Protein AF-0000000083412132 (afdb_homodimer)

Structure (mmCIF, N/CA/C/O backbone):
data_AF-0000000083412132-model_v1
#
loop_
_entity.id
_entity.type
_entity.pdbx_description
1 polymer 'UDP-2,3-diacylglucosamine diphosphatase'
#
loop_
_atom_site.group_PDB
_atom_site.id
_atom_site.type_symbol
_atom_site.label_atom_id
_atom_site.label_alt_id
_atom_site.label_comp_id
_atom_site.label_asym_id
_atom_site.label_entity_id
_atom_site.label_seq_id
_atom_site.pdbx_PDB_ins_code
_atom_site.Cartn_x
_atom_site.Cartn_y
_atom_site.Cartn_z
_atom_site.occupancy
_atom_site.B_iso_or_equiv
_atom_site.aut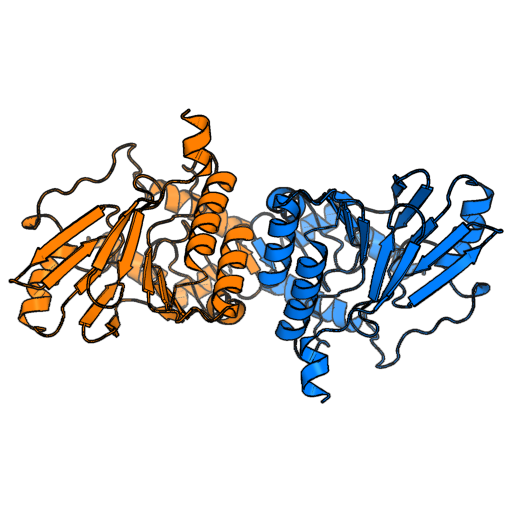h_seq_id
_atom_site.auth_comp_id
_atom_site.auth_asym_id
_atom_site.auth_atom_id
_atom_site.pdbx_PDB_model_num
ATOM 1 N N . MET A 1 1 ? -17.391 -18.109 12.289 1 54.84 1 MET A N 1
ATOM 2 C CA . MET A 1 1 ? -17.516 -19.234 11.367 1 54.84 1 MET A CA 1
ATOM 3 C C . MET A 1 1 ? -16.141 -19.844 11.062 1 54.84 1 MET A C 1
ATOM 5 O O . MET A 1 1 ? -15.133 -19.125 11.039 1 54.84 1 MET A O 1
ATOM 9 N N . GLU A 1 2 ? -15.938 -21.125 11.156 1 72.31 2 GLU A N 1
ATOM 10 C CA . GLU A 1 2 ? -14.664 -21.797 10.977 1 72.31 2 GLU A CA 1
ATOM 11 C C . GLU A 1 2 ? -14.117 -21.594 9.562 1 72.31 2 GLU A C 1
ATOM 13 O O . GLU A 1 2 ? -14.836 -21.766 8.578 1 72.31 2 GLU A O 1
ATOM 18 N N . ARG A 1 3 ? -13.047 -20.812 9.367 1 87.69 3 ARG A N 1
ATOM 19 C CA . ARG A 1 3 ? -12.359 -20.656 8.086 1 87.69 3 ARG A CA 1
ATOM 20 C C . ARG A 1 3 ? -11.906 -22 7.539 1 87.69 3 ARG A C 1
ATOM 22 O O . ARG A 1 3 ? -10.992 -22.625 8.094 1 87.69 3 ARG A O 1
ATOM 29 N N . LYS A 1 4 ? -12.625 -22.531 6.453 1 91.06 4 LYS A N 1
ATOM 30 C CA . LYS A 1 4 ? -12.297 -23.875 6 1 91.06 4 LYS A CA 1
ATOM 31 C C . LYS A 1 4 ? -11.945 -23.891 4.512 1 91.06 4 LYS A C 1
ATOM 33 O O . LYS A 1 4 ? -11.289 -24.812 4.031 1 91.06 4 LYS A O 1
ATOM 38 N N . ASN A 1 5 ? -12.32 -22.859 3.826 1 97.62 5 ASN A N 1
ATOM 39 C CA . ASN A 1 5 ? -12.156 -22.891 2.377 1 97.62 5 ASN A CA 1
ATOM 40 C C . ASN A 1 5 ? -10.75 -22.453 1.965 1 97.62 5 ASN A C 1
ATOM 42 O O . ASN A 1 5 ? -10.148 -21.609 2.619 1 97.62 5 ASN A O 1
ATOM 46 N N . ILE A 1 6 ? -10.305 -23.094 0.896 1 98.69 6 ILE A N 1
ATOM 47 C CA . ILE A 1 6 ? -9.047 -22.734 0.262 1 98.69 6 ILE A CA 1
ATOM 48 C C . ILE A 1 6 ? -9.312 -22.078 -1.093 1 98.69 6 ILE A C 1
ATOM 50 O O . ILE A 1 6 ? -10.062 -22.625 -1.912 1 98.69 6 ILE A O 1
ATOM 54 N N . TYR A 1 7 ? -8.719 -20.953 -1.267 1 98.88 7 TYR A N 1
ATOM 55 C CA . TYR A 1 7 ? -8.945 -20.219 -2.508 1 98.88 7 TYR A CA 1
ATOM 56 C C . TYR A 1 7 ? -7.668 -20.141 -3.334 1 98.88 7 TYR A C 1
ATOM 58 O O . TYR A 1 7 ? -6.566 -20.078 -2.779 1 98.88 7 TYR A O 1
ATOM 66 N N . PHE A 1 8 ? -7.848 -20.172 -4.684 1 98.88 8 PHE A N 1
ATOM 67 C CA . PHE A 1 8 ? -6.746 -20.109 -5.641 1 98.88 8 PHE A CA 1
ATOM 68 C C . PHE A 1 8 ? -7.016 -19.062 -6.711 1 98.88 8 PHE A C 1
ATOM 70 O O . PHE A 1 8 ? -8.117 -18.984 -7.254 1 98.88 8 PHE A O 1
ATOM 77 N N . ILE A 1 9 ? -6.02 -18.266 -6.996 1 98.75 9 ILE A N 1
ATOM 78 C CA . ILE A 1 9 ? -6.121 -17.281 -8.07 1 98.75 9 ILE A CA 1
ATOM 79 C C . ILE A 1 9 ? -4.766 -17.125 -8.758 1 98.75 9 ILE A C 1
ATOM 81 O O . ILE A 1 9 ? -3.736 -17.531 -8.211 1 98.75 9 ILE A O 1
ATOM 85 N N . SER A 1 10 ? -4.742 -16.641 -9.992 1 98.31 10 SER A N 1
ATOM 86 C CA . SER A 1 10 ? -3.49 -16.406 -10.703 1 98.31 10 SER A CA 1
ATOM 87 C C . SER A 1 10 ? -3.691 -15.414 -11.852 1 98.31 10 SER A C 1
ATOM 89 O O . SER A 1 10 ? -4.824 -15.086 -12.203 1 98.31 10 SER A O 1
ATOM 91 N N . ASP A 1 11 ? -2.623 -14.891 -12.297 1 97.25 11 ASP A N 1
ATOM 92 C CA . ASP A 1 11 ? -2.559 -14.148 -13.555 1 97.25 11 ASP A CA 1
ATOM 93 C C . ASP A 1 11 ? -3.506 -12.945 -13.531 1 97.25 11 ASP A C 1
ATOM 95 O O . ASP A 1 11 ? -4.32 -12.773 -14.445 1 97.25 11 ASP A O 1
ATOM 99 N N . LEU A 1 12 ? -3.363 -12.164 -12.492 1 97.44 12 LEU A N 1
ATOM 100 C CA . LEU A 1 12 ? -4.078 -10.898 -12.414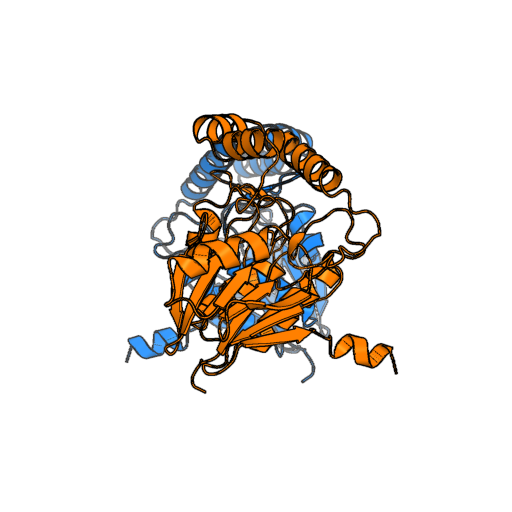 1 97.44 12 LEU A CA 1
ATOM 101 C C . LEU A 1 12 ? -3.428 -9.852 -13.312 1 97.44 12 LEU A C 1
ATOM 103 O O . LEU A 1 12 ? -4.121 -9.016 -13.898 1 97.44 12 LEU A O 1
ATOM 107 N N . HIS A 1 13 ? -2.123 -9.805 -13.281 1 96.06 13 HIS A N 1
ATOM 108 C CA . HIS A 1 13 ? -1.33 -8.875 -14.07 1 96.06 13 HIS A CA 1
ATOM 109 C C . HIS A 1 13 ? -1.698 -7.43 -13.75 1 96.06 13 HIS A C 1
ATOM 111 O O . HIS A 1 13 ? -1.885 -6.609 -14.648 1 96.06 13 HIS A O 1
ATOM 117 N N . LEU A 1 14 ? -1.863 -7.141 -12.539 1 96.19 14 LEU A N 1
ATOM 118 C CA . LEU A 1 14 ? -2.09 -5.762 -12.117 1 96.19 14 LEU A CA 1
ATOM 119 C C . LEU A 1 14 ? -0.99 -4.844 -12.633 1 96.19 14 LEU A C 1
ATOM 121 O O . LEU A 1 14 ? 0.195 -5.172 -12.539 1 96.19 14 LEU A O 1
ATOM 125 N N . GLY A 1 15 ? -1.396 -3.695 -13.242 1 91.69 15 GLY A N 1
ATOM 126 C CA . GLY A 1 15 ? -0.434 -2.725 -13.734 1 91.69 15 GLY A CA 1
ATOM 127 C C . GLY A 1 15 ? -0.142 -2.879 -15.219 1 91.69 15 GLY A C 1
ATOM 128 O O . GLY A 1 15 ? 0.619 -2.098 -15.789 1 91.69 15 GLY A O 1
ATOM 129 N N . ALA A 1 16 ? -0.731 -3.893 -15.797 1 91.19 16 ALA A N 1
ATOM 130 C CA . ALA A 1 16 ? -0.515 -4.086 -17.234 1 91.19 16 ALA A CA 1
ATOM 131 C C . ALA A 1 16 ? -0.98 -2.869 -18.031 1 91.19 16 ALA A C 1
ATOM 133 O O . ALA A 1 16 ? -2.037 -2.303 -17.75 1 91.19 16 ALA A O 1
ATOM 134 N N . THR A 1 17 ? -0.229 -2.525 -19.031 1 86.69 17 THR A N 1
ATOM 135 C CA . THR A 1 17 ? -0.487 -1.311 -19.797 1 86.69 17 THR A CA 1
ATOM 136 C C . THR A 1 17 ? -1.71 -1.484 -20.703 1 86.69 17 THR A C 1
ATOM 138 O O . THR A 1 17 ? -2.281 -0.501 -21.172 1 86.69 17 THR A O 1
ATOM 141 N N . TYR A 1 18 ? -2.098 -2.701 -20.922 1 83.94 18 TYR A N 1
ATOM 142 C CA . TYR A 1 18 ? -3.215 -2.955 -21.828 1 83.94 18 TYR A CA 1
ATOM 143 C C . TYR A 1 18 ? -4.539 -2.943 -21.078 1 83.94 18 TYR A C 1
ATOM 145 O O . TYR A 1 18 ? -5.605 -3.051 -21.688 1 83.94 18 TYR A O 1
ATOM 153 N N . LEU A 1 19 ? -4.5 -2.902 -19.766 1 87.94 19 LEU A N 1
ATOM 154 C CA . LEU A 1 19 ? -5.734 -2.752 -19 1 87.94 19 LEU A CA 1
ATOM 155 C C . LEU A 1 19 ? -6.312 -1.351 -19.172 1 87.94 19 LEU A C 1
ATOM 157 O O . LEU A 1 19 ? -5.652 -0.36 -18.844 1 87.94 19 LEU A O 1
ATOM 161 N N . LYS A 1 20 ? -7.48 -1.209 -19.609 1 87.25 20 LYS A N 1
ATOM 162 C CA . LYS A 1 20 ? -8.117 0.058 -19.953 1 87.25 20 LYS A CA 1
ATOM 163 C C . LYS A 1 20 ? -8.391 0.889 -18.703 1 87.25 20 LYS A C 1
ATOM 165 O O . LYS A 1 20 ? -8.188 2.105 -18.703 1 87.25 20 LYS A O 1
ATOM 170 N N . ASN A 1 21 ? -8.898 0.313 -17.688 1 92.62 21 ASN A N 1
ATOM 171 C CA . ASN A 1 21 ? -9.219 0.979 -16.438 1 92.62 21 ASN A CA 1
ATOM 172 C C . ASN A 1 21 ? -8.531 0.308 -15.25 1 92.62 21 ASN A C 1
ATOM 174 O O . ASN A 1 21 ? -9.172 -0.427 -14.492 1 92.62 21 ASN A O 1
ATOM 178 N N . PRO A 1 22 ? -7.277 0.611 -15.07 1 93.06 22 PRO A N 1
ATOM 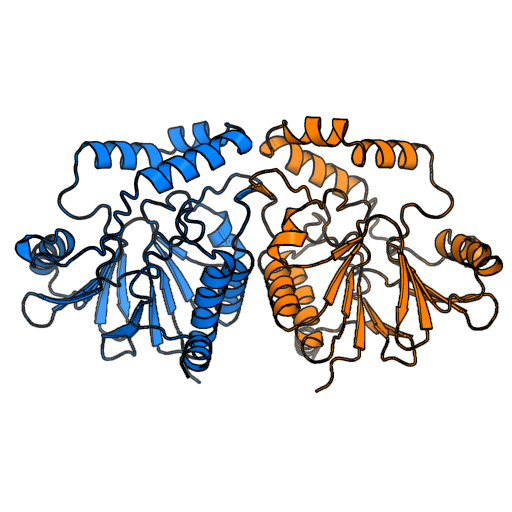179 C CA . PRO A 1 22 ? -6.48 -0.086 -14.062 1 93.06 22 PRO A CA 1
ATOM 180 C C . PRO A 1 22 ? -7.051 0.064 -12.656 1 93.06 22 PRO A C 1
ATOM 182 O O . PRO A 1 22 ? -6.996 -0.878 -11.859 1 93.06 22 PRO A O 1
ATOM 185 N N . ARG A 1 23 ? -7.594 1.229 -12.352 1 94.12 23 ARG A N 1
ATOM 186 C CA . ARG A 1 23 ? -8.156 1.457 -11.023 1 94.12 23 ARG A CA 1
ATOM 187 C C . ARG A 1 23 ? -9.383 0.58 -10.789 1 94.12 23 ARG A C 1
ATOM 189 O O . ARG A 1 23 ? -9.492 -0.074 -9.75 1 94.12 23 ARG A O 1
ATOM 196 N N . SER A 1 24 ? -10.266 0.605 -11.703 1 93.88 24 SER A N 1
ATOM 197 C CA . SER A 1 24 ? -11.461 -0.218 -11.594 1 93.88 24 SER A CA 1
ATOM 198 C C . SER A 1 24 ? -11.109 -1.701 -11.523 1 93.88 24 SER A C 1
ATOM 200 O O . SER A 1 24 ? -11.75 -2.467 -10.805 1 93.88 24 SER A O 1
ATOM 202 N N . TYR A 1 25 ? -10.141 -2.076 -12.336 1 95.69 25 TYR A N 1
ATOM 203 C CA . TYR A 1 25 ? -9.672 -3.455 -12.336 1 95.69 25 TYR A CA 1
ATOM 204 C C . TYR A 1 25 ? -9.148 -3.855 -10.961 1 95.69 25 TYR A C 1
ATOM 206 O O . TYR A 1 25 ? -9.562 -4.883 -10.414 1 95.69 25 TYR A O 1
ATOM 214 N N . GLU A 1 26 ? -8.289 -3.045 -10.383 1 97.31 26 GLU A N 1
ATOM 215 C CA . GLU A 1 26 ? -7.754 -3.295 -9.047 1 97.31 26 GLU A CA 1
ATOM 216 C C . GLU A 1 26 ? -8.867 -3.395 -8.016 1 97.31 26 GLU A C 1
ATOM 218 O O . GLU A 1 26 ? -8.852 -4.285 -7.16 1 97.31 26 GLU A O 1
ATOM 223 N N . GLN A 1 27 ? -9.828 -2.486 -8.109 1 95.69 27 GLN A N 1
ATOM 224 C CA . GLN A 1 27 ? -10.938 -2.469 -7.164 1 95.69 27 GLN A CA 1
ATOM 225 C C . GLN A 1 27 ? -11.766 -3.744 -7.266 1 95.69 27 GLN A C 1
ATOM 227 O O . GLN A 1 27 ? -12.297 -4.23 -6.266 1 95.69 27 GLN A O 1
ATOM 232 N N . ARG A 1 28 ? -11.898 -4.238 -8.461 1 95.81 28 ARG A N 1
ATOM 233 C CA . ARG A 1 28 ? -12.617 -5.492 -8.648 1 95.81 28 ARG A CA 1
ATOM 234 C C . ARG A 1 28 ? -11.914 -6.637 -7.922 1 95.81 28 ARG A C 1
ATOM 236 O O . ARG A 1 28 ? -12.562 -7.441 -7.25 1 95.81 28 ARG A O 1
ATOM 243 N N . VAL A 1 29 ? -10.633 -6.715 -8.078 1 97.69 29 VAL A N 1
ATOM 244 C CA . VAL A 1 29 ? -9.852 -7.742 -7.391 1 97.69 29 VAL A CA 1
ATOM 245 C C . VAL A 1 29 ? -10.008 -7.586 -5.879 1 97.69 29 VAL A C 1
ATOM 247 O O . VAL A 1 29 ? -10.18 -8.578 -5.16 1 97.69 29 VAL A O 1
ATOM 250 N N . VAL A 1 30 ? -9.961 -6.371 -5.434 1 97.81 30 VAL A N 1
ATOM 251 C CA . VAL A 1 30 ? -10.086 -6.078 -4.008 1 97.81 30 VAL A CA 1
ATOM 252 C C . VAL A 1 30 ? -11.445 -6.535 -3.498 1 97.81 30 VAL A C 1
ATOM 254 O O . VAL A 1 30 ? -11.555 -7.113 -2.414 1 97.81 30 VAL A O 1
ATOM 257 N N . ARG A 1 31 ? -12.469 -6.242 -4.25 1 96.94 31 ARG A N 1
ATOM 258 C CA . ARG A 1 31 ? -13.805 -6.684 -3.859 1 96.94 31 ARG A CA 1
ATOM 259 C C . ARG A 1 31 ? -13.875 -8.203 -3.746 1 96.94 31 ARG A C 1
ATOM 261 O O . ARG A 1 31 ? -14.508 -8.734 -2.838 1 96.94 31 ARG A O 1
ATOM 268 N N . TRP A 1 32 ? -13.273 -8.875 -4.625 1 97.88 32 TRP A N 1
ATOM 269 C CA . TRP A 1 32 ? -13.234 -10.328 -4.535 1 97.88 32 TRP A CA 1
ATOM 270 C C . TRP A 1 32 ? -12.508 -10.781 -3.277 1 97.88 32 TRP A C 1
ATOM 272 O O . TRP A 1 32 ? -12.977 -11.672 -2.564 1 97.88 32 TRP A O 1
ATOM 282 N N . LEU A 1 33 ? -11.352 -10.219 -3.008 1 98.31 33 LEU A N 1
ATOM 283 C CA . LEU A 1 33 ? -10.602 -10.547 -1.801 1 98.31 33 LEU A CA 1
ATOM 284 C C . LEU A 1 33 ? -11.469 -10.367 -0.558 1 98.31 33 LEU A C 1
ATOM 286 O O . LEU A 1 33 ? -11.438 -11.195 0.351 1 98.31 33 LEU A O 1
ATOM 290 N N . GLU A 1 34 ? -12.141 -9.266 -0.545 1 95.69 34 GLU A N 1
ATOM 291 C CA . GLU A 1 34 ? -13.008 -8.992 0.593 1 95.69 34 GLU A CA 1
ATOM 292 C C . GLU A 1 34 ? -14.117 -10.031 0.701 1 95.69 34 GLU A C 1
ATOM 294 O O . GLU A 1 34 ? -14.539 -10.391 1.805 1 95.69 34 GLU A O 1
ATOM 299 N N . SER A 1 35 ? -14.594 -10.5 -0.36 1 96.44 35 SER A N 1
ATOM 300 C CA . SER A 1 35 ? -15.719 -11.43 -0.385 1 96.44 35 SER A CA 1
ATOM 301 C C . SER A 1 35 ? -15.32 -12.781 0.212 1 96.44 35 SER A C 1
ATOM 303 O O . SER A 1 35 ? -16.172 -13.531 0.681 1 96.44 35 SER A O 1
ATOM 305 N N . ILE A 1 36 ? -14.078 -13.078 0.225 1 96.88 36 ILE A N 1
ATOM 306 C CA . ILE A 1 36 ? -13.68 -14.398 0.712 1 96.88 36 ILE A CA 1
ATOM 307 C C . ILE A 1 36 ? -13.156 -14.281 2.141 1 96.88 36 ILE A C 1
ATOM 309 O O . ILE A 1 36 ? -12.82 -15.289 2.771 1 96.88 36 ILE A O 1
ATOM 313 N N . ARG A 1 37 ? -13.062 -13.172 2.674 1 96.38 37 ARG A N 1
ATOM 314 C CA . ARG A 1 37 ? -12.414 -12.852 3.945 1 96.38 37 ARG A CA 1
ATOM 315 C C . ARG A 1 37 ? -12.961 -13.727 5.066 1 96.38 37 ARG A C 1
ATOM 317 O O . ARG A 1 37 ? -12.195 -14.227 5.898 1 96.38 37 ARG A O 1
ATOM 324 N N . ASP A 1 38 ? -14.195 -13.992 5.113 1 95.62 38 ASP A N 1
ATOM 325 C CA . ASP A 1 38 ? -14.836 -14.57 6.293 1 95.62 38 ASP A CA 1
ATOM 326 C C . ASP A 1 38 ? -14.773 -16.094 6.266 1 95.62 38 ASP A C 1
ATOM 328 O O . ASP A 1 38 ? -14.984 -16.75 7.285 1 95.62 38 ASP A O 1
ATOM 332 N N . ASP A 1 39 ? -14.477 -16.672 5.145 1 95.81 39 ASP A N 1
ATOM 333 C CA . ASP A 1 39 ? -14.531 -18.125 5.141 1 95.81 39 ASP A CA 1
ATOM 334 C C . ASP A 1 39 ? -13.25 -18.719 4.57 1 95.81 39 ASP A C 1
ATOM 336 O O . ASP A 1 39 ? -13.086 -19.953 4.527 1 95.81 39 ASP A O 1
ATOM 340 N N . ALA A 1 40 ? -12.312 -17.922 4.16 1 98 40 ALA A N 1
ATOM 341 C CA . ALA A 1 40 ? -11.047 -18.406 3.621 1 98 40 ALA A CA 1
ATOM 342 C C . ALA A 1 40 ? -10.094 -18.812 4.742 1 98 40 ALA A C 1
ATOM 344 O O . ALA A 1 40 ? -9.867 -18.031 5.68 1 98 40 ALA A O 1
ATOM 345 N N . ALA A 1 41 ? -9.648 -20.016 4.664 1 98.12 41 ALA A N 1
AT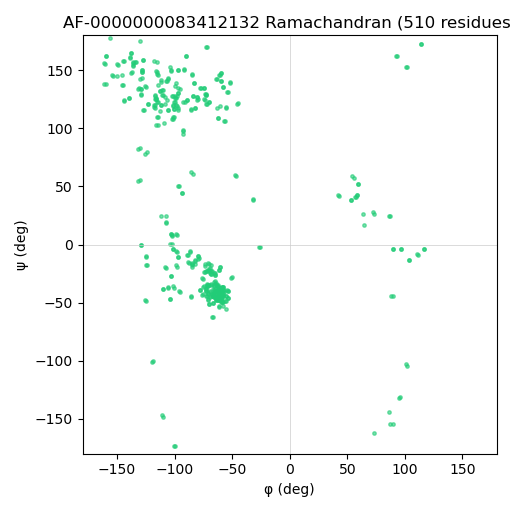OM 346 C CA . ALA A 1 41 ? -8.555 -20.438 5.535 1 98.12 41 ALA A CA 1
ATOM 347 C C . ALA A 1 41 ? -7.199 -20.094 4.926 1 98.12 41 ALA A C 1
ATOM 349 O O . ALA A 1 41 ? -6.301 -19.609 5.621 1 98.12 41 ALA A O 1
ATOM 350 N N . GLU A 1 42 ? -7.016 -20.359 3.648 1 98.56 42 GLU A N 1
ATOM 351 C CA . GLU A 1 42 ? -5.793 -20.078 2.904 1 98.56 42 GLU A CA 1
ATOM 352 C C . GLU A 1 42 ? -6.102 -19.484 1.53 1 98.56 42 GLU A C 1
ATOM 354 O O . GLU A 1 42 ? -7.141 -19.797 0.94 1 98.56 42 GLU A O 1
ATOM 359 N N . LEU A 1 43 ? -5.266 -18.688 1.094 1 98.81 43 LEU A N 1
ATOM 360 C CA . LEU A 1 43 ? -5.293 -18.125 -0.256 1 98.81 43 LEU A CA 1
ATOM 361 C C . LEU A 1 43 ? -3.988 -18.422 -0.989 1 98.81 43 LEU A C 1
ATOM 363 O O . LEU A 1 43 ? -2.908 -18.062 -0.508 1 98.81 43 LEU A O 1
ATOM 367 N N . TYR A 1 44 ? -4.078 -19.109 -2.107 1 98.88 44 TYR A N 1
ATOM 368 C CA . TYR A 1 44 ? -2.934 -19.375 -2.969 1 98.88 44 TYR A CA 1
ATOM 369 C C . TYR A 1 44 ? -2.986 -18.516 -4.23 1 98.88 44 TYR A C 1
ATOM 371 O O . TYR A 1 44 ? -3.906 -18.656 -5.039 1 98.88 44 TYR A O 1
ATOM 379 N N . MET A 1 45 ? -2.023 -17.656 -4.363 1 98.88 45 MET A N 1
ATOM 380 C CA . MET A 1 45 ? -1.854 -16.875 -5.578 1 98.88 45 MET A CA 1
ATOM 381 C C . MET A 1 45 ? -0.74 -17.438 -6.449 1 98.88 45 MET A C 1
ATOM 383 O O . MET A 1 45 ? 0.442 -17.281 -6.137 1 98.88 45 MET A O 1
ATOM 387 N N . LEU A 1 46 ? -1.1 -18.031 -7.539 1 98.62 46 LEU A N 1
ATOM 388 C CA . LEU A 1 46 ? -0.175 -18.891 -8.281 1 98.62 46 LEU A CA 1
ATOM 389 C C . LEU A 1 46 ? 0.536 -18.094 -9.375 1 98.62 46 LEU A C 1
ATOM 391 O O . LEU A 1 46 ? 0.57 -18.516 -10.531 1 98.62 46 LEU A O 1
ATOM 395 N N . GLY A 1 47 ? 0.993 -16.938 -9.094 1 97.88 47 GLY A N 1
ATOM 396 C CA . GLY A 1 47 ? 1.965 -16.203 -9.891 1 97.88 47 GLY A CA 1
ATOM 397 C C . GLY A 1 47 ? 1.326 -15.273 -10.898 1 97.88 47 GLY A C 1
ATOM 398 O O . GLY A 1 47 ? 0.139 -15.398 -11.203 1 97.88 47 GLY A O 1
ATOM 399 N N . ASP A 1 48 ? 2.184 -14.281 -11.391 1 97.12 48 ASP A N 1
ATOM 400 C CA . ASP A 1 48 ? 1.795 -13.25 -12.336 1 97.12 48 ASP A CA 1
ATOM 401 C C . ASP A 1 48 ? 0.625 -12.422 -11.805 1 97.12 48 ASP A C 1
ATOM 403 O O . ASP A 1 48 ? -0.337 -12.164 -12.531 1 97.12 48 ASP A O 1
ATOM 407 N N . ILE A 1 49 ? 0.775 -12.18 -10.547 1 98.25 49 ILE A N 1
ATOM 408 C CA . ILE A 1 49 ? -0.214 -11.328 -9.906 1 98.25 49 ILE A CA 1
ATOM 409 C C . ILE A 1 49 ? -0.022 -9.883 -10.359 1 98.25 49 ILE A C 1
ATOM 411 O O . ILE A 1 49 ? -0.995 -9.188 -10.656 1 98.25 49 ILE A O 1
ATOM 415 N N . LEU A 1 50 ? 1.229 -9.461 -10.391 1 96.81 50 LEU A N 1
ATOM 416 C CA . LEU A 1 50 ? 1.604 -8.164 -10.938 1 96.81 50 LEU A CA 1
ATOM 417 C C . LEU A 1 50 ? 2.211 -8.312 -12.328 1 96.81 50 LEU A C 1
ATOM 419 O O . LEU A 1 50 ? 2.873 -9.312 -12.617 1 96.81 50 LEU A O 1
ATOM 423 N N . ASP A 1 51 ? 2.031 -7.332 -13.141 1 95.12 51 ASP A N 1
ATOM 424 C CA . ASP A 1 51 ? 2.586 -7.406 -14.484 1 95.12 51 ASP A CA 1
ATOM 425 C C . ASP A 1 51 ? 4.094 -7.164 -14.477 1 95.12 51 ASP A C 1
ATOM 427 O O . ASP A 1 51 ? 4.809 -7.609 -15.375 1 95.12 51 ASP A O 1
ATOM 431 N N . TYR A 1 52 ? 4.488 -6.426 -13.562 1 94.38 52 TYR A N 1
ATOM 432 C CA . TYR A 1 52 ? 5.891 -6.211 -13.234 1 94.38 52 TYR A CA 1
ATOM 433 C C . TYR A 1 52 ? 6.062 -5.828 -11.766 1 94.38 52 TYR A C 1
ATOM 435 O O . TYR A 1 52 ? 5.266 -5.059 -11.227 1 94.38 52 TYR A O 1
ATOM 443 N N . TRP A 1 53 ? 7.195 -6.32 -11.227 1 96.25 53 TRP A N 1
ATOM 444 C CA . TRP A 1 53 ? 7.504 -5.934 -9.859 1 96.25 53 TRP A CA 1
ATOM 445 C C . TRP A 1 53 ? 8.984 -6.133 -9.555 1 96.25 53 TRP A C 1
ATOM 447 O O . TRP A 1 53 ? 9.586 -7.129 -9.977 1 96.25 53 TRP A O 1
ATOM 457 N N . TYR A 1 54 ? 9.531 -5.223 -8.891 1 97.44 54 TYR A N 1
ATOM 458 C CA . TYR A 1 54 ? 10.891 -5.332 -8.375 1 97.44 54 TYR A CA 1
ATOM 459 C C . TYR A 1 54 ? 11.016 -4.668 -7.004 1 97.44 54 TYR A C 1
ATOM 461 O O . TYR A 1 54 ? 10.688 -3.488 -6.852 1 97.44 54 TYR A O 1
ATOM 469 N N . GLU A 1 55 ? 11.453 -5.391 -6.004 1 97.81 55 GLU A N 1
ATOM 470 C CA . GLU A 1 55 ? 11.656 -4.859 -4.66 1 97.81 55 GLU A CA 1
ATOM 471 C C . GLU A 1 55 ? 13.086 -4.371 -4.469 1 97.81 55 GLU A C 1
ATOM 473 O O . GLU A 1 55 ? 13.992 -5.164 -4.184 1 97.81 55 GLU A O 1
ATOM 478 N N . TYR A 1 56 ? 13.289 -3.059 -4.602 1 97.94 56 TYR A N 1
ATOM 479 C CA . TYR A 1 56 ? 14.586 -2.488 -4.262 1 97.94 56 TYR A CA 1
ATOM 480 C C . TYR A 1 56 ? 14.797 -2.467 -2.752 1 97.94 56 TYR A C 1
ATOM 482 O O . TYR A 1 56 ? 13.867 -2.723 -1.986 1 97.94 56 TYR A O 1
ATOM 490 N N . LYS A 1 57 ? 15.992 -2.164 -2.379 1 96.88 57 LYS A N 1
ATOM 491 C CA . LYS A 1 57 ? 16.344 -2.188 -0.962 1 96.88 57 LYS A CA 1
ATOM 492 C C . LYS A 1 57 ? 15.484 -1.213 -0.164 1 96.88 57 LYS A C 1
ATOM 494 O O . LYS A 1 57 ? 15.07 -1.515 0.958 1 96.88 57 LYS A O 1
ATOM 499 N N . THR A 1 58 ? 15.188 -0.005 -0.785 1 97.75 58 THR A N 1
ATOM 500 C CA . THR A 1 58 ? 14.555 1.026 0.028 1 97.75 58 THR A CA 1
ATOM 501 C C . THR A 1 58 ? 13.25 1.495 -0.613 1 97.75 58 THR A C 1
ATOM 503 O O . THR A 1 58 ? 12.477 2.223 0.008 1 97.75 58 THR A O 1
ATOM 506 N N . VAL A 1 59 ? 12.961 1.123 -1.823 1 98.31 59 VAL A N 1
ATOM 507 C CA . VAL A 1 59 ? 11.789 1.61 -2.547 1 98.31 59 VAL A CA 1
ATOM 508 C C . VAL A 1 59 ? 11.133 0.458 -3.303 1 98.31 59 VAL A C 1
ATOM 510 O O . VAL A 1 59 ? 11.742 -0.599 -3.488 1 98.31 59 VAL A O 1
ATOM 513 N N . VAL A 1 60 ? 9.961 0.65 -3.729 1 98.31 60 VAL A N 1
ATOM 514 C CA . VAL A 1 60 ? 9.203 -0.279 -4.559 1 98.31 60 VAL A CA 1
ATOM 515 C C . VAL A 1 60 ? 8.453 0.492 -5.641 1 98.31 60 VAL A C 1
ATOM 517 O O . VAL A 1 60 ? 8.25 1.704 -5.523 1 98.31 60 VAL A O 1
ATOM 520 N N . PRO A 1 61 ? 8.008 -0.175 -6.723 1 97.81 61 PRO A N 1
ATOM 521 C CA . PRO A 1 61 ? 7.234 0.5 -7.77 1 97.81 61 PRO A CA 1
ATOM 522 C C . PRO A 1 61 ? 5.941 1.116 -7.242 1 97.81 61 PRO A C 1
ATOM 524 O O . PRO A 1 61 ? 5.324 0.575 -6.32 1 97.81 61 PRO A O 1
ATOM 527 N N . ARG A 1 62 ? 5.555 2.209 -7.828 1 97.56 62 ARG A N 1
ATOM 528 C CA . ARG A 1 62 ? 4.289 2.875 -7.531 1 97.56 62 ARG A CA 1
ATOM 529 C C . ARG A 1 62 ? 3.105 1.96 -7.824 1 97.56 62 ARG A C 1
ATOM 531 O O . ARG A 1 62 ? 3.162 1.141 -8.742 1 97.56 62 ARG A O 1
ATOM 538 N N . GLY A 1 63 ? 2.043 2.162 -6.934 1 96.62 63 GLY A N 1
ATOM 539 C CA . GLY A 1 63 ? 0.772 1.552 -7.293 1 96.62 63 GLY A CA 1
ATOM 540 C C . GLY A 1 63 ? 0.351 0.449 -6.34 1 96.62 63 GLY A C 1
ATOM 541 O O . GLY A 1 63 ? 1.042 0.173 -5.355 1 96.62 63 GLY A O 1
ATOM 542 N N . TYR A 1 64 ? -0.853 -0.05 -6.508 1 97.62 64 TYR A N 1
ATOM 543 C CA . TYR A 1 64 ? -1.417 -1.257 -5.914 1 97.62 64 TYR A CA 1
ATOM 544 C C . TYR A 1 64 ? -1.73 -1.043 -4.438 1 97.62 64 TYR A C 1
ATOM 546 O O . TYR A 1 64 ? -1.677 -1.984 -3.643 1 97.62 64 TYR A O 1
ATOM 554 N N . ILE A 1 65 ? -1.97 0.146 -4.055 1 98.06 65 ILE A N 1
ATOM 555 C CA . ILE A 1 65 ? -2.225 0.484 -2.658 1 98.06 65 ILE A CA 1
ATOM 556 C C . ILE A 1 65 ? -3.424 -0.31 -2.146 1 98.06 65 ILE A C 1
ATOM 558 O O . ILE A 1 65 ? -3.359 -0.923 -1.078 1 98.06 65 ILE A O 1
ATOM 562 N N . ARG A 1 66 ? -4.465 -0.272 -2.896 1 98.38 66 ARG A N 1
ATOM 563 C CA . ARG A 1 66 ? -5.699 -0.933 -2.479 1 98.38 66 ARG A CA 1
ATOM 564 C C . ARG A 1 66 ? -5.516 -2.447 -2.426 1 98.38 66 ARG A C 1
ATOM 566 O O . ARG A 1 66 ? -5.969 -3.098 -1.481 1 98.38 66 ARG A O 1
ATOM 573 N N . PHE A 1 67 ? -4.902 -2.973 -3.432 1 98.75 67 PHE A N 1
ATOM 574 C CA . PHE A 1 67 ? -4.664 -4.41 -3.512 1 98.75 67 PHE A CA 1
ATOM 575 C C . PHE A 1 67 ? -3.793 -4.883 -2.355 1 98.75 67 PHE A C 1
ATOM 577 O O . PHE A 1 67 ? -4.168 -5.801 -1.624 1 98.75 67 PHE A O 1
ATOM 584 N N . PHE A 1 68 ? -2.598 -4.254 -2.143 1 98.75 68 PHE A N 1
ATOM 585 C CA . PHE A 1 68 ? -1.696 -4.629 -1.061 1 98.75 68 PHE A CA 1
ATOM 586 C C . PHE A 1 68 ? -2.365 -4.434 0.295 1 98.75 68 PHE A C 1
ATOM 588 O O . PHE A 1 68 ? -2.18 -5.242 1.207 1 98.75 68 PHE A O 1
ATOM 595 N N . GLY A 1 69 ? -3.115 -3.338 0.409 1 98.5 69 GLY A N 1
ATOM 596 C CA . GLY A 1 69 ? -3.871 -3.129 1.634 1 98.5 69 GLY A CA 1
ATOM 597 C C . GLY A 1 69 ? -4.859 -4.242 1.924 1 98.5 69 GLY A C 1
ATOM 598 O O . GLY A 1 69 ? -4.977 -4.695 3.066 1 98.5 69 GLY A O 1
ATOM 599 N N . ALA A 1 70 ? -5.586 -4.656 0.929 1 98.38 70 ALA A N 1
ATOM 600 C CA . ALA A 1 70 ? -6.555 -5.742 1.069 1 98.38 70 ALA A CA 1
ATOM 601 C C . ALA A 1 70 ? -5.867 -7.043 1.47 1 98.38 70 ALA A C 1
ATOM 603 O O . ALA A 1 70 ? -6.371 -7.785 2.314 1 98.38 70 ALA A O 1
ATOM 604 N N . LEU A 1 71 ? -4.738 -7.316 0.879 1 98.75 71 LEU A N 1
ATOM 605 C CA . LEU A 1 71 ? -3.988 -8.516 1.231 1 98.75 71 LEU A CA 1
ATOM 606 C C . LEU A 1 71 ? -3.539 -8.469 2.689 1 98.75 71 LEU A C 1
ATOM 608 O O . LEU A 1 71 ? -3.641 -9.469 3.406 1 98.75 71 LEU A O 1
ATOM 612 N N . ALA A 1 72 ? -2.998 -7.324 3.074 1 98.38 72 ALA A N 1
ATOM 613 C CA . ALA A 1 72 ? -2.549 -7.168 4.453 1 98.38 72 ALA A CA 1
ATOM 614 C C . ALA A 1 72 ? -3.701 -7.371 5.434 1 98.38 72 ALA A C 1
ATOM 616 O O . ALA A 1 72 ? -3.547 -8.047 6.453 1 98.38 72 ALA A O 1
ATOM 617 N N . SER A 1 73 ? -4.812 -6.738 5.109 1 96.88 73 SER A N 1
ATOM 618 C CA . SER A 1 73 ? -6.004 -6.883 5.941 1 96.88 73 SER A CA 1
ATOM 619 C C . SER A 1 73 ? -6.445 -8.344 6.027 1 96.88 73 SER A C 1
ATOM 621 O O . SER A 1 73 ? -6.812 -8.82 7.102 1 96.88 73 SER A O 1
ATOM 623 N N . LEU A 1 74 ? -6.453 -9 4.949 1 97.56 74 LEU A N 1
ATOM 624 C CA . LEU A 1 74 ? -6.809 -10.414 4.902 1 97.56 74 LEU A CA 1
ATOM 625 C C . LEU A 1 74 ? -5.863 -11.242 5.766 1 97.56 74 LEU A C 1
ATOM 627 O O . LEU A 1 74 ? -6.309 -12.086 6.547 1 97.56 74 LEU A O 1
ATOM 631 N N . ALA A 1 75 ? -4.602 -11.016 5.617 1 97.94 75 ALA A N 1
ATOM 632 C CA . ALA A 1 75 ? -3.6 -11.703 6.422 1 97.94 75 ALA A CA 1
ATOM 633 C C . ALA A 1 75 ? -3.816 -11.453 7.91 1 97.94 75 ALA A C 1
ATOM 635 O O . ALA A 1 75 ? -3.756 -12.375 8.719 1 97.94 75 ALA A O 1
ATOM 636 N N . ASP A 1 76 ? -4.094 -10.227 8.258 1 95.81 76 ASP A N 1
ATOM 637 C CA . ASP A 1 76 ? -4.301 -9.844 9.648 1 95.81 76 ASP A CA 1
ATOM 638 C C . ASP A 1 76 ? -5.539 -10.523 10.234 1 95.81 76 ASP A C 1
ATOM 640 O O . ASP A 1 76 ? -5.645 -10.695 11.445 1 95.81 76 ASP A O 1
ATOM 644 N N . SER A 1 77 ? -6.445 -10.844 9.391 1 95.06 77 SER A N 1
ATOM 645 C CA . SER A 1 77 ? -7.672 -11.492 9.852 1 95.06 77 SER A CA 1
ATOM 646 C C . SER A 1 77 ? -7.453 -12.977 10.102 1 95.06 77 SER A C 1
ATOM 648 O O . SER A 1 77 ? -8.344 -13.664 10.609 1 95.06 77 SER A O 1
ATOM 650 N N . GLY A 1 78 ? -6.293 -13.469 9.68 1 96.12 78 GLY A N 1
ATOM 651 C CA . GLY A 1 78 ? -5.949 -14.844 10 1 96.12 78 GLY A CA 1
ATOM 652 C C . GLY A 1 78 ? -5.812 -15.727 8.773 1 96.12 78 GLY A C 1
ATOM 653 O O . GLY A 1 78 ? -5.477 -16.906 8.891 1 96.12 78 GLY A O 1
ATOM 654 N N . VAL A 1 79 ? -6.074 -15.258 7.598 1 98.06 79 VAL A N 1
ATOM 655 C CA . VAL A 1 79 ? -5.949 -16.031 6.363 1 98.06 79 VAL A CA 1
ATOM 656 C C . VAL A 1 79 ? -4.473 -16.234 6.031 1 98.06 79 VAL A C 1
ATOM 658 O O . VAL A 1 79 ? -3.693 -15.273 6.027 1 98.06 79 VAL A O 1
ATOM 661 N N . LYS A 1 80 ? -4.07 -17.422 5.785 1 98.44 80 LYS A N 1
ATOM 662 C CA . LYS A 1 80 ? -2.715 -17.688 5.305 1 98.44 80 LYS A CA 1
ATOM 663 C C . LYS A 1 80 ? -2.605 -17.438 3.805 1 98.44 80 LYS A C 1
ATOM 665 O O . LYS A 1 80 ? -3.391 -17.969 3.021 1 98.44 80 LYS A O 1
ATOM 670 N N . ILE A 1 81 ? -1.686 -16.672 3.426 1 98.75 81 ILE A N 1
ATOM 671 C CA . ILE A 1 81 ? -1.573 -16.266 2.027 1 98.75 81 ILE A CA 1
ATOM 672 C C . ILE A 1 81 ? -0.252 -16.781 1.451 1 98.75 81 ILE A C 1
ATOM 674 O O . ILE A 1 81 ? 0.811 -16.562 2.035 1 98.75 81 ILE A O 1
ATOM 678 N N . TYR A 1 82 ? -0.332 -17.453 0.347 1 98.88 82 TYR A N 1
ATOM 679 C CA . TYR A 1 82 ? 0.817 -17.953 -0.393 1 98.88 82 TYR A CA 1
ATOM 680 C C . TYR A 1 82 ? 0.918 -17.297 -1.765 1 98.88 82 TYR A C 1
ATOM 682 O O . TYR A 1 82 ? -0.049 -17.297 -2.531 1 98.88 82 TYR A O 1
ATOM 690 N N . TRP A 1 83 ? 2.049 -16.75 -2.031 1 98.81 83 TRP A N 1
ATOM 691 C CA . TRP A 1 83 ? 2.314 -16.078 -3.303 1 98.81 83 TRP A CA 1
ATOM 692 C C . TRP A 1 83 ? 3.396 -16.828 -4.086 1 98.81 83 TRP A C 1
ATOM 694 O O . TRP A 1 83 ? 4.57 -16.797 -3.707 1 98.81 83 TRP A O 1
ATOM 704 N N . PHE A 1 84 ? 3 -17.453 -5.164 1 98.56 84 PHE A N 1
ATOM 705 C CA . PHE A 1 84 ? 3.959 -18.094 -6.059 1 98.56 84 PHE A CA 1
ATOM 706 C C . PHE A 1 84 ? 4.555 -17.078 -7.023 1 98.56 84 PHE A C 1
ATOM 708 O O . PHE A 1 84 ? 3.846 -16.219 -7.547 1 98.56 84 PHE A O 1
ATOM 715 N N . ILE A 1 85 ? 5.824 -17.188 -7.25 1 97.31 85 ILE A N 1
ATOM 716 C CA . ILE A 1 85 ? 6.504 -16.344 -8.219 1 97.31 85 ILE A CA 1
ATOM 717 C C . ILE A 1 85 ? 6.148 -16.781 -9.633 1 97.31 85 ILE A C 1
ATOM 719 O O . ILE A 1 85 ? 6.207 -17.969 -9.953 1 97.31 85 ILE A O 1
ATOM 723 N N . GLY A 1 86 ? 5.668 -15.906 -10.406 1 95.69 86 GLY A N 1
ATOM 724 C CA . GLY A 1 86 ? 5.484 -16.109 -11.836 1 95.69 86 GLY A CA 1
ATOM 725 C C . GLY A 1 86 ? 6.582 -15.484 -12.672 1 95.69 86 GLY A C 1
ATOM 726 O O . GLY A 1 86 ? 7.609 -15.062 -12.148 1 95.69 86 GLY A O 1
ATOM 727 N N . ASN A 1 87 ? 6.461 -15.477 -13.938 1 93.44 87 ASN A N 1
ATOM 728 C CA . ASN A 1 87 ? 7.512 -14.945 -14.805 1 93.44 87 ASN A CA 1
ATOM 729 C C . ASN A 1 87 ? 7.434 -13.422 -14.914 1 93.44 87 ASN A C 1
ATOM 731 O O . ASN A 1 87 ? 8.398 -12.781 -15.328 1 93.44 87 ASN A O 1
ATOM 735 N N . HIS A 1 88 ? 6.344 -12.734 -14.5 1 92.62 88 HIS A N 1
ATOM 736 C CA . HIS A 1 88 ? 6.195 -11.289 -14.539 1 92.62 88 HIS A CA 1
ATOM 737 C C . HIS A 1 88 ? 6.504 -10.664 -13.188 1 92.62 88 HIS A C 1
ATOM 739 O O . HIS A 1 88 ? 6.73 -9.453 -13.086 1 92.62 88 HIS A O 1
ATOM 745 N N . ASP A 1 89 ? 6.48 -11.359 -12.188 1 93.81 89 ASP A N 1
ATOM 746 C CA . ASP A 1 89 ? 6.734 -10.852 -10.844 1 93.81 89 ASP A CA 1
ATOM 747 C C . ASP A 1 89 ? 7.766 -11.719 -10.117 1 93.81 89 ASP A C 1
ATOM 749 O O . ASP A 1 89 ? 7.539 -12.141 -8.977 1 93.81 89 ASP A O 1
ATOM 753 N N . ILE A 1 90 ? 8.844 -11.836 -10.75 1 94.12 90 ILE A N 1
ATOM 754 C CA . ILE A 1 90 ? 9.93 -12.719 -10.336 1 94.12 90 ILE A CA 1
ATOM 755 C C . ILE A 1 90 ? 10.609 -12.148 -9.094 1 94.12 90 ILE A C 1
ATOM 757 O O . ILE A 1 90 ? 11.07 -12.906 -8.234 1 94.12 90 ILE A O 1
ATOM 761 N N . TRP A 1 91 ? 10.664 -10.891 -9.008 1 96.31 91 TRP A N 1
ATOM 762 C CA . TRP A 1 91 ? 11.57 -10.242 -8.07 1 96.31 91 TRP A CA 1
ATOM 763 C C . TRP A 1 91 ? 10.852 -9.859 -6.785 1 96.31 91 TRP A C 1
ATOM 765 O O . TRP A 1 91 ? 10.875 -8.695 -6.375 1 96.31 91 TRP A O 1
ATOM 775 N N . LEU A 1 92 ? 10.172 -10.828 -6.27 1 96.88 92 LEU A N 1
ATOM 776 C CA . LEU A 1 92 ? 9.656 -10.82 -4.906 1 96.88 92 LEU A CA 1
ATOM 777 C C . LEU A 1 92 ? 10.703 -11.312 -3.92 1 96.88 92 LEU A C 1
ATOM 779 O O . LEU A 1 92 ? 11.133 -12.461 -3.992 1 96.88 92 LEU A O 1
ATOM 783 N N . PHE A 1 93 ? 11.102 -10.453 -3.023 1 96.06 93 PHE A N 1
ATOM 784 C CA . PHE A 1 93 ? 12.18 -10.789 -2.102 1 96.06 93 PHE A CA 1
ATOM 785 C C . PHE A 1 93 ? 11.695 -10.734 -0.658 1 96.06 93 PHE A C 1
ATOM 787 O O . PHE A 1 93 ? 10.922 -11.594 -0.224 1 96.06 93 PHE A O 1
ATOM 794 N N . ASP A 1 94 ? 11.992 -9.719 0.019 1 96.94 94 ASP A N 1
ATOM 795 C CA . ASP A 1 94 ? 11.688 -9.68 1.447 1 96.94 94 ASP A CA 1
ATOM 796 C C . ASP A 1 94 ? 10.531 -8.734 1.741 1 96.94 94 ASP A C 1
ATOM 798 O O . ASP A 1 94 ? 9.906 -8.82 2.799 1 96.94 94 ASP A O 1
ATOM 802 N N . TYR A 1 95 ? 10.227 -7.844 0.905 1 97.94 95 TYR A N 1
ATOM 803 C CA . TYR A 1 95 ? 9.367 -6.707 1.226 1 97.94 95 TYR A CA 1
ATOM 804 C C . TYR A 1 95 ? 7.941 -7.164 1.511 1 97.94 95 TYR A C 1
ATOM 806 O O . TYR A 1 95 ? 7.445 -7.004 2.629 1 97.94 95 TYR A O 1
ATOM 814 N N . LEU A 1 96 ? 7.293 -7.754 0.543 1 97.69 96 LEU A N 1
ATOM 815 C CA . LEU A 1 96 ? 5.895 -8.125 0.715 1 97.69 96 LEU A CA 1
ATOM 816 C C . LEU A 1 96 ? 5.75 -9.258 1.731 1 97.69 96 LEU A C 1
ATOM 818 O O . LEU A 1 96 ? 4.766 -9.312 2.471 1 97.69 96 LEU A O 1
ATOM 822 N N . LYS A 1 97 ? 6.734 -10.133 1.741 1 97.19 97 LYS A N 1
ATOM 823 C CA . LYS A 1 97 ? 6.781 -11.188 2.754 1 97.19 97 LYS A CA 1
ATOM 824 C C . LYS A 1 97 ? 6.75 -10.594 4.16 1 97.19 97 LYS A C 1
ATOM 826 O O . LYS A 1 97 ? 5.922 -10.984 4.984 1 97.19 97 LYS A O 1
ATOM 831 N N . ASN A 1 98 ? 7.562 -9.641 4.402 1 96.31 98 ASN A N 1
ATOM 832 C CA . ASN A 1 98 ? 7.699 -9.055 5.734 1 96.31 98 ASN A CA 1
ATOM 833 C C . ASN A 1 98 ? 6.559 -8.094 6.047 1 96.31 98 ASN A C 1
ATOM 835 O O . ASN A 1 98 ? 6.074 -8.047 7.176 1 96.31 98 ASN A O 1
ATOM 839 N N . GLU A 1 99 ? 6.148 -7.34 5.094 1 96.94 99 GLU A N 1
ATOM 840 C CA . GLU A 1 99 ? 5.152 -6.293 5.305 1 96.94 99 GLU A CA 1
ATOM 841 C C . GLU A 1 99 ? 3.762 -6.891 5.508 1 96.94 99 GLU A C 1
ATOM 843 O O . GLU A 1 99 ? 2.986 -6.402 6.336 1 96.94 99 GLU A O 1
ATOM 848 N N . ILE A 1 100 ? 3.449 -7.918 4.746 1 97.56 100 ILE A N 1
ATOM 849 C CA . ILE A 1 100 ? 2.09 -8.453 4.758 1 97.56 100 ILE A CA 1
ATOM 850 C C . ILE A 1 100 ? 2.049 -9.742 5.574 1 97.56 100 ILE A C 1
ATOM 852 O O . ILE A 1 100 ? 1.019 -10.078 6.164 1 97.56 100 ILE A O 1
ATOM 856 N N . GLY A 1 101 ? 3.164 -10.406 5.621 1 96.56 101 GLY A N 1
ATOM 857 C CA . GLY A 1 101 ? 3.229 -11.688 6.309 1 96.56 101 GLY A CA 1
ATOM 858 C C . GLY A 1 101 ? 2.838 -12.859 5.43 1 96.56 101 GLY A C 1
ATOM 859 O O . GLY A 1 101 ? 2.355 -13.883 5.926 1 96.56 101 GLY A O 1
ATOM 860 N N . LEU A 1 102 ? 2.973 -12.727 4.152 1 97.81 102 LEU A N 1
ATOM 861 C CA . LEU A 1 102 ? 2.648 -13.82 3.24 1 97.81 102 LEU A CA 1
ATOM 862 C C . LEU A 1 102 ? 3.867 -14.695 2.988 1 97.81 102 LEU A C 1
ATOM 864 O O . LEU A 1 102 ? 4.98 -14.352 3.387 1 97.81 102 LEU A O 1
ATOM 868 N N . THR A 1 103 ? 3.629 -15.883 2.494 1 98.38 103 THR A N 1
ATOM 869 C CA . THR A 1 103 ? 4.691 -16.812 2.125 1 98.38 103 THR A CA 1
ATOM 870 C C . THR A 1 103 ? 4.945 -16.781 0.622 1 98.38 103 THR A C 1
ATOM 872 O O . THR A 1 103 ? 4.016 -16.922 -0.174 1 98.38 103 THR A O 1
ATOM 875 N N . VAL A 1 104 ? 6.152 -16.562 0.292 1 98.31 104 VAL A N 1
ATOM 876 C CA . VAL A 1 104 ? 6.523 -16.531 -1.118 1 98.31 104 VAL A CA 1
ATOM 877 C C . VAL A 1 104 ? 7.09 -17.891 -1.526 1 98.31 104 VAL A C 1
ATOM 879 O O . VAL A 1 104 ? 7.949 -18.453 -0.835 1 98.31 104 VAL A O 1
ATOM 882 N N . ILE A 1 105 ? 6.598 -18.406 -2.588 1 98 105 ILE A N 1
ATOM 883 C CA . ILE A 1 105 ? 7.031 -19.703 -3.074 1 98 105 ILE A CA 1
ATOM 884 C C . ILE A 1 105 ? 7.672 -19.562 -4.449 1 98 105 ILE A C 1
ATOM 886 O O . ILE A 1 105 ? 7.051 -19.031 -5.379 1 98 105 ILE A O 1
ATOM 890 N N . ASP A 1 106 ? 8.883 -19.938 -4.559 1 95.81 106 ASP A N 1
ATOM 891 C CA . ASP A 1 106 ? 9.562 -20.031 -5.848 1 95.81 106 ASP A CA 1
ATOM 892 C C . ASP A 1 106 ? 9.562 -21.484 -6.359 1 95.81 106 ASP A C 1
ATOM 894 O O . ASP A 1 106 ? 10.125 -22.375 -5.719 1 95.81 106 ASP A O 1
ATOM 898 N N . GLY A 1 107 ? 8.977 -21.609 -7.48 1 95.81 107 GLY A N 1
ATOM 899 C CA . GLY A 1 107 ? 8.859 -22.953 -8.023 1 95.81 107 GLY A CA 1
ATOM 900 C C . GLY A 1 107 ? 7.535 -23.609 -7.695 1 95.81 107 GLY A C 1
ATOM 901 O O . GLY A 1 107 ? 6.473 -23.047 -7.949 1 95.81 107 GLY A O 1
ATOM 902 N N . TRP A 1 108 ? 7.652 -24.922 -7.191 1 97.56 108 TRP A N 1
ATOM 903 C CA . TRP A 1 108 ? 6.438 -25.688 -6.891 1 97.56 108 TRP A CA 1
ATOM 904 C C . TRP A 1 108 ? 6.48 -26.234 -5.473 1 97.56 108 TRP A C 1
ATOM 906 O O . TRP A 1 108 ? 7.547 -26.297 -4.855 1 97.56 108 TRP A O 1
ATOM 916 N N . ILE A 1 109 ? 5.293 -26.562 -4.914 1 98.25 109 ILE A N 1
ATOM 917 C CA . ILE A 1 109 ? 5.203 -27.266 -3.637 1 98.25 109 ILE A CA 1
ATOM 918 C C . ILE A 1 109 ? 4.16 -28.375 -3.729 1 98.25 109 ILE A C 1
ATOM 920 O O . ILE A 1 109 ? 3.291 -28.344 -4.605 1 98.25 109 ILE A O 1
ATOM 924 N N . THR A 1 110 ? 4.332 -29.359 -2.902 1 98.12 110 THR A N 1
ATOM 925 C CA . THR A 1 110 ? 3.281 -30.328 -2.611 1 98.12 110 THR A CA 1
ATOM 926 C C . THR A 1 110 ? 2.773 -30.172 -1.182 1 98.12 110 THR A C 1
ATOM 928 O O . THR A 1 110 ? 3.562 -29.969 -0.256 1 98.12 110 THR A O 1
ATOM 931 N N . LYS A 1 111 ? 1.521 -30.156 -1.023 1 97.88 111 LYS A N 1
ATOM 932 C CA . LYS A 1 111 ? 0.93 -29.938 0.292 1 97.88 111 LYS A CA 1
ATOM 933 C C . LYS A 1 111 ? -0.348 -30.75 0.467 1 97.88 111 LYS A C 1
ATOM 935 O O . LYS A 1 111 ? -1.151 -30.859 -0.462 1 97.88 111 LYS A O 1
ATOM 940 N N . GLU A 1 112 ? -0.5 -31.328 1.581 1 97.81 112 GLU A N 1
ATOM 941 C CA . GLU A 1 112 ? -1.749 -32.031 1.898 1 97.81 112 GLU A CA 1
ATOM 942 C C . GLU A 1 112 ? -2.75 -31.078 2.551 1 97.81 112 GLU A C 1
ATOM 944 O O . GLU A 1 112 ? -2.418 -30.375 3.518 1 97.81 112 GLU A O 1
ATOM 949 N N . ILE A 1 113 ? -3.906 -30.984 1.971 1 96.75 113 ILE A N 1
ATOM 950 C CA . ILE A 1 113 ? -4.988 -30.156 2.484 1 96.75 113 ILE A CA 1
ATOM 951 C C . ILE A 1 113 ? -6.262 -30.984 2.607 1 96.75 113 ILE A C 1
ATOM 953 O O . ILE A 1 113 ? -6.812 -31.438 1.604 1 96.75 113 ILE A O 1
ATOM 957 N N . ALA A 1 114 ? -6.746 -31.156 3.875 1 95.44 114 ALA A N 1
ATOM 958 C CA . ALA A 1 114 ? -7.98 -31.875 4.168 1 95.44 114 ALA A CA 1
ATOM 959 C C . ALA A 1 114 ? -7.965 -33.25 3.549 1 95.44 114 ALA A C 1
ATOM 961 O O . ALA A 1 114 ? -8.93 -33.688 2.893 1 95.44 114 ALA A O 1
ATOM 962 N N . GLY A 1 115 ? -6.809 -33.906 3.562 1 95.19 115 GLY A N 1
ATOM 963 C CA . GLY A 1 115 ? -6.688 -35.281 3.135 1 95.19 115 GLY A CA 1
ATOM 964 C C . GLY A 1 115 ? -6.395 -35.438 1.654 1 95.19 115 GLY A C 1
ATOM 965 O O . GLY A 1 115 ? -6.242 -36.562 1.152 1 95.19 115 GLY A O 1
ATOM 966 N N . LYS A 1 116 ? -6.375 -34.344 0.958 1 96.94 116 LYS A N 1
ATOM 967 C CA . LYS A 1 116 ? -6.02 -34.344 -0.458 1 96.94 116 LYS A CA 1
ATOM 968 C C . LYS A 1 116 ? -4.637 -33.75 -0.681 1 96.94 116 LYS A C 1
ATOM 970 O O . LYS A 1 116 ? -4.27 -32.75 -0.035 1 96.94 116 LYS A O 1
ATOM 975 N N . LYS A 1 117 ? -3.91 -34.344 -1.59 1 97.81 117 LYS A N 1
ATOM 976 C CA . LYS A 1 117 ? -2.561 -33.875 -1.881 1 97.81 117 LYS A CA 1
ATOM 977 C C . LYS A 1 117 ? -2.545 -33 -3.123 1 97.81 117 LYS A C 1
ATOM 979 O O . LYS A 1 117 ? -3.061 -33.375 -4.176 1 97.81 117 LYS A O 1
ATOM 984 N N . PHE A 1 118 ? -1.943 -31.812 -2.922 1 98.62 118 PHE A N 1
ATOM 985 C CA . PHE A 1 118 ? -1.895 -30.812 -3.98 1 98.62 118 PHE A CA 1
ATOM 986 C C . PHE A 1 118 ? -0.465 -30.609 -4.469 1 98.62 118 PHE A C 1
ATOM 988 O O . PHE A 1 118 ? 0.47 -30.562 -3.668 1 98.62 118 PHE A O 1
ATOM 995 N N . PHE A 1 119 ? -0.328 -30.625 -5.789 1 98.69 119 PHE A N 1
ATOM 996 C CA . PHE A 1 119 ? 0.851 -30.047 -6.438 1 98.69 119 PHE A CA 1
ATOM 997 C C . PHE A 1 119 ? 0.544 -28.672 -7.016 1 98.69 119 PHE A C 1
ATOM 999 O O . PHE A 1 119 ? -0.351 -28.531 -7.852 1 98.69 119 PHE A O 1
ATOM 1006 N N . MET A 1 120 ? 1.244 -27.641 -6.551 1 98.75 120 MET A N 1
ATOM 1007 C CA . MET A 1 120 ? 0.913 -26.266 -6.941 1 98.75 120 MET A CA 1
ATOM 1008 C C . MET A 1 120 ? 2.131 -25.562 -7.527 1 98.75 120 MET A C 1
ATOM 1010 O O . MET A 1 120 ? 3.232 -25.656 -6.984 1 98.75 120 MET A O 1
ATOM 1014 N N . SER A 1 121 ? 1.9 -24.891 -8.594 1 98.5 121 SER A N 1
ATOM 1015 C CA . SER A 1 121 ? 2.934 -24.109 -9.266 1 98.5 121 SER A CA 1
ATOM 1016 C C . SER A 1 121 ? 2.322 -23.062 -10.195 1 98.5 121 SER A C 1
ATOM 1018 O O . SER A 1 121 ? 1.175 -23.203 -10.625 1 98.5 121 SER A O 1
ATOM 1020 N N . HIS A 1 122 ? 3.104 -22.031 -10.43 1 98 122 HIS A N 1
ATOM 1021 C CA . HIS A 1 122 ? 2.65 -21.125 -11.484 1 98 122 HIS A CA 1
ATOM 1022 C C . HIS A 1 122 ? 2.592 -21.828 -12.828 1 98 122 HIS A C 1
ATOM 1024 O O . HIS A 1 122 ? 1.649 -21.625 -13.602 1 98 122 HIS A O 1
ATOM 1030 N N . GLY A 1 123 ? 3.66 -22.594 -13.172 1 96.12 123 GLY A N 1
ATOM 1031 C CA . GLY A 1 123 ? 3.617 -23.438 -14.352 1 96.12 123 GLY A CA 1
ATOM 1032 C C . GLY A 1 123 ? 4.531 -22.969 -15.461 1 96.12 123 GLY A C 1
ATOM 1033 O O . GLY A 1 123 ? 4.73 -23.672 -16.453 1 96.12 123 GLY A O 1
ATOM 1034 N N . ASP A 1 124 ? 5.152 -21.766 -15.383 1 91.94 124 ASP A N 1
ATOM 1035 C CA . ASP A 1 124 ? 5.961 -21.188 -16.453 1 91.94 124 ASP A CA 1
ATOM 1036 C C . ASP A 1 124 ? 7.25 -21.984 -16.656 1 91.94 124 ASP A C 1
ATOM 1038 O O . ASP A 1 124 ? 7.816 -22 -17.75 1 91.94 124 ASP A O 1
ATOM 1042 N N . GLY A 1 125 ? 7.738 -22.656 -15.703 1 89.06 125 GLY A N 1
ATOM 1043 C CA . GLY A 1 125 ? 8.984 -23.406 -15.789 1 89.06 125 GLY A CA 1
ATOM 1044 C C . GLY A 1 125 ? 8.789 -24.891 -15.945 1 89.06 125 GLY A C 1
ATOM 1045 O O . GLY A 1 125 ? 9.742 -25.672 -15.836 1 89.06 125 GLY A O 1
ATOM 1046 N N . LEU A 1 126 ? 7.582 -25.281 -16.156 1 91.88 126 LEU A N 1
ATOM 1047 C CA . LEU A 1 126 ? 7.277 -26.703 -16.234 1 91.88 126 LEU A CA 1
ATOM 1048 C C . LEU A 1 126 ? 7.012 -27.125 -17.672 1 91.88 126 LEU A C 1
ATOM 1050 O O . LEU A 1 126 ? 6.43 -26.375 -18.453 1 91.88 126 LEU A O 1
ATOM 1054 N N . GLY A 1 127 ? 7.441 -28.281 -17.984 1 83.88 127 GLY A N 1
ATOM 1055 C CA . GLY A 1 127 ? 7.242 -28.812 -19.328 1 83.88 127 GLY A CA 1
ATOM 1056 C C . GLY A 1 127 ? 8.336 -28.422 -20.297 1 83.88 127 GLY A C 1
ATOM 1057 O O . GLY A 1 127 ? 9.477 -28.188 -19.891 1 83.88 127 GLY A O 1
ATOM 1058 N N . LYS A 1 128 ? 7.984 -28.406 -21.578 1 82.56 128 LYS A N 1
ATOM 1059 C CA . LYS A 1 128 ? 8.953 -28.062 -22.625 1 82.56 128 LYS A CA 1
ATOM 1060 C C . LYS A 1 128 ? 9.094 -26.547 -22.766 1 82.56 128 LYS A C 1
ATOM 1062 O O . LYS A 1 128 ? 8.102 -25.844 -23 1 82.56 128 LYS A O 1
ATOM 1067 N N . LEU A 1 129 ? 10.289 -26.078 -22.5 1 85 129 LEU A N 1
ATOM 1068 C CA . LEU A 1 129 ? 10.562 -24.641 -22.578 1 85 129 LEU A CA 1
ATOM 1069 C C . LEU A 1 129 ? 11.5 -24.328 -23.734 1 85 129 LEU A C 1
ATOM 1071 O O . LEU A 1 129 ? 12.438 -25.078 -24 1 85 129 LEU A O 1
ATOM 1075 N N . LYS A 1 130 ? 11.18 -23.25 -24.328 1 87.62 130 LYS A N 1
ATOM 1076 C CA . LYS A 1 130 ? 12.117 -22.75 -25.328 1 87.62 130 LYS A CA 1
ATOM 1077 C C . LYS A 1 130 ? 13.453 -22.375 -24.688 1 87.62 130 LYS A C 1
ATOM 1079 O O . LYS A 1 130 ? 13.492 -21.859 -23.578 1 87.62 130 LYS A O 1
ATOM 1084 N N . PRO A 1 131 ? 14.492 -22.656 -25.406 1 91.56 131 PRO A N 1
ATOM 1085 C CA . PRO A 1 131 ? 15.812 -22.359 -24.859 1 91.56 131 PRO A CA 1
ATOM 1086 C C . PRO A 1 131 ? 15.984 -20.891 -24.484 1 91.56 131 PRO A C 1
ATOM 1088 O O . PRO A 1 131 ? 16.609 -20.562 -23.469 1 91.56 131 PRO A O 1
ATOM 1091 N N . THR A 1 132 ? 15.508 -20.047 -25.281 1 89.94 132 THR A N 1
ATOM 1092 C CA . THR A 1 132 ? 15.617 -18.609 -25.016 1 89.94 132 THR A CA 1
ATOM 1093 C C . THR A 1 132 ? 14.93 -18.25 -23.703 1 89.94 132 THR A C 1
ATOM 1095 O O . THR A 1 132 ? 15.438 -17.453 -22.922 1 89.94 132 THR A O 1
ATOM 1098 N N . PHE A 1 133 ? 13.805 -18.875 -23.484 1 87.81 133 PHE A N 1
ATOM 1099 C CA . PHE A 1 133 ? 13.07 -18.625 -22.25 1 87.81 133 PHE A CA 1
ATOM 1100 C C . PHE A 1 133 ? 13.852 -19.125 -21.047 1 87.81 133 PHE A C 1
ATOM 1102 O O . PHE A 1 133 ? 13.914 -18.453 -20.016 1 87.81 133 PHE A O 1
ATOM 1109 N N . ARG A 1 134 ? 14.453 -20.203 -21.219 1 90.56 134 ARG A N 1
ATOM 1110 C CA . ARG A 1 134 ? 15.227 -20.797 -20.141 1 90.56 134 ARG A CA 1
ATOM 1111 C C . ARG A 1 134 ? 16.406 -19.906 -19.766 1 90.56 134 ARG A C 1
ATOM 1113 O O . ARG A 1 134 ? 16.688 -19.719 -18.578 1 90.56 134 ARG A O 1
ATOM 1120 N N . LEU A 1 135 ? 17.047 -19.391 -20.781 1 91.94 135 LEU A N 1
ATOM 1121 C CA . LEU A 1 135 ? 18.188 -18.516 -20.547 1 91.94 135 LEU A CA 1
ATOM 1122 C C . LEU A 1 135 ? 17.75 -17.25 -19.828 1 91.94 135 LEU A C 1
ATOM 1124 O O . LEU A 1 135 ? 18.391 -16.828 -18.859 1 91.94 135 LEU A O 1
ATOM 1128 N N . MET A 1 136 ? 16.688 -16.656 -20.328 1 90.44 136 MET A N 1
ATOM 1129 C CA . MET A 1 136 ? 16.188 -15.43 -19.734 1 90.44 136 MET A CA 1
ATOM 1130 C C . MET A 1 136 ? 15.734 -15.664 -18.297 1 90.44 136 MET A C 1
ATOM 1132 O O . MET A 1 136 ? 16.047 -14.867 -17.406 1 90.44 136 MET A O 1
ATOM 1136 N N . ARG A 1 137 ? 15 -16.734 -18.188 1 90.94 137 ARG A N 1
ATOM 1137 C CA . ARG A 1 137 ? 14.547 -17.109 -16.844 1 90.94 137 ARG A CA 1
ATOM 1138 C C . ARG A 1 137 ? 15.727 -17.25 -15.891 1 90.94 137 ARG A C 1
ATOM 1140 O O . ARG A 1 137 ? 15.68 -16.766 -14.758 1 90.94 137 ARG A O 1
ATOM 1147 N N . GLY A 1 138 ? 16.781 -17.906 -16.344 1 92.12 138 GLY A N 1
ATOM 1148 C CA . GLY A 1 138 ? 17.984 -18.062 -15.555 1 92.12 138 GLY A CA 1
ATOM 1149 C C . GLY A 1 138 ? 18.672 -16.75 -15.219 1 92.12 138 GLY A C 1
ATOM 1150 O O . GLY A 1 138 ? 19.094 -16.547 -14.078 1 92.12 138 GLY A O 1
ATOM 1151 N N . MET A 1 139 ? 18.672 -15.867 -16.125 1 93.88 139 MET A N 1
ATOM 1152 C CA . MET A 1 139 ? 19.297 -14.555 -15.945 1 93.88 139 MET A CA 1
ATOM 1153 C C . MET A 1 139 ? 18.531 -13.727 -14.906 1 93.88 139 MET A C 1
ATOM 1155 O O . MET A 1 139 ? 19.141 -13.109 -14.031 1 93.88 139 MET A O 1
ATOM 1159 N N . PHE A 1 140 ? 17.219 -13.766 -14.977 1 92.56 140 PHE A N 1
ATOM 1160 C CA . PHE A 1 140 ? 16.391 -12.961 -14.086 1 92.56 140 PHE A CA 1
ATOM 1161 C C . PHE A 1 140 ? 16.469 -13.492 -12.664 1 92.56 140 PHE A C 1
ATOM 1163 O O . PHE A 1 140 ? 16.266 -12.742 -11.703 1 92.56 140 PHE A O 1
ATOM 1170 N N . ARG A 1 141 ? 16.828 -14.734 -12.57 1 93.75 141 ARG A N 1
ATOM 1171 C CA . ARG A 1 141 ? 16.844 -15.359 -11.25 1 93.75 141 ARG A CA 1
ATOM 1172 C C . ARG A 1 141 ? 18.25 -15.367 -10.664 1 93.75 141 ARG A C 1
ATOM 1174 O O . ARG A 1 141 ? 18.438 -15.672 -9.484 1 93.75 141 ARG A O 1
ATOM 1181 N N . ASN A 1 142 ? 19.219 -14.945 -11.492 1 95.81 142 ASN A N 1
ATOM 1182 C CA . ASN A 1 142 ? 20.609 -14.906 -11.047 1 95.81 142 ASN A CA 1
ATOM 1183 C C . ASN A 1 142 ? 20.859 -13.773 -10.062 1 95.81 142 ASN A C 1
ATOM 1185 O O . ASN A 1 142 ? 20.547 -12.617 -10.352 1 95.81 142 ASN A O 1
ATOM 1189 N N . LYS A 1 143 ? 21.469 -14.086 -8.93 1 95.88 143 LYS A N 1
ATOM 1190 C CA . LYS A 1 143 ? 21.656 -13.125 -7.848 1 95.88 143 LYS A CA 1
ATOM 1191 C C . LYS A 1 143 ? 22.562 -11.977 -8.281 1 95.88 143 LYS A C 1
ATOM 1193 O O . LYS A 1 143 ? 22.375 -10.836 -7.871 1 95.88 143 LYS A O 1
ATOM 1198 N N . VAL A 1 144 ? 23.609 -12.273 -9.031 1 96.88 144 VAL A N 1
ATOM 1199 C CA . VAL A 1 144 ? 24.547 -11.258 -9.508 1 96.88 144 VAL A CA 1
ATOM 1200 C C . VAL A 1 144 ? 23.812 -10.289 -10.445 1 96.88 144 VAL A C 1
ATOM 1202 O O . VAL A 1 144 ? 23.969 -9.07 -10.32 1 96.88 144 VAL A O 1
ATOM 1205 N N . CYS A 1 145 ? 23.016 -10.805 -11.391 1 96.44 145 CYS A N 1
ATOM 1206 C CA . CYS A 1 145 ? 22.234 -9.977 -12.305 1 96.44 145 CYS A CA 1
ATOM 1207 C C . CYS A 1 145 ? 21.25 -9.094 -11.547 1 96.44 145 CYS A C 1
ATOM 1209 O O . CYS A 1 145 ? 21.078 -7.922 -11.875 1 96.44 145 CYS A O 1
ATOM 1211 N N . GLN A 1 146 ? 20.609 -9.703 -10.562 1 96.06 146 GLN A N 1
ATOM 1212 C CA . GLN A 1 146 ? 19.656 -8.961 -9.734 1 96.06 146 GLN A CA 1
ATOM 1213 C C . GLN A 1 146 ? 20.344 -7.812 -9.008 1 96.06 146 GLN A C 1
ATOM 1215 O O . GLN A 1 146 ? 19.812 -6.703 -8.938 1 96.06 146 GLN A O 1
ATOM 1220 N N . LYS A 1 147 ? 21.531 -8.031 -8.461 1 95.94 147 LYS A N 1
ATOM 1221 C CA . LYS A 1 147 ? 22.297 -7 -7.766 1 95.94 147 LYS A CA 1
ATOM 1222 C C . LYS A 1 147 ? 22.688 -5.875 -8.719 1 95.94 147 LYS A C 1
ATOM 1224 O O . LYS A 1 147 ? 22.562 -4.695 -8.383 1 95.94 147 LYS A O 1
ATOM 1229 N N . LEU A 1 148 ? 23.172 -6.27 -9.867 1 96.69 148 LEU A N 1
ATOM 1230 C CA . LEU A 1 148 ? 23.547 -5.273 -10.867 1 96.69 148 LEU A CA 1
ATOM 1231 C C . LEU A 1 148 ? 22.344 -4.438 -11.273 1 96.69 148 LEU A C 1
ATOM 1233 O O . LEU A 1 148 ? 22.438 -3.215 -11.406 1 96.69 148 LEU A O 1
ATOM 1237 N N . TYR A 1 149 ? 21.25 -5.086 -11.5 1 96.88 149 TYR A N 1
ATOM 1238 C CA . TYR A 1 149 ? 20 -4.406 -11.859 1 96.88 149 TYR A CA 1
ATOM 1239 C C . TYR A 1 149 ? 19.594 -3.41 -10.781 1 96.88 149 TYR A C 1
ATOM 1241 O O . TYR A 1 149 ? 19.156 -2.299 -11.086 1 96.88 149 TYR A O 1
ATOM 1249 N N . SER A 1 150 ? 19.781 -3.756 -9.539 1 96.5 150 SER A N 1
ATOM 1250 C CA . SER A 1 150 ? 19.344 -2.947 -8.406 1 96.5 150 SER A CA 1
ATOM 1251 C C . SER A 1 150 ? 20.141 -1.658 -8.305 1 96.5 150 SER A C 1
ATOM 1253 O O . SER A 1 150 ? 19.75 -0.723 -7.609 1 96.5 150 SER A O 1
ATOM 1255 N N . THR A 1 151 ? 21.281 -1.581 -8.953 1 96.56 151 THR A N 1
ATOM 1256 C CA . THR A 1 151 ? 22.141 -0.407 -8.883 1 96.56 151 THR A CA 1
ATOM 1257 C C . THR A 1 151 ? 21.719 0.646 -9.898 1 96.56 151 THR A C 1
ATOM 1259 O O . THR A 1 151 ? 22.141 1.802 -9.82 1 96.56 151 THR A O 1
ATOM 1262 N N . ILE A 1 152 ? 20.953 0.181 -10.836 1 97.56 152 ILE A N 1
ATOM 1263 C CA . ILE A 1 152 ? 20.438 1.113 -11.836 1 97.56 152 ILE A CA 1
ATOM 1264 C C . ILE A 1 152 ? 19.281 1.905 -11.25 1 97.56 152 ILE A C 1
ATOM 1266 O O . ILE A 1 152 ? 18.406 1.338 -10.594 1 97.56 152 ILE A O 1
ATOM 1270 N N . HIS A 1 153 ? 19.328 3.219 -11.492 1 98.12 153 HIS A N 1
ATOM 1271 C CA . HIS A 1 153 ? 18.266 4.07 -10.969 1 98.12 153 HIS A CA 1
ATOM 1272 C C . HIS A 1 153 ? 16.891 3.623 -11.469 1 98.12 153 HIS A C 1
ATOM 1274 O O . HIS A 1 153 ? 16.719 3.381 -12.664 1 98.12 153 HIS A O 1
ATOM 1280 N N . PRO A 1 154 ? 15.906 3.564 -10.594 1 97.75 154 PRO A N 1
ATOM 1281 C CA . PRO A 1 154 ? 14.594 3.031 -10.961 1 97.75 154 PRO A CA 1
ATOM 1282 C C . PRO A 1 154 ? 13.914 3.838 -12.062 1 97.75 154 PRO A C 1
ATOM 1284 O O . PRO A 1 154 ? 13.047 3.316 -12.766 1 97.75 154 PRO A O 1
ATOM 1287 N N . ARG A 1 155 ? 14.25 5.031 -12.273 1 96.5 155 ARG A N 1
ATOM 1288 C CA . ARG A 1 155 ? 13.648 5.863 -13.305 1 96.5 155 ARG A CA 1
ATOM 1289 C C . ARG A 1 155 ? 13.875 5.262 -14.688 1 96.5 155 ARG A C 1
ATOM 1291 O O . ARG A 1 155 ? 13.141 5.555 -15.633 1 96.5 155 ARG A O 1
ATOM 1298 N N . TRP A 1 156 ? 14.875 4.383 -14.734 1 96.31 156 TRP A N 1
ATOM 1299 C CA . TRP A 1 156 ? 15.195 3.766 -16.016 1 96.31 156 TRP A CA 1
ATOM 1300 C C . TRP A 1 156 ? 14.719 2.316 -16.062 1 96.31 156 TRP A C 1
ATOM 1302 O O . TRP A 1 156 ? 14.242 1.842 -17.094 1 96.31 156 TRP A O 1
ATOM 1312 N N . THR A 1 157 ? 14.836 1.632 -14.953 1 96 157 THR A N 1
ATOM 1313 C CA . THR A 1 157 ? 14.555 0.201 -14.938 1 96 157 THR A CA 1
ATOM 1314 C C . THR A 1 157 ? 13.055 -0.052 -15.047 1 96 157 THR A C 1
ATOM 1316 O O . THR A 1 157 ? 12.617 -0.952 -15.766 1 96 157 THR A O 1
ATOM 1319 N N . ILE A 1 158 ? 12.273 0.77 -14.398 1 94.19 158 ILE A N 1
ATOM 1320 C CA . ILE A 1 158 ? 10.836 0.513 -14.305 1 94.19 158 ILE A CA 1
ATOM 1321 C C . ILE A 1 158 ? 10.18 0.723 -15.664 1 94.19 158 ILE A C 1
ATOM 1323 O O . ILE A 1 158 ? 9.5 -0.17 -16.172 1 94.19 158 ILE A O 1
ATOM 1327 N N . PRO A 1 159 ? 10.422 1.863 -16.297 1 91.62 159 PRO A N 1
ATOM 1328 C CA . PRO A 1 159 ? 9.82 2.016 -17.625 1 91.62 159 PRO A CA 1
ATOM 1329 C C . PRO A 1 159 ? 10.289 0.957 -18.609 1 91.62 159 PRO A C 1
ATOM 1331 O O . PRO A 1 159 ? 9.5 0.462 -19.422 1 91.62 159 PRO A O 1
ATOM 1334 N N . PHE A 1 160 ? 11.492 0.637 -18.516 1 90.88 160 PHE A N 1
ATOM 1335 C CA . PHE A 1 160 ? 12.047 -0.387 -19.391 1 90.88 160 PHE A CA 1
ATOM 1336 C C . PHE A 1 160 ? 11.336 -1.72 -19.188 1 90.88 160 PHE A C 1
ATOM 1338 O O . PHE A 1 160 ? 10.906 -2.357 -20.141 1 90.88 160 PHE A O 1
ATOM 1345 N N . ALA A 1 161 ? 11.172 -2.129 -18 1 90.12 161 ALA A N 1
ATOM 1346 C CA . ALA A 1 161 ? 10.586 -3.424 -17.656 1 90.12 161 ALA A CA 1
ATOM 1347 C C . ALA A 1 161 ? 9.102 -3.467 -18 1 90.12 161 ALA A C 1
ATOM 1349 O O . ALA A 1 161 ? 8.594 -4.492 -18.469 1 90.12 161 ALA A O 1
ATOM 1350 N N . LEU A 1 162 ? 8.43 -2.377 -17.734 1 87.25 162 LEU A N 1
ATOM 1351 C CA . LEU A 1 162 ? 7.008 -2.309 -18.062 1 87.25 162 LEU A CA 1
ATOM 1352 C C . LEU A 1 162 ? 6.785 -2.432 -19.562 1 87.25 162 LEU A C 1
ATOM 1354 O O . LEU A 1 162 ? 5.855 -3.111 -20 1 87.25 162 LEU A O 1
ATOM 1358 N N . ASN A 1 163 ? 7.645 -1.801 -20.297 1 84.88 163 ASN A N 1
ATOM 1359 C CA . ASN A 1 163 ? 7.57 -1.919 -21.75 1 84.88 163 ASN A CA 1
ATOM 1360 C C . ASN A 1 163 ? 7.875 -3.34 -22.219 1 84.88 163 ASN A C 1
ATOM 1362 O O . ASN A 1 163 ? 7.207 -3.861 -23.109 1 84.88 163 ASN A O 1
ATOM 1366 N N . TRP A 1 164 ? 8.797 -3.869 -21.609 1 82.56 164 TRP A N 1
ATOM 1367 C CA . TRP A 1 164 ? 9.188 -5.234 -21.953 1 82.56 164 TRP A CA 1
ATOM 1368 C C . TRP A 1 164 ? 8.078 -6.223 -21.594 1 82.56 164 TRP A C 1
ATOM 1370 O O . TRP A 1 164 ? 7.77 -7.125 -22.375 1 82.56 164 TRP A O 1
ATOM 1380 N N . SER A 1 165 ? 7.492 -6.082 -20.422 1 82.81 165 SER A N 1
ATOM 1381 C CA . SER A 1 165 ? 6.402 -6.945 -19.984 1 82.81 165 SER A CA 1
ATOM 1382 C C . SER A 1 165 ? 5.203 -6.844 -20.922 1 82.81 165 SER A C 1
ATOM 1384 O O . SER A 1 165 ? 4.547 -7.848 -21.219 1 82.81 165 SER A O 1
ATOM 1386 N N . SER A 1 166 ? 4.988 -5.684 -21.375 1 79.25 166 SER A N 1
ATOM 1387 C CA . SER A 1 166 ? 3.865 -5.457 -22.281 1 79.25 166 SER A CA 1
ATOM 1388 C C . SER A 1 166 ? 4.129 -6.07 -23.656 1 79.25 166 SER A C 1
ATOM 1390 O O . SER A 1 166 ? 3.215 -6.594 -24.281 1 79.25 166 SER A O 1
ATOM 1392 N N . SER A 1 167 ? 5.371 -6.004 -24 1 74.62 167 SER A N 1
ATOM 1393 C CA . SER A 1 167 ? 5.734 -6.527 -25.312 1 74.62 167 SER A CA 1
ATOM 1394 C C . SER A 1 167 ? 5.738 -8.055 -25.312 1 74.62 167 SER A C 1
ATOM 1396 O O . SER A 1 167 ? 5.434 -8.672 -26.344 1 74.62 167 SER A O 1
ATOM 1398 N N . SER A 1 168 ? 6.137 -8.516 -24.266 1 64.38 168 SER A N 1
ATOM 1399 C CA . SER A 1 168 ? 6.227 -9.977 -24.188 1 64.38 168 SER A CA 1
ATOM 1400 C C . SER A 1 168 ? 4.84 -10.609 -24.188 1 64.38 168 SER A C 1
ATOM 1402 O O . SER A 1 168 ? 4.699 -11.805 -24.469 1 64.38 168 SER A O 1
ATOM 1404 N N . ARG A 1 169 ? 3.908 -9.836 -23.766 1 63.38 169 ARG A N 1
ATOM 1405 C CA . ARG A 1 169 ? 2.543 -10.352 -23.797 1 63.38 169 ARG A CA 1
ATOM 1406 C C . ARG A 1 169 ? 1.917 -10.156 -25.172 1 63.38 169 ARG A C 1
ATOM 1408 O O . ARG A 1 169 ? 1.771 -9.023 -25.641 1 63.38 169 ARG A O 1
ATOM 1415 N N . ASN A 1 170 ? 2.562 -10.781 -26.141 1 52.81 170 ASN A N 1
ATOM 1416 C CA . ASN A 1 170 ? 1.804 -10.758 -27.391 1 52.81 170 ASN A CA 1
ATOM 1417 C C . ASN A 1 170 ? 0.3 -10.773 -27.141 1 52.81 170 ASN A C 1
ATOM 1419 O O . ASN A 1 170 ? -0.354 -11.797 -27.312 1 52.81 170 ASN A O 1
ATOM 1423 N N . PHE A 1 171 ? -0.143 -10.031 -26.078 1 49.94 171 PHE A N 1
ATOM 1424 C CA . PHE A 1 171 ? -1.587 -10.094 -25.875 1 49.94 171 PHE A CA 1
ATOM 1425 C C . PHE A 1 171 ? -2.318 -9.875 -27.203 1 49.94 171 PHE A C 1
ATOM 1427 O O . PHE A 1 171 ? -2.354 -8.758 -27.719 1 49.94 171 PHE A O 1
ATOM 1434 N N . SER A 1 172 ? -1.988 -10.766 -28.062 1 49.38 172 SER A N 1
ATOM 1435 C CA . SER A 1 172 ? -3.016 -10.758 -29.094 1 49.38 172 SER A CA 1
ATOM 1436 C C . SER A 1 172 ? -4.414 -10.711 -28.484 1 49.38 172 SER A C 1
ATOM 1438 O O . SER A 1 172 ? -4.645 -11.242 -27.406 1 49.38 172 SER A O 1
ATOM 1440 N N . GLU A 1 173 ? -5.133 -9.742 -28.812 1 56.38 173 GLU A N 1
ATOM 1441 C CA . GLU A 1 173 ? -6.57 -9.656 -28.547 1 56.38 173 GLU A CA 1
ATOM 1442 C C . GLU A 1 173 ? -7.199 -11.047 -28.453 1 56.38 173 GLU A C 1
ATOM 1444 O O . GLU A 1 173 ? -8.328 -11.188 -27.984 1 56.38 173 GLU A O 1
ATOM 1449 N N . GLU A 1 174 ? -6.316 -12.125 -28.672 1 65.25 174 GLU A N 1
ATOM 1450 C CA . GLU A 1 174 ? -6.988 -13.414 -28.75 1 65.25 174 GLU A CA 1
ATOM 1451 C C . GLU A 1 174 ? -6.875 -14.164 -27.422 1 65.25 174 GLU A C 1
ATOM 1453 O O . GLU A 1 174 ? -5.793 -14.266 -26.844 1 65.25 174 GLU A O 1
ATOM 1458 N N . ILE A 1 175 ? -7.898 -14.562 -26.766 1 74.5 175 ILE A N 1
ATOM 1459 C CA . ILE A 1 175 ? -8.039 -15.414 -25.594 1 74.5 175 ILE A CA 1
ATOM 1460 C C . ILE A 1 175 ? -7.367 -16.766 -25.844 1 74.5 175 ILE A C 1
ATOM 1462 O O . ILE A 1 175 ? -7.711 -17.453 -26.812 1 74.5 175 ILE A O 1
ATOM 1466 N N . PRO A 1 176 ? -6.336 -17.062 -25.031 1 83 176 PRO A N 1
ATOM 1467 C CA . PRO A 1 176 ? -5.73 -18.375 -25.203 1 83 176 PRO A CA 1
ATOM 1468 C C . PRO A 1 176 ? -6.758 -19.516 -25.172 1 83 176 PRO A C 1
ATOM 1470 O O . PRO A 1 176 ? -7.719 -19.453 -24.391 1 83 176 PRO A O 1
ATOM 1473 N N . GLN A 1 177 ? -6.527 -20.438 -26.062 1 84.75 177 GLN A N 1
ATOM 1474 C CA . GLN A 1 177 ? -7.484 -21.531 -26.172 1 84.75 177 GLN A CA 1
ATOM 1475 C C . GLN A 1 177 ? -6.852 -22.859 -25.781 1 84.75 177 GLN A C 1
ATOM 1477 O O . GLN A 1 177 ? -5.648 -23.062 -25.969 1 84.75 177 GLN A O 1
ATOM 1482 N N . PHE A 1 178 ? -7.664 -23.688 -25.25 1 88.94 178 PHE A N 1
ATOM 1483 C CA . PHE A 1 178 ? -7.242 -25.062 -24.969 1 88.94 178 PHE A CA 1
ATOM 1484 C C . PHE A 1 178 ? -7.109 -25.859 -26.266 1 88.94 178 PHE A C 1
ATOM 1486 O O . PHE A 1 178 ? -8.086 -26.016 -27 1 88.94 178 PHE A O 1
ATOM 1493 N N . ALA A 1 179 ? -5.977 -26.375 -26.562 1 87 179 ALA A N 1
ATOM 1494 C CA . ALA A 1 179 ? -5.707 -27.016 -27.844 1 87 179 ALA A CA 1
ATOM 1495 C C . ALA A 1 179 ? -5.625 -28.531 -27.688 1 87 179 ALA A C 1
ATOM 1497 O O . ALA A 1 179 ? -5.023 -29.203 -28.531 1 87 179 ALA A O 1
ATOM 1498 N N . GLY A 1 180 ? -6.164 -29.031 -26.594 1 89.75 180 GLY A N 1
ATOM 1499 C CA . GLY A 1 180 ? -6.078 -30.453 -26.328 1 89.75 180 GLY A CA 1
ATOM 1500 C C . GLY A 1 180 ? -5 -30.812 -25.328 1 89.75 180 GLY A C 1
ATOM 1501 O O . GLY A 1 180 ? -3.986 -30.125 -25.219 1 89.75 180 GLY A O 1
ATOM 1502 N N . ALA A 1 181 ? -5.246 -31.875 -24.688 1 90.06 181 ALA A N 1
ATOM 1503 C CA . ALA A 1 181 ? -4.383 -32.281 -23.578 1 90.06 181 ALA A CA 1
ATOM 1504 C C . ALA A 1 181 ? -2.957 -32.531 -24.062 1 90.06 181 ALA A C 1
ATOM 1506 O O . ALA A 1 181 ? -1.993 -32.219 -23.375 1 90.06 181 ALA A O 1
ATOM 1507 N N . GLU A 1 182 ? -2.832 -33.094 -25.219 1 90.12 182 GLU A N 1
ATOM 1508 C CA . GLU A 1 182 ? -1.521 -33.469 -25.734 1 90.12 182 GLU A CA 1
ATOM 1509 C C . GLU A 1 182 ? -0.704 -32.219 -26.094 1 90.12 182 GLU A C 1
ATOM 1511 O O . GLU A 1 182 ? 0.527 -32.281 -26.125 1 90.12 182 GLU A O 1
ATOM 1516 N N . ASN A 1 183 ? -1.415 -31.172 -26.281 1 90.62 183 ASN A N 1
ATOM 1517 C CA . ASN A 1 183 ? -0.748 -29.938 -26.688 1 90.62 183 ASN A CA 1
ATOM 1518 C C . ASN A 1 183 ? -0.596 -28.969 -25.531 1 90.62 183 ASN A C 1
ATOM 1520 O O . ASN A 1 183 ? -0.111 -27.844 -25.719 1 90.62 183 ASN A O 1
ATOM 1524 N N . GLU A 1 184 ? -1.046 -29.391 -24.438 1 92 184 GLU A N 1
ATOM 1525 C CA . GLU A 1 184 ? -0.901 -28.578 -23.25 1 92 184 GLU A CA 1
ATOM 1526 C C . GLU A 1 184 ? 0.252 -29.062 -22.375 1 92 184 GLU A C 1
ATOM 1528 O O . GLU A 1 184 ? 0.151 -30.109 -21.734 1 92 184 GLU A O 1
ATOM 1533 N N . SER A 1 185 ? 1.285 -28.266 -22.344 1 92.31 185 SER A N 1
ATOM 1534 C CA . SER A 1 185 ? 2.523 -28.656 -21.688 1 92.31 185 SER A CA 1
ATOM 1535 C C . SER A 1 185 ? 2.283 -28.969 -20.219 1 92.31 185 SER A C 1
ATOM 1537 O O . SER A 1 185 ? 2.881 -29.906 -19.672 1 92.31 185 SER A O 1
ATOM 1539 N N . LEU A 1 186 ? 1.408 -28.266 -19.547 1 95.38 186 LEU A N 1
ATOM 1540 C CA . LEU A 1 186 ? 1.16 -28.469 -18.125 1 95.38 186 LEU A CA 1
ATOM 1541 C C . LEU A 1 186 ? 0.417 -29.766 -17.875 1 95.38 186 LEU A C 1
ATOM 1543 O O . LEU A 1 186 ? 0.685 -30.469 -16.891 1 95.38 186 LEU A O 1
ATOM 1547 N N . ILE A 1 187 ? -0.482 -30.125 -18.781 1 95.44 187 ILE A N 1
ATOM 1548 C CA . ILE A 1 187 ? -1.223 -31.375 -18.656 1 95.44 187 ILE A CA 1
ATOM 1549 C C . ILE A 1 187 ? -0.295 -32.562 -18.922 1 95.44 187 ILE A C 1
ATOM 1551 O O . ILE A 1 187 ? -0.326 -33.562 -18.203 1 95.44 187 ILE A O 1
ATOM 1555 N N . THR A 1 188 ? 0.527 -32.375 -19.969 1 95.25 188 THR A N 1
ATOM 1556 C CA . THR A 1 188 ? 1.489 -33.406 -20.281 1 95.25 188 THR A CA 1
ATOM 1557 C C . THR A 1 188 ? 2.447 -33.625 -19.109 1 95.25 188 THR A C 1
ATOM 1559 O O . THR A 1 188 ? 2.719 -34.781 -18.734 1 95.25 188 THR A O 1
ATOM 1562 N N . PHE A 1 189 ? 2.918 -32.562 -18.609 1 96.12 189 PHE A N 1
ATOM 1563 C CA . PHE A 1 189 ? 3.797 -32.625 -17.438 1 96.12 189 PHE A CA 1
ATOM 1564 C C . PHE A 1 189 ? 3.111 -33.375 -16.297 1 96.12 189 PHE A C 1
ATOM 1566 O O . PHE A 1 189 ? 3.666 -34.312 -15.734 1 96.12 189 PHE A O 1
ATOM 1573 N N . ALA A 1 190 ? 1.959 -32.938 -15.906 1 96.69 190 ALA A N 1
ATOM 1574 C CA . ALA A 1 190 ? 1.232 -33.5 -14.773 1 96.69 190 ALA A CA 1
ATOM 1575 C C . ALA A 1 190 ? 0.963 -35 -14.984 1 96.69 190 ALA A C 1
ATOM 1577 O O . ALA A 1 190 ? 1.081 -35.781 -14.047 1 96.69 190 ALA A O 1
ATOM 1578 N N . SER A 1 191 ? 0.585 -35.344 -16.203 1 95.31 191 SER A N 1
ATOM 1579 C CA . SER A 1 191 ? 0.303 -36.75 -16.531 1 95.31 191 SER A CA 1
ATOM 1580 C C . SER A 1 191 ? 1.53 -37.625 -16.312 1 95.31 191 SER A C 1
ATOM 1582 O O . SER A 1 191 ? 1.428 -38.719 -15.727 1 95.31 191 SER A O 1
ATOM 1584 N N . GLU A 1 192 ? 2.619 -37.094 -16.75 1 95.06 192 GLU A N 1
ATOM 1585 C CA . GLU A 1 192 ? 3.863 -37.844 -16.578 1 95.06 192 GLU A CA 1
ATOM 1586 C C . GLU A 1 192 ? 4.285 -37.875 -15.109 1 95.06 192 GLU A C 1
ATOM 1588 O O . GLU A 1 192 ? 4.645 -38.938 -14.594 1 95.06 192 GLU A O 1
ATOM 1593 N N . TYR A 1 193 ? 4.262 -36.781 -14.477 1 95.56 193 TYR A N 1
ATOM 1594 C CA . TYR A 1 193 ? 4.676 -36.656 -13.086 1 95.56 193 TYR A CA 1
ATOM 1595 C C . TYR A 1 193 ? 3.807 -37.5 -12.18 1 95.56 193 TYR A C 1
ATOM 1597 O O . TYR A 1 193 ? 4.301 -38.125 -11.227 1 95.56 193 TYR A O 1
ATOM 1605 N N . SER A 1 194 ? 2.537 -37.562 -12.469 1 94.38 194 SER A N 1
ATOM 1606 C CA . SER A 1 194 ? 1.582 -38.281 -11.641 1 94.38 194 SER A CA 1
ATOM 1607 C C . SER A 1 194 ? 1.854 -39.781 -11.664 1 94.38 194 SER A C 1
ATOM 1609 O O . SER A 1 194 ? 1.462 -40.5 -10.75 1 94.38 194 SER A O 1
ATOM 1611 N N . LEU A 1 195 ? 2.504 -40.281 -12.719 1 93.38 195 LEU A N 1
ATOM 1612 C CA . LEU A 1 195 ? 2.826 -41.688 -12.836 1 93.38 195 LEU A CA 1
ATOM 1613 C C . LEU A 1 195 ? 3.818 -42.094 -11.758 1 93.38 195 LEU A C 1
ATOM 1615 O O . LEU A 1 195 ? 3.803 -43.25 -11.305 1 93.38 195 LEU A O 1
ATOM 1619 N N . GLN A 1 196 ? 4.668 -41.188 -11.391 1 93.62 196 GLN A N 1
ATOM 1620 C CA . GLN A 1 196 ? 5.676 -41.469 -10.367 1 93.62 196 GLN A CA 1
ATOM 1621 C C . GLN A 1 196 ? 5.223 -40.969 -9 1 93.62 196 GLN A C 1
ATOM 1623 O O . GLN A 1 196 ? 5.844 -41.281 -7.98 1 93.62 196 GLN A O 1
ATOM 1628 N N . HIS A 1 197 ? 4.191 -40.219 -8.969 1 93.88 197 HIS A N 1
ATOM 1629 C CA . HIS A 1 197 ? 3.645 -39.656 -7.742 1 93.88 197 HIS A CA 1
ATOM 1630 C C . HIS A 1 197 ? 2.141 -39.906 -7.652 1 93.88 197 HIS A C 1
ATOM 1632 O O . HIS A 1 197 ? 1.355 -38.938 -7.812 1 93.88 197 HIS A O 1
ATOM 1638 N N . LEU A 1 198 ? 1.784 -41.031 -7.203 1 90.94 198 LEU A N 1
ATOM 1639 C CA . LEU A 1 198 ? 0.404 -41.5 -7.273 1 90.94 198 LEU A CA 1
ATOM 1640 C C . LEU A 1 198 ? -0.441 -40.875 -6.172 1 90.94 198 LEU A C 1
ATOM 1642 O O . LEU A 1 198 ? -1.673 -40.906 -6.238 1 90.94 198 LEU A O 1
ATOM 1646 N N . ASP A 1 199 ? 0.161 -40.281 -5.262 1 94.44 199 ASP A N 1
ATOM 1647 C CA . ASP A 1 199 ? -0.546 -39.75 -4.094 1 94.44 199 ASP A CA 1
ATOM 1648 C C . ASP A 1 199 ? -1.087 -38.344 -4.355 1 94.44 199 ASP A C 1
ATOM 1650 O O . ASP A 1 199 ? -1.874 -37.812 -3.564 1 94.44 199 ASP A O 1
ATOM 1654 N N . ILE A 1 200 ? -0.764 -37.781 -5.48 1 97.06 200 ILE A N 1
ATOM 1655 C CA . ILE A 1 200 ? -1.215 -36.438 -5.781 1 97.06 200 ILE A CA 1
ATOM 1656 C C . ILE A 1 200 ? -2.627 -36.469 -6.359 1 97.06 200 ILE A C 1
ATOM 1658 O O . ILE A 1 200 ? -2.893 -37.219 -7.312 1 97.06 200 ILE A O 1
ATOM 1662 N N . ASP A 1 201 ? -3.527 -35.688 -5.773 1 97.31 201 ASP A N 1
ATOM 1663 C CA . ASP A 1 201 ? -4.918 -35.656 -6.219 1 97.31 201 ASP A CA 1
ATOM 1664 C C . ASP A 1 201 ? -5.152 -34.5 -7.195 1 97.31 201 ASP A C 1
ATOM 1666 O O . ASP A 1 201 ? -5.898 -34.625 -8.164 1 97.31 201 ASP A O 1
ATOM 1670 N N . TYR A 1 202 ? -4.539 -33.344 -6.891 1 98.38 202 TYR A N 1
ATOM 1671 C CA . TYR A 1 202 ? -4.773 -32.125 -7.688 1 98.38 202 TYR A CA 1
ATOM 1672 C C . TYR A 1 202 ? -3.459 -31.5 -8.117 1 98.38 202 TYR A C 1
ATOM 1674 O O . TYR A 1 202 ? -2.555 -31.312 -7.297 1 98.38 202 TYR A O 1
ATOM 1682 N N . PHE A 1 203 ? -3.338 -31.234 -9.422 1 98.38 203 PHE A N 1
ATOM 1683 C CA . PHE A 1 203 ? -2.33 -30.328 -9.961 1 98.38 203 PHE A CA 1
ATOM 1684 C C . PHE A 1 203 ? -2.934 -28.969 -10.266 1 98.38 203 PHE A C 1
ATOM 1686 O O . PHE A 1 203 ? -3.826 -28.844 -11.102 1 98.38 203 PHE A O 1
ATOM 1693 N N . VAL A 1 204 ? -2.484 -27.906 -9.586 1 98.81 204 VAL A N 1
ATOM 1694 C CA . VAL A 1 204 ? -3.074 -26.594 -9.766 1 98.81 204 VAL A CA 1
ATOM 1695 C C . VAL A 1 204 ? -2.037 -25.641 -10.344 1 98.81 204 VAL A C 1
ATOM 1697 O O . VAL A 1 204 ? -0.942 -25.484 -9.797 1 98.81 204 VAL A O 1
ATOM 1700 N N . PHE A 1 205 ? -2.41 -25.016 -11.477 1 98.44 205 PHE A N 1
ATOM 1701 C CA . PHE A 1 205 ? -1.467 -24.172 -12.195 1 98.44 205 PHE A CA 1
ATOM 1702 C C . PHE A 1 205 ? -2.117 -22.844 -12.602 1 98.44 205 PHE A C 1
ATOM 1704 O O . PHE A 1 205 ? -3.344 -22.75 -12.656 1 98.44 205 PHE A O 1
ATOM 1711 N N . GLY A 1 206 ? -1.284 -21.844 -12.82 1 97.25 206 GLY A N 1
ATOM 1712 C CA . GLY A 1 206 ? -1.626 -20.641 -13.57 1 97.25 206 GLY A CA 1
ATOM 1713 C C . GLY A 1 206 ? -0.914 -20.547 -14.906 1 97.25 206 GLY A C 1
ATOM 1714 O O . GLY A 1 206 ? -0.852 -21.531 -15.648 1 97.25 206 GLY A O 1
ATOM 1715 N N . HIS A 1 207 ? -0.573 -19.469 -15.398 1 93.75 207 HIS A N 1
ATOM 1716 C CA . HIS A 1 207 ? 0.367 -19.188 -16.484 1 93.75 207 HIS A CA 1
ATOM 1717 C C . HIS A 1 207 ? -0.326 -19.219 -17.844 1 93.75 207 HIS A C 1
ATOM 1719 O O . HIS A 1 207 ? -0.144 -18.312 -18.656 1 93.75 207 HIS A O 1
ATOM 1725 N N . ARG A 1 208 ? -1.138 -20.172 -18.094 1 92.69 208 ARG A N 1
ATOM 1726 C CA . ARG A 1 208 ? -1.644 -20.422 -19.438 1 92.69 208 ARG A CA 1
ATOM 1727 C C . ARG A 1 208 ? -2.863 -19.562 -19.734 1 92.69 208 ARG A C 1
ATOM 1729 O O . ARG A 1 208 ? -3.281 -19.453 -20.891 1 92.69 208 ARG A O 1
ATOM 1736 N N . HIS A 1 209 ? -3.471 -19 -18.812 1 92.75 209 HIS A N 1
ATOM 1737 C CA . HIS A 1 209 ? -4.613 -18.109 -18.922 1 92.75 209 HIS A CA 1
ATOM 1738 C C . HIS A 1 209 ? -5.832 -18.844 -19.484 1 92.75 209 HIS A C 1
ATOM 1740 O O . HIS A 1 209 ? -6.707 -18.219 -20.094 1 92.75 209 HIS A O 1
ATOM 1746 N N . ILE A 1 210 ? -5.789 -20.109 -19.453 1 93.56 210 ILE A N 1
ATOM 1747 C CA . ILE A 1 210 ? -6.969 -20.875 -19.812 1 93.56 210 ILE A CA 1
ATOM 1748 C C . ILE A 1 210 ? -7.641 -21.422 -18.547 1 93.56 210 ILE A C 1
ATOM 1750 O O . ILE A 1 210 ? -7.012 -21.5 -17.5 1 93.56 210 ILE A O 1
ATOM 1754 N N . LEU A 1 211 ? -8.906 -21.609 -18.672 1 95.19 211 LEU A N 1
ATOM 1755 C CA . LEU A 1 211 ? -9.711 -22.094 -17.547 1 95.19 211 LEU A CA 1
ATOM 1756 C C . LEU A 1 211 ? -10.172 -23.531 -17.781 1 95.19 211 LEU A C 1
ATOM 1758 O O . LEU A 1 211 ? -11.07 -23.766 -18.594 1 95.19 211 LEU A O 1
ATOM 1762 N N . ILE A 1 212 ? -9.5 -24.547 -17.047 1 95.69 212 ILE A N 1
ATOM 1763 C CA . ILE A 1 212 ? -9.875 -25.922 -17.328 1 95.69 212 ILE A CA 1
ATOM 1764 C C . ILE A 1 212 ? -9.688 -26.781 -16.078 1 95.69 212 ILE A C 1
ATOM 1766 O O . ILE A 1 212 ? -8.828 -26.484 -15.234 1 95.69 212 ILE A O 1
ATOM 1770 N N . ASP A 1 213 ? -10.508 -27.75 -15.836 1 96.88 213 ASP A N 1
ATOM 1771 C CA . ASP A 1 213 ? -10.398 -28.891 -14.938 1 96.88 213 ASP A CA 1
ATOM 1772 C C . ASP A 1 213 ? -10.344 -30.203 -15.719 1 96.88 213 ASP A C 1
ATOM 1774 O O . ASP A 1 213 ? -11.367 -30.672 -16.219 1 96.88 213 ASP A O 1
ATOM 1778 N N . TYR A 1 214 ? -9.148 -30.75 -15.836 1 96.31 214 TYR A N 1
ATOM 1779 C CA . TYR A 1 214 ? -8.945 -31.891 -16.719 1 96.31 214 TYR A CA 1
ATOM 1780 C C . TYR A 1 214 ? -8.57 -33.156 -15.938 1 96.31 214 TYR A C 1
ATOM 1782 O O . TYR A 1 214 ? -7.574 -33.156 -15.211 1 96.31 214 TYR A O 1
ATOM 1790 N N . PRO A 1 215 ? -9.344 -34.219 -16.078 1 95.62 215 PRO A N 1
ATOM 1791 C CA . PRO A 1 215 ? -8.992 -35.438 -15.391 1 95.62 215 PRO A CA 1
ATOM 1792 C C . PRO A 1 215 ? -7.805 -36.156 -16.031 1 95.62 215 PRO A C 1
ATOM 1794 O O . PRO A 1 215 ? -7.676 -36.188 -17.266 1 95.62 215 PRO A O 1
ATOM 1797 N N . ILE A 1 216 ? -6.949 -36.562 -15.164 1 93.56 216 ILE A N 1
ATOM 1798 C CA . ILE A 1 216 ? -5.84 -37.375 -15.641 1 93.56 216 ILE A CA 1
ATOM 1799 C C . ILE A 1 216 ? -5.746 -38.656 -14.812 1 93.56 216 ILE A C 1
ATOM 1801 O O . ILE A 1 216 ? -6.016 -38.625 -13.609 1 93.56 216 ILE A O 1
ATOM 1805 N N . ASN A 1 217 ? -5.281 -39.75 -15.484 1 87.56 217 ASN A N 1
ATOM 1806 C CA . ASN A 1 217 ? -4.969 -41 -14.836 1 87.56 217 ASN A CA 1
ATOM 1807 C C . ASN A 1 217 ? -6.027 -41.406 -13.797 1 87.56 217 ASN A C 1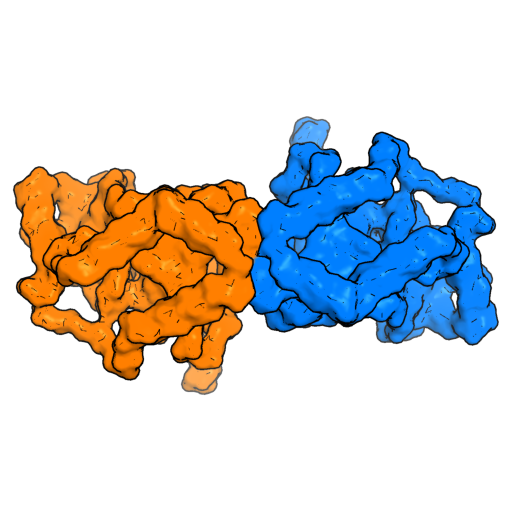
ATOM 1809 O O . ASN A 1 217 ? -5.699 -41.75 -12.664 1 87.56 217 ASN A O 1
ATOM 1813 N N . GLY A 1 218 ? -7.324 -41.219 -14.125 1 80.94 218 GLY A N 1
ATOM 1814 C CA . GLY A 1 218 ? -8.383 -41.656 -13.234 1 80.94 218 GLY A CA 1
ATOM 1815 C C . GLY A 1 218 ? -8.992 -40.531 -12.422 1 80.94 218 GLY A C 1
ATOM 1816 O O . GLY A 1 218 ? -9.562 -39.594 -12.984 1 80.94 218 GLY A O 1
ATOM 1817 N N . ASP A 1 219 ? -8.555 -40.469 -11.039 1 88.19 219 ASP A N 1
ATOM 1818 C CA . ASP A 1 219 ? -9.258 -39.594 -10.109 1 88.19 219 ASP A CA 1
ATOM 1819 C C . ASP A 1 219 ? -8.461 -38.312 -9.852 1 88.19 219 ASP A C 1
ATOM 1821 O O . ASP A 1 219 ? -8.844 -37.5 -9.008 1 88.19 219 ASP A O 1
ATOM 1825 N N . LYS A 1 220 ? -7.391 -38.188 -10.641 1 95.81 220 LYS A N 1
ATOM 1826 C CA . LYS A 1 220 ? -6.566 -37 -10.461 1 95.81 220 LYS A CA 1
ATOM 1827 C C . LYS A 1 220 ? -7.02 -35.875 -11.398 1 95.81 220 LYS A C 1
ATOM 1829 O O . LYS A 1 220 ? -7.605 -36.125 -12.453 1 95.81 220 LYS A O 1
ATOM 1834 N N . HIS A 1 221 ? -6.809 -34.625 -10.953 1 97.69 221 HIS A N 1
ATOM 1835 C CA . HIS A 1 221 ? -7.27 -33.5 -11.75 1 97.69 221 HIS A CA 1
ATOM 1836 C C . HIS A 1 221 ? -6.152 -32.469 -11.969 1 97.69 221 HIS A C 1
ATOM 1838 O O . HIS A 1 221 ? -5.383 -32.188 -11.047 1 97.69 221 HIS A O 1
ATOM 1844 N N . VAL A 1 222 ? -6.031 -32.031 -13.242 1 97.81 222 VAL A N 1
ATOM 1845 C CA . VAL A 1 222 ? -5.215 -30.875 -13.562 1 97.81 222 VAL A CA 1
ATOM 1846 C C . VAL A 1 222 ? -6.102 -29.641 -13.664 1 97.81 222 VAL A C 1
ATOM 1848 O O . VAL A 1 222 ? -7.012 -29.578 -14.492 1 97.81 222 VAL A O 1
ATOM 1851 N N . ILE A 1 223 ? -5.828 -28.703 -12.781 1 98.31 223 ILE A N 1
ATOM 1852 C CA . ILE A 1 223 ? -6.594 -27.469 -12.734 1 98.31 223 ILE A CA 1
ATOM 1853 C C . ILE A 1 223 ? -5.734 -26.312 -13.25 1 98.31 223 ILE A C 1
ATOM 1855 O O . ILE A 1 223 ? -4.641 -26.062 -12.734 1 98.31 223 ILE A O 1
ATOM 1859 N N . ILE A 1 224 ? -6.152 -25.641 -14.266 1 97.81 224 ILE A N 1
ATOM 1860 C CA . ILE A 1 224 ? -5.598 -24.359 -14.695 1 97.81 224 ILE A CA 1
ATOM 1861 C C . ILE A 1 224 ? -6.59 -23.234 -14.383 1 97.81 224 ILE A C 1
ATOM 1863 O O . ILE A 1 224 ? -7.727 -23.25 -14.859 1 97.81 224 ILE A O 1
ATOM 1867 N N . LEU A 1 225 ? -6.18 -22.234 -13.711 1 98.06 225 LEU A N 1
ATOM 1868 C CA . LEU A 1 225 ? -7.059 -21.328 -12.977 1 98.06 225 LEU A CA 1
ATOM 1869 C C . LEU A 1 225 ? -7.652 -20.281 -13.898 1 98.06 225 LEU A C 1
ATOM 1871 O O . LEU A 1 225 ? -8.641 -19.625 -13.547 1 98.06 225 LEU A O 1
ATOM 1875 N N . GLY A 1 226 ? -7.098 -20.062 -15.094 1 95.94 226 GLY A N 1
ATOM 1876 C CA . GLY A 1 226 ? -7.504 -18.938 -15.922 1 95.94 226 GLY A CA 1
ATOM 1877 C C . GLY A 1 226 ? -6.75 -17.656 -15.602 1 95.94 226 GLY A C 1
ATOM 1878 O O . GLY A 1 226 ? -5.531 -17.672 -15.422 1 95.94 226 GLY A O 1
ATOM 1879 N N . ASP A 1 227 ? -7.484 -16.562 -15.703 1 95 227 ASP A N 1
ATOM 1880 C CA . ASP A 1 227 ? -6.895 -15.258 -15.438 1 95 227 ASP A CA 1
ATOM 1881 C C . ASP A 1 227 ? -7.965 -14.242 -15.031 1 95 227 ASP A C 1
ATOM 1883 O O . ASP A 1 227 ? -9.133 -14.594 -14.883 1 95 227 ASP A O 1
ATOM 1887 N N . TRP A 1 228 ? -7.516 -13.086 -14.734 1 94.5 228 TRP A N 1
ATOM 1888 C CA . TRP A 1 228 ? -8.438 -12.023 -14.359 1 94.5 228 TRP A CA 1
ATOM 1889 C C . TRP A 1 228 ? -8.461 -10.93 -15.422 1 94.5 228 TRP A C 1
ATOM 1891 O O . TRP A 1 228 ? -8.664 -9.75 -15.109 1 94.5 228 TRP A O 1
ATOM 1901 N N . ILE A 1 229 ? -8.141 -11.289 -16.5 1 90.38 229 ILE A N 1
ATOM 1902 C CA . ILE A 1 229 ? -8.211 -10.391 -17.641 1 90.38 229 ILE A CA 1
ATOM 1903 C C . ILE A 1 229 ? -9.414 -10.742 -18.5 1 90.38 229 ILE A C 1
ATOM 1905 O O . ILE A 1 229 ? -10.25 -9.883 -18.797 1 90.38 229 ILE A O 1
ATOM 1909 N N . HIS A 1 230 ? -9.555 -12.07 -18.766 1 89 230 HIS A N 1
ATOM 1910 C CA . HIS A 1 230 ? -10.609 -12.539 -19.656 1 89 230 HIS A CA 1
ATOM 1911 C C . HIS A 1 230 ? -11.68 -13.297 -18.891 1 89 230 HIS A C 1
ATOM 1913 O O . HIS A 1 230 ? -12.875 -13.148 -19.172 1 89 230 HIS A O 1
ATOM 1919 N N . HIS A 1 231 ? -11.289 -14.062 -17.938 1 90.62 231 HIS A N 1
ATOM 1920 C CA . HIS A 1 231 ? -12.195 -15.016 -17.312 1 90.62 231 HIS A CA 1
ATOM 1921 C C . HIS A 1 231 ? -12.719 -14.5 -15.984 1 90.62 231 HIS A C 1
ATOM 1923 O O . HIS A 1 231 ? -13.852 -14.773 -15.602 1 90.62 231 HIS A O 1
ATOM 1929 N N . PHE A 1 232 ? -11.898 -13.82 -15.211 1 94.81 232 PHE A N 1
ATOM 1930 C CA . PHE A 1 232 ? -12.188 -13.43 -13.836 1 94.81 232 PHE A CA 1
ATOM 1931 C C . PHE A 1 232 ? -12.531 -14.648 -12.984 1 94.81 232 PHE A C 1
ATOM 1933 O O . PHE A 1 232 ? -13.586 -14.688 -12.344 1 94.81 232 PHE A O 1
ATOM 1940 N N . SER A 1 233 ? -11.594 -15.547 -12.984 1 97.5 233 SER A N 1
ATOM 1941 C CA . SER A 1 233 ? -11.875 -16.859 -12.398 1 97.5 233 SER A CA 1
ATOM 1942 C C . SER A 1 233 ? -11.008 -17.109 -11.172 1 97.5 233 SER A C 1
ATOM 1944 O O . SER A 1 233 ? -9.969 -16.469 -10.992 1 97.5 233 SER A O 1
ATOM 1946 N N . PHE A 1 234 ? -11.469 -17.984 -10.328 1 98.56 234 PHE A N 1
ATOM 1947 C CA . PHE A 1 234 ? -10.727 -18.438 -9.156 1 98.56 234 PHE A CA 1
ATOM 1948 C C . PHE A 1 234 ? -11.109 -19.875 -8.805 1 98.56 234 PHE A C 1
ATOM 1950 O O . PHE A 1 234 ? -12.164 -20.359 -9.219 1 98.56 234 PHE A O 1
ATOM 1957 N N . GLY A 1 235 ? -10.211 -20.562 -8.148 1 98.69 235 GLY A N 1
ATOM 1958 C CA . GLY A 1 235 ? -10.477 -21.891 -7.629 1 98.69 235 GLY A CA 1
ATOM 1959 C C . GLY A 1 235 ? -10.875 -21.891 -6.164 1 98.69 235 GLY A C 1
ATOM 1960 O O . GLY A 1 235 ? -10.422 -21.031 -5.395 1 98.69 235 GLY A O 1
ATOM 1961 N N . LYS A 1 236 ? -11.672 -22.859 -5.828 1 98.56 236 LYS A N 1
ATOM 1962 C CA . LYS A 1 236 ? -12.086 -23.031 -4.441 1 98.56 236 LYS A CA 1
ATOM 1963 C C . LYS A 1 236 ? -12.094 -24.516 -4.055 1 98.56 236 LYS A C 1
ATOM 1965 O O . LYS A 1 236 ? -12.602 -25.359 -4.801 1 98.56 236 LYS A O 1
ATOM 1970 N N . PHE A 1 237 ? -11.406 -24.828 -3.004 1 98.44 237 PHE A N 1
ATOM 1971 C CA . PHE A 1 237 ? -11.461 -26.156 -2.387 1 98.44 237 PHE A CA 1
ATOM 1972 C C . PHE A 1 237 ? -12.125 -26.078 -1.015 1 98.44 237 PHE A C 1
ATOM 1974 O O . PHE A 1 237 ? -11.633 -25.391 -0.122 1 98.44 237 PHE A O 1
ATOM 1981 N N . ASP A 1 238 ? -13.227 -26.781 -0.818 1 96.44 238 ASP A N 1
ATOM 1982 C CA . ASP A 1 238 ? -14.016 -26.656 0.403 1 96.44 238 ASP A CA 1
ATOM 1983 C C . ASP A 1 238 ? -13.688 -27.781 1.385 1 96.44 238 ASP A C 1
ATOM 1985 O O . ASP A 1 238 ? -14.391 -27.953 2.383 1 96.44 238 ASP A O 1
ATOM 1989 N N . GLY A 1 239 ? -12.648 -28.547 1.074 1 94 239 GLY A N 1
ATOM 1990 C CA . GLY A 1 239 ? -12.289 -29.688 1.912 1 94 239 GLY A CA 1
ATOM 1991 C C . GLY A 1 239 ? -12.703 -31.016 1.322 1 94 239 GLY A C 1
ATOM 1992 O O . GLY A 1 239 ? -12.234 -32.062 1.764 1 94 239 GLY A O 1
ATOM 1993 N N . LYS A 1 240 ? -13.523 -30.984 0.346 1 93.31 240 LYS A N 1
ATOM 1994 C CA . LYS A 1 240 ? -14.016 -32.219 -0.27 1 93.31 240 LYS A CA 1
ATOM 1995 C C . LYS A 1 240 ? -13.766 -32.219 -1.775 1 93.31 240 LYS A C 1
ATOM 1997 O O . LYS A 1 240 ? -13.273 -33.188 -2.328 1 93.31 240 LYS A O 1
ATOM 2002 N N . SER A 1 241 ? -14.125 -31.109 -2.383 1 94.19 241 SER A N 1
ATOM 2003 C CA . SER A 1 241 ? -13.984 -31.031 -3.834 1 94.19 241 SER A CA 1
ATOM 2004 C C . SER A 1 241 ? -13.391 -29.688 -4.258 1 94.19 241 SER A C 1
ATOM 2006 O O . SER A 1 241 ? -13.492 -28.703 -3.531 1 94.19 241 SER A O 1
ATOM 2008 N N . PHE A 1 242 ? -12.781 -29.703 -5.418 1 97.81 242 PHE A N 1
ATOM 2009 C CA . PHE A 1 242 ? -12.227 -28.516 -6.043 1 97.81 242 PHE A CA 1
ATOM 2010 C C . PHE A 1 242 ? -13.156 -28 -7.137 1 97.81 242 PHE A C 1
ATOM 2012 O O . PHE A 1 242 ? -13.594 -28.766 -8 1 97.81 242 PHE A O 1
ATOM 2019 N N . GLU A 1 243 ? -13.492 -26.703 -7.051 1 97.81 243 GLU A N 1
ATOM 2020 C CA . GLU A 1 243 ? -14.367 -26.125 -8.055 1 97.81 243 GLU A CA 1
ATOM 2021 C C . GLU A 1 243 ? -13.773 -24.828 -8.617 1 97.81 243 GLU A C 1
ATOM 2023 O O . GLU A 1 243 ? -13.148 -24.062 -7.891 1 97.81 243 GLU A O 1
ATOM 2028 N N . LEU A 1 244 ? -13.984 -24.656 -9.906 1 98.12 244 LEU A N 1
ATOM 2029 C CA . LEU A 1 244 ? -13.641 -23.406 -10.562 1 98.12 244 LEU A CA 1
ATOM 2030 C C . LEU A 1 244 ? -14.852 -22.484 -10.641 1 98.12 244 LEU A C 1
ATOM 2032 O O . LEU A 1 244 ? -15.953 -22.922 -10.977 1 98.12 244 LEU A O 1
ATOM 2036 N N . HIS A 1 245 ? -14.578 -21.234 -10.289 1 97.62 245 HIS A N 1
ATOM 2037 C CA . HIS A 1 245 ? -15.664 -20.25 -10.266 1 97.62 245 HIS A CA 1
ATOM 2038 C C . HIS A 1 245 ? -15.297 -19 -11.07 1 97.62 245 HIS A C 1
ATOM 2040 O O . HIS A 1 245 ? -14.117 -18.703 -11.25 1 97.62 245 HIS A O 1
ATOM 2046 N N . LEU A 1 246 ? -16.344 -18.422 -11.586 1 96.62 246 LEU A N 1
ATOM 2047 C CA . LEU A 1 246 ? -16.219 -17.094 -12.18 1 96.62 246 LEU A CA 1
ATOM 2048 C C . LEU A 1 246 ? -16.703 -16.016 -11.211 1 96.62 246 LEU A C 1
ATOM 2050 O O . LEU A 1 246 ? -17.703 -16.188 -10.523 1 96.62 246 LEU A O 1
ATOM 2054 N N . TYR A 1 247 ? -15.906 -14.93 -11.156 1 96.12 247 TYR A N 1
ATOM 2055 C CA . TYR A 1 247 ? -16.297 -13.828 -10.289 1 96.12 247 TYR A CA 1
ATOM 2056 C C . TYR A 1 247 ? -17.156 -12.812 -11.047 1 96.12 247 TYR A C 1
ATOM 2058 O O . TYR A 1 247 ? -16.781 -12.367 -12.133 1 96.12 247 TYR A O 1
ATOM 2066 N N . THR A 1 248 ? -18.344 -12.555 -10.578 1 88.81 248 THR A N 1
ATOM 2067 C CA . THR A 1 248 ? -19.219 -11.539 -11.141 1 88.81 248 THR A CA 1
ATOM 2068 C C . THR A 1 248 ? -19.5 -10.438 -10.117 1 88.81 248 THR A C 1
ATOM 2070 O O . THR A 1 248 ? -19.844 -10.734 -8.969 1 88.81 248 THR A O 1
ATOM 2073 N N . ASP A 1 249 ? -19.031 -9.258 -10.531 1 76.44 249 ASP A N 1
ATOM 2074 C CA . ASP A 1 249 ? -19.25 -8.133 -9.633 1 76.44 249 ASP A CA 1
ATOM 2075 C C . ASP A 1 249 ? -20.734 -7.848 -9.445 1 76.44 249 ASP A C 1
ATOM 2077 O O . ASP A 1 249 ? -21.516 -7.988 -10.383 1 76.44 249 ASP A O 1
ATOM 2081 N N . ASP A 1 250 ? -21.375 -7.934 -8.289 1 60.34 250 ASP A N 1
ATOM 2082 C CA . ASP A 1 250 ? -22.75 -7.465 -8.188 1 60.34 250 ASP A CA 1
ATOM 2083 C C . ASP A 1 250 ? -22.906 -6.059 -8.758 1 60.34 250 ASP A C 1
ATOM 2085 O O . ASP A 1 250 ? -24 -5.648 -9.133 1 60.34 250 ASP A O 1
ATOM 2089 N N . VAL A 1 251 ? -21.938 -5.301 -8.734 1 52.94 251 VAL A N 1
ATOM 2090 C CA . VAL A 1 251 ? -22.047 -3.957 -9.289 1 52.94 251 VAL A CA 1
ATOM 2091 C C . VAL A 1 251 ? -22.25 -4.035 -10.797 1 52.94 251 VAL A C 1
ATOM 2093 O O . VAL A 1 251 ? -22.875 -3.16 -11.391 1 52.94 251 VAL A O 1
ATOM 2096 N N . ASP A 1 252 ? -21.516 -4.875 -11.516 1 47.69 252 ASP A N 1
ATOM 2097 C CA . ASP A 1 252 ? -21.734 -5.035 -12.945 1 47.69 252 ASP A CA 1
ATOM 2098 C C . ASP A 1 252 ? -23.109 -5.617 -13.234 1 47.69 252 ASP A C 1
ATOM 2100 O O . ASP A 1 252 ? -23.547 -5.668 -14.391 1 47.69 252 ASP A O 1
ATOM 2104 N N . LYS A 1 253 ? -23.641 -6.414 -12.477 1 42.25 253 LYS A N 1
ATOM 2105 C CA . LYS A 1 253 ? -25.031 -6.773 -12.742 1 42.25 253 LYS A CA 1
ATOM 2106 C C . LYS A 1 253 ? -25.922 -5.535 -12.766 1 42.25 253 LYS A C 1
ATOM 2108 O O . LYS A 1 253 ? -27.016 -5.559 -13.344 1 42.25 253 LYS A O 1
ATOM 2113 N N . LYS A 1 254 ? -25.703 -4.574 -11.898 1 40.44 254 LYS A N 1
ATOM 2114 C CA . LYS A 1 254 ? -26.688 -3.494 -11.914 1 40.44 254 LYS A CA 1
ATOM 2115 C C . LYS A 1 254 ? -26.625 -2.727 -13.234 1 40.44 254 LYS A C 1
ATOM 2117 O O . LYS A 1 254 ? -27.484 -1.87 -13.492 1 40.44 254 LYS A O 1
ATOM 2122 N N . SER A 1 255 ? -25.484 -2.557 -13.812 1 32.03 255 SER A N 1
ATOM 2123 C CA . SER A 1 255 ? -25.547 -1.825 -15.07 1 32.03 255 SER A CA 1
ATOM 2124 C C . SER A 1 255 ? -26.125 -2.686 -16.188 1 32.03 255 SER A C 1
ATOM 2126 O O . SER A 1 255 ? -26.312 -2.213 -17.312 1 32.03 255 SER A O 1
ATOM 2128 N N . ALA A 1 256 ? -26.016 -3.871 -16.031 1 29.55 256 ALA A N 1
ATOM 2129 C CA . ALA A 1 256 ? -26.656 -4.602 -17.125 1 29.55 256 ALA A CA 1
ATOM 2130 C C . ALA A 1 256 ? -28.172 -4.516 -17.031 1 29.55 256 ALA A C 1
ATOM 2132 O O . ALA A 1 256 ? -28.891 -4.953 -17.938 1 29.55 256 ALA A O 1
ATOM 2133 N N . PHE A 1 257 ? -28.703 -4.266 -15.875 1 23.17 257 PHE A N 1
ATOM 2134 C CA . PHE A 1 257 ? -30.141 -4.094 -16 1 23.17 257 PHE A CA 1
ATOM 2135 C C . PHE A 1 257 ? -30.484 -2.639 -16.281 1 23.17 257 PHE A C 1
ATOM 2137 O O . PHE A 1 257 ? -29.812 -1.728 -15.805 1 23.17 257 PHE A O 1
ATOM 2144 N N . MET B 1 1 ? -26.297 5.867 7.629 1 55.16 1 MET B N 1
ATOM 2145 C CA . MET B 1 1 ? -26.219 6.98 8.562 1 55.16 1 MET B CA 1
ATOM 2146 C C . MET B 1 1 ? -25.516 8.172 7.926 1 55.16 1 MET B C 1
ATOM 2148 O O . MET B 1 1 ? -24.641 8 7.074 1 55.16 1 MET B O 1
ATOM 2152 N N . GLU B 1 2 ? -26.016 9.375 7.992 1 73 2 GLU B N 1
ATOM 2153 C CA . GLU B 1 2 ? -25.484 10.578 7.355 1 73 2 GLU B CA 1
ATOM 2154 C C . GLU B 1 2 ? -24.094 10.906 7.875 1 73 2 GLU B C 1
ATOM 2156 O O . GLU B 1 2 ? -23.859 10.93 9.086 1 73 2 GLU B O 1
ATOM 2161 N N . ARG B 1 3 ? -23.031 10.742 7.082 1 87.81 3 ARG B N 1
ATOM 2162 C CA . ARG B 1 3 ? -21.672 11.156 7.43 1 87.81 3 ARG B CA 1
ATOM 2163 C C . ARG B 1 3 ? -21.609 12.648 7.746 1 87.81 3 ARG B C 1
ATOM 2165 O O . ARG B 1 3 ? -21.781 13.477 6.852 1 87.81 3 ARG B O 1
ATOM 2172 N N . LYS B 1 4 ? -21.469 13.008 9.094 1 91.12 4 LYS B N 1
ATOM 2173 C CA . LYS B 1 4 ? -21.547 14.422 9.445 1 91.12 4 LYS B CA 1
ATOM 2174 C C . LYS B 1 4 ? -20.297 14.883 10.203 1 91.12 4 LYS B C 1
ATOM 2176 O O . LYS B 1 4 ? -20 16.078 10.25 1 91.12 4 LYS B O 1
ATOM 2181 N N . ASN B 1 5 ? -19.578 13.945 10.711 1 97.56 5 ASN B N 1
ATOM 2182 C CA . ASN B 1 5 ? -18.469 14.328 11.578 1 97.56 5 ASN B CA 1
ATOM 2183 C C . ASN B 1 5 ? -17.219 14.641 10.773 1 97.56 5 ASN B C 1
ATOM 2185 O O . ASN B 1 5 ? -16.969 14.039 9.727 1 97.56 5 ASN B O 1
ATOM 2189 N N . ILE B 1 6 ? -16.469 15.602 11.312 1 98.62 6 ILE B N 1
ATOM 2190 C CA . ILE B 1 6 ? -15.172 15.969 10.766 1 98.62 6 ILE B CA 1
ATOM 2191 C C . ILE B 1 6 ? -14.07 15.555 11.734 1 98.62 6 ILE B C 1
ATOM 2193 O O . ILE B 1 6 ? -14.133 15.867 12.93 1 98.62 6 ILE B O 1
ATOM 2197 N N . TYR B 1 7 ? -13.133 14.875 11.203 1 98.81 7 TYR B N 1
ATOM 2198 C CA . TYR B 1 7 ? -12.055 14.383 12.055 1 98.81 7 TYR B CA 1
ATOM 2199 C C . TYR B 1 7 ? -10.727 15.023 11.68 1 98.81 7 TYR B C 1
ATOM 2201 O O . TYR B 1 7 ? -10.492 15.344 10.508 1 98.81 7 TYR B O 1
ATOM 2209 N N . PHE B 1 8 ? -9.875 15.234 12.719 1 98.81 8 PHE B N 1
ATOM 2210 C CA . PHE B 1 8 ? -8.57 15.859 12.562 1 98.81 8 PHE B CA 1
ATOM 2211 C C . PHE B 1 8 ? -7.488 15.039 13.266 1 98.81 8 PHE B C 1
ATOM 2213 O O . PHE B 1 8 ? -7.668 14.609 14.398 1 98.81 8 PHE B O 1
ATOM 2220 N N . ILE B 1 9 ? -6.391 14.828 12.578 1 98.69 9 ILE B N 1
ATOM 2221 C CA . ILE B 1 9 ? -5.242 14.148 13.172 1 98.69 9 ILE B CA 1
ATOM 2222 C C . ILE B 1 9 ? -3.949 14.766 12.641 1 98.69 9 ILE B C 1
ATOM 2224 O O . ILE B 1 9 ? -3.957 15.453 11.617 1 98.69 9 ILE B O 1
ATOM 2228 N N . SER B 1 10 ? -2.846 14.609 13.352 1 98.06 10 SER B N 1
ATOM 2229 C CA . SER B 1 10 ? -1.547 15.094 12.891 1 98.06 10 SER B CA 1
ATOM 2230 C C . SER B 1 10 ? -0.407 14.375 13.609 1 98.06 10 SER B C 1
ATOM 2232 O O . SER B 1 10 ? -0.633 13.656 14.578 1 98.06 10 SER B O 1
ATOM 2234 N N . ASP B 1 11 ? 0.734 14.469 13.039 1 96.94 11 ASP B N 1
ATOM 2235 C CA . ASP B 1 11 ? 1.988 14.102 13.688 1 96.94 11 ASP B CA 1
ATOM 2236 C C . ASP B 1 11 ? 1.98 12.633 14.109 1 96.94 11 ASP B C 1
ATOM 2238 O O . ASP B 1 11 ? 2.262 12.305 15.258 1 96.94 11 ASP B O 1
ATOM 2242 N N . LEU B 1 12 ? 1.654 11.797 13.148 1 97.19 12 LEU B N 1
ATOM 2243 C CA . LEU B 1 12 ? 1.764 10.359 13.344 1 97.19 12 LEU B CA 1
ATOM 2244 C C . LEU B 1 12 ? 3.219 9.906 13.273 1 97.19 12 LEU B C 1
ATOM 2246 O O . LEU B 1 12 ? 3.627 9 14 1 97.19 12 LEU B O 1
ATOM 2250 N N . HIS B 1 13 ? 3.934 10.438 12.32 1 95.94 13 HIS B N 1
ATOM 2251 C CA . HIS B 1 13 ? 5.34 10.125 12.094 1 95.94 13 HIS B CA 1
ATOM 2252 C C . HIS B 1 13 ? 5.539 8.633 11.844 1 95.94 13 HIS B C 1
ATOM 2254 O O . HIS B 1 13 ? 6.445 8.023 12.414 1 95.94 13 HIS B O 1
ATOM 2260 N N . LEU B 1 14 ? 4.719 8.07 11.094 1 96.12 14 LEU B N 1
ATOM 2261 C CA . LEU B 1 14 ? 4.898 6.68 10.688 1 96.12 14 LEU B CA 1
ATOM 2262 C C . LEU B 1 14 ? 6.277 6.465 10.07 1 96.12 14 LEU B C 1
ATOM 2264 O O . LEU B 1 14 ? 6.715 7.254 9.234 1 96.12 14 LEU B O 1
ATOM 2268 N N . GLY B 1 15 ? 6.992 5.406 10.539 1 91.75 15 GLY B N 1
ATOM 2269 C CA . GLY B 1 15 ? 8.297 5.082 10 1 91.75 15 GLY B CA 1
ATOM 2270 C C . GLY B 1 15 ? 9.445 5.645 10.82 1 91.75 15 GLY B C 1
ATOM 2271 O O . GLY B 1 15 ? 10.609 5.41 10.508 1 91.75 15 GLY B O 1
ATOM 2272 N N . ALA B 1 16 ? 9.094 6.391 11.836 1 91.19 16 ALA B N 1
ATOM 2273 C CA . ALA B 1 16 ? 10.148 6.945 12.68 1 91.19 16 ALA B CA 1
ATOM 2274 C C . ALA B 1 16 ? 10.992 5.832 13.305 1 91.19 16 ALA B C 1
ATOM 2276 O O . ALA B 1 16 ? 10.453 4.816 13.75 1 91.19 16 ALA B O 1
ATOM 2277 N N . THR B 1 17 ? 12.266 6.055 13.375 1 86.69 17 THR B N 1
ATOM 2278 C CA . THR B 1 17 ? 13.203 5.031 13.828 1 86.69 17 THR B CA 1
ATOM 2279 C C . THR B 1 17 ? 13.094 4.824 15.336 1 86.69 17 THR B C 1
ATOM 2281 O O . THR B 1 17 ? 13.547 3.809 15.859 1 86.69 17 THR B O 1
ATOM 2284 N N . TYR B 1 18 ? 12.516 5.77 16.016 1 83.81 18 TYR B N 1
ATOM 2285 C CA . TYR B 1 18 ? 12.43 5.68 17.469 1 83.81 18 TYR B CA 1
ATOM 2286 C C . TYR B 1 18 ? 11.172 4.945 17.891 1 83.81 18 TYR B C 1
ATOM 2288 O O . TYR B 1 18 ? 10.969 4.695 19.078 1 83.81 18 TYR B O 1
ATOM 2296 N N . LEU B 1 19 ? 10.273 4.672 16.969 1 87.94 19 LEU B N 1
ATOM 2297 C CA . LEU B 1 19 ? 9.117 3.852 17.312 1 87.94 19 LEU B CA 1
ATOM 2298 C C . LEU B 1 19 ? 9.523 2.406 17.562 1 87.94 19 LEU B C 1
ATOM 2300 O O . LEU B 1 19 ? 10.102 1.754 16.688 1 87.94 19 LEU B O 1
ATOM 2304 N N . LYS B 1 20 ? 9.258 1.865 18.672 1 87 20 LYS B N 1
ATOM 2305 C CA . LYS B 1 20 ? 9.688 0.543 19.109 1 87 20 LYS B CA 1
ATOM 2306 C C . LYS B 1 20 ? 9.008 -0.558 18.297 1 87 20 LYS B C 1
ATOM 2308 O O . LYS B 1 20 ? 9.641 -1.544 17.922 1 87 20 LYS B O 1
ATOM 2313 N N . ASN B 1 21 ? 7.758 -0.477 18.062 1 92.56 21 ASN B N 1
ATOM 2314 C CA . ASN B 1 21 ? 6.969 -1.459 17.328 1 92.56 21 ASN B CA 1
ATOM 2315 C C . ASN B 1 21 ? 6.211 -0.814 16.172 1 92.56 21 ASN B C 1
ATOM 2317 O O . ASN B 1 21 ? 5 -0.598 16.266 1 92.56 21 ASN B O 1
ATOM 2321 N N . PRO B 1 22 ? 6.926 -0.563 15.109 1 93.19 22 PRO B N 1
ATOM 2322 C CA . PRO B 1 22 ? 6.34 0.189 13.992 1 93.19 22 PRO B CA 1
ATOM 2323 C C . PRO B 1 22 ? 5.09 -0.478 13.422 1 93.19 22 PRO B C 1
ATOM 2325 O O . PRO B 1 22 ? 4.141 0.208 13.039 1 93.19 22 PRO B O 1
ATOM 2328 N N . ARG B 1 23 ? 5.094 -1.805 13.375 1 94.12 23 ARG B N 1
ATOM 2329 C CA . ARG B 1 23 ? 3.943 -2.518 12.836 1 94.12 23 ARG B CA 1
ATOM 2330 C C . ARG B 1 23 ? 2.717 -2.334 13.719 1 94.12 23 ARG B C 1
ATOM 2332 O O . ARG B 1 23 ? 1.631 -2.02 13.227 1 94.12 23 ARG B O 1
ATOM 2339 N N . SER B 1 24 ? 2.891 -2.557 14.953 1 93.81 24 SER B N 1
ATOM 2340 C CA . SER B 1 24 ? 1.788 -2.387 15.898 1 93.81 24 SER B CA 1
ATOM 2341 C C . SER B 1 24 ? 1.283 -0.947 15.898 1 93.81 24 SER B C 1
ATOM 2343 O O . SER B 1 24 ? 0.08 -0.706 16.016 1 93.81 24 SER B O 1
ATOM 2345 N N . TYR B 1 25 ? 2.238 -0.025 15.836 1 95.5 25 TYR B N 1
ATOM 2346 C CA . TYR B 1 25 ? 1.891 1.391 15.781 1 95.5 25 TYR B CA 1
ATOM 2347 C C . TYR B 1 25 ? 1.021 1.689 14.562 1 95.5 25 TYR B C 1
ATOM 2349 O O . TYR B 1 25 ? -0.044 2.297 14.688 1 95.5 25 TYR B O 1
ATOM 2357 N N . GLU B 1 26 ? 1.43 1.232 13.391 1 97.19 26 GLU B N 1
ATOM 2358 C CA . GLU B 1 26 ? 0.666 1.413 12.156 1 97.19 26 GLU B CA 1
ATOM 2359 C C . GLU B 1 26 ? -0.728 0.802 12.281 1 97.19 26 GLU B C 1
ATOM 2361 O O . GLU B 1 26 ? -1.717 1.414 11.875 1 97.19 26 GLU B O 1
ATOM 2366 N N . GLN B 1 27 ? -0.78 -0.391 12.844 1 95.62 27 GLN B N 1
ATOM 2367 C CA . GLN B 1 27 ? -2.055 -1.085 13 1 95.62 27 GLN B CA 1
ATOM 2368 C C . GLN B 1 27 ? -2.994 -0.311 13.922 1 95.62 27 GLN B C 1
ATOM 2370 O O . GLN B 1 27 ? -4.211 -0.32 13.719 1 95.62 27 GLN B O 1
ATOM 2375 N N . ARG B 1 28 ? -2.434 0.304 14.906 1 95.62 28 ARG B N 1
ATOM 2376 C CA . ARG B 1 28 ? -3.244 1.126 15.805 1 95.62 28 ARG B CA 1
ATOM 2377 C C . ARG B 1 28 ? -3.877 2.291 15.047 1 95.62 28 ARG B C 1
ATOM 2379 O O . ARG B 1 28 ? -5.062 2.576 15.219 1 95.62 28 ARG B O 1
ATOM 2386 N N . VAL B 1 29 ? -3.098 2.955 14.25 1 97.62 29 VAL B N 1
ATOM 2387 C CA . VAL B 1 29 ? -3.607 4.055 13.438 1 97.62 29 VAL B CA 1
ATOM 2388 C C . VAL B 1 29 ? -4.703 3.547 12.508 1 97.62 29 VAL B C 1
ATOM 2390 O O . VAL B 1 29 ? -5.742 4.195 12.344 1 97.62 29 VAL B O 1
ATOM 2393 N N . VAL B 1 30 ? -4.465 2.41 11.93 1 97.75 30 VAL B N 1
ATOM 2394 C CA . VAL B 1 30 ? -5.422 1.816 11 1 97.75 30 VAL B CA 1
ATOM 2395 C C . VAL B 1 30 ? -6.73 1.513 11.727 1 97.75 30 VAL B C 1
ATOM 2397 O O . VAL B 1 30 ? -7.812 1.755 11.188 1 97.75 30 VAL B O 1
ATOM 2400 N N . ARG B 1 31 ? -6.625 0.964 12.898 1 96.81 31 ARG B N 1
ATOM 2401 C CA . ARG B 1 31 ? -7.828 0.684 13.68 1 96.81 31 ARG B CA 1
ATOM 2402 C C . ARG B 1 31 ? -8.609 1.963 13.953 1 96.81 31 ARG B C 1
ATOM 2404 O O . ARG B 1 31 ? -9.844 1.963 13.906 1 96.81 31 ARG B O 1
ATOM 2411 N N . TRP B 1 32 ? -7.953 2.982 14.258 1 97.75 32 TRP B N 1
ATOM 2412 C CA . TRP B 1 32 ? -8.633 4.254 14.461 1 97.75 32 TRP B CA 1
ATOM 2413 C C . TRP B 1 32 ? -9.328 4.715 13.188 1 97.75 32 TRP B C 1
ATOM 2415 O O . TRP B 1 32 ? -10.484 5.145 13.219 1 97.75 32 TRP B O 1
ATOM 2425 N N . LEU B 1 33 ? -8.641 4.672 12.07 1 98.25 33 LEU B N 1
ATOM 2426 C CA . LEU B 1 33 ? -9.234 5.047 10.789 1 98.25 33 LEU B CA 1
ATOM 2427 C C . LEU B 1 33 ? -10.516 4.258 10.539 1 98.25 33 LEU B C 1
ATOM 2429 O O . LEU B 1 33 ? -11.508 4.812 10.07 1 98.25 33 LEU B O 1
ATOM 2433 N N . GLU B 1 34 ? -10.406 2.998 10.781 1 95.62 34 GLU B N 1
ATOM 2434 C CA . GLU B 1 34 ? -11.578 2.145 10.586 1 95.62 34 GLU B CA 1
ATOM 2435 C C . GLU B 1 34 ? -12.719 2.549 11.516 1 95.62 34 GLU B C 1
ATOM 2437 O O . GLU B 1 34 ? -13.891 2.457 11.141 1 95.62 34 GLU B O 1
ATOM 2442 N N . SER B 1 35 ? -12.43 2.967 12.664 1 96.38 35 SER B N 1
ATOM 2443 C CA . SER B 1 35 ? -13.43 3.301 13.664 1 96.38 35 SER B CA 1
ATOM 2444 C C . SER B 1 35 ? -14.234 4.531 13.25 1 96.38 35 SER B C 1
ATOM 2446 O O . SER B 1 35 ? -15.367 4.719 13.703 1 96.38 35 SER B O 1
ATOM 2448 N N . ILE B 1 36 ? -13.695 5.332 12.414 1 96.81 36 ILE B N 1
ATOM 2449 C CA . ILE B 1 36 ? -14.406 6.562 12.07 1 96.81 36 ILE B CA 1
ATOM 2450 C C . ILE B 1 36 ? -15.086 6.402 10.719 1 96.81 36 ILE B C 1
ATOM 2452 O O . ILE B 1 36 ? -15.797 7.301 10.258 1 96.81 36 ILE B O 1
ATOM 2456 N N . ARG B 1 37 ? -14.93 5.363 10.062 1 96.31 37 ARG B N 1
ATOM 2457 C CA . ARG B 1 37 ? -15.344 5.109 8.688 1 96.31 37 ARG B CA 1
ATOM 2458 C C . ARG B 1 37 ? -16.828 5.414 8.5 1 96.31 37 ARG B C 1
ATOM 2460 O O . ARG B 1 37 ? -17.219 6.016 7.496 1 96.31 37 ARG B O 1
ATOM 2467 N N . ASP B 1 38 ? -17.656 5.098 9.406 1 95.56 38 ASP B N 1
ATOM 2468 C CA . ASP B 1 38 ? -19.094 5.086 9.188 1 95.56 38 ASP B CA 1
ATOM 2469 C C . ASP B 1 38 ? -19.703 6.457 9.461 1 95.56 38 ASP B C 1
ATOM 2471 O O . ASP B 1 38 ? -20.844 6.734 9.047 1 95.56 38 ASP B O 1
ATOM 2475 N N . ASP B 1 39 ? -19 7.32 10.117 1 95.81 39 ASP B N 1
ATOM 2476 C CA . ASP B 1 39 ? -19.656 8.578 10.445 1 95.81 39 ASP B CA 1
ATOM 2477 C C . ASP B 1 39 ? -18.812 9.773 10.039 1 95.81 39 ASP B C 1
ATOM 2479 O O . ASP B 1 39 ? -19.234 10.922 10.195 1 95.81 39 ASP B O 1
ATOM 2483 N N . ALA B 1 40 ? -17.656 9.555 9.484 1 97.94 40 ALA B N 1
ATOM 2484 C CA . ALA B 1 40 ? -16.781 10.641 9.047 1 97.94 40 ALA B CA 1
ATOM 2485 C C . ALA B 1 40 ? -17.234 11.188 7.695 1 97.94 40 ALA B C 1
ATOM 2487 O O . ALA B 1 40 ? -17.438 10.422 6.746 1 97.94 40 ALA B O 1
ATOM 2488 N N . ALA B 1 41 ? -17.469 12.469 7.676 1 98.06 41 ALA B N 1
ATOM 2489 C CA . ALA B 1 41 ? -17.672 13.141 6.395 1 98.06 41 ALA B CA 1
ATOM 2490 C C . ALA B 1 41 ? -16.344 13.555 5.773 1 98.06 41 ALA B C 1
ATOM 2492 O O . ALA B 1 41 ? -16.125 13.391 4.566 1 98.06 41 ALA B O 1
ATOM 2493 N N . GLU B 1 42 ? -15.445 14.109 6.551 1 98.56 42 GLU B N 1
ATOM 2494 C CA . GLU B 1 42 ? -14.117 14.555 6.121 1 98.56 42 GLU B CA 1
ATOM 2495 C C . GLU B 1 42 ? -13.055 14.18 7.148 1 98.56 42 GLU B C 1
ATOM 2497 O O . GLU B 1 42 ? -13.336 14.102 8.344 1 98.56 42 GLU B O 1
ATOM 2502 N N . LEU B 1 43 ? -11.922 13.922 6.688 1 98.81 43 LEU B N 1
ATOM 2503 C CA . LEU B 1 43 ? -10.734 13.695 7.504 1 98.81 43 LEU B CA 1
ATOM 2504 C C . LEU B 1 43 ? -9.625 14.664 7.129 1 98.81 43 LEU B C 1
ATOM 2506 O O . LEU B 1 43 ? -9.219 14.734 5.965 1 98.81 43 LEU B O 1
ATOM 2510 N N . TYR B 1 44 ? -9.188 15.453 8.086 1 98.88 44 TYR B N 1
ATOM 2511 C CA . TYR B 1 44 ? -8.062 16.375 7.906 1 98.88 44 TYR B CA 1
ATOM 2512 C C . TYR B 1 44 ? -6.82 15.852 8.617 1 98.88 44 TYR B C 1
ATOM 2514 O O . TYR B 1 44 ? -6.805 15.727 9.844 1 98.88 44 TYR B O 1
ATOM 2522 N N . MET B 1 45 ? -5.816 15.547 7.844 1 98.81 45 MET B N 1
ATOM 2523 C CA . MET B 1 45 ? -4.508 15.172 8.383 1 98.81 45 MET B CA 1
ATOM 2524 C C . MET B 1 45 ? -3.531 16.344 8.289 1 98.81 45 MET B C 1
ATOM 2526 O O . MET B 1 45 ? -3.031 16.656 7.207 1 98.81 45 MET B O 1
ATOM 2530 N N . LEU B 1 46 ? -3.213 16.922 9.398 1 98.5 46 LEU B N 1
ATOM 2531 C CA . LEU B 1 46 ? -2.555 18.219 9.414 1 98.5 46 LEU B CA 1
ATOM 2532 C C . LEU B 1 46 ? -1.04 18.062 9.477 1 98.5 46 LEU B C 1
ATOM 2534 O O . LEU B 1 46 ? -0.382 18.688 10.32 1 98.5 46 LEU B O 1
ATOM 2538 N N . GLY B 1 47 ? -0.474 17.188 8.727 1 97.75 47 GLY B N 1
ATOM 2539 C CA . GLY B 1 47 ? 0.947 17.141 8.422 1 97.75 47 GLY B CA 1
ATOM 2540 C C . GLY B 1 47 ? 1.729 16.25 9.367 1 97.75 47 GLY B C 1
ATOM 2541 O O . GLY B 1 47 ? 1.241 15.891 10.438 1 97.75 47 GLY B O 1
ATOM 2542 N N . ASP B 1 48 ? 2.979 15.867 8.883 1 96.94 48 ASP B N 1
ATOM 2543 C CA . ASP B 1 48 ? 3.9 14.977 9.586 1 96.94 48 ASP B CA 1
ATOM 2544 C C . ASP B 1 48 ? 3.238 13.641 9.898 1 96.94 48 ASP B C 1
ATOM 2546 O O . ASP B 1 48 ? 3.348 13.133 11.016 1 96.94 48 ASP B O 1
ATOM 2550 N N . ILE B 1 49 ? 2.535 13.25 8.898 1 98.12 49 ILE B N 1
ATOM 2551 C CA . ILE B 1 49 ? 1.909 11.93 9 1 98.12 49 ILE B CA 1
ATOM 2552 C C . ILE B 1 49 ? 2.973 10.844 8.875 1 98.12 49 ILE B C 1
ATOM 2554 O O . ILE B 1 49 ? 2.961 9.867 9.625 1 98.12 49 ILE B O 1
ATOM 2558 N N . LEU B 1 50 ? 3.857 11.039 7.922 1 96.81 50 LEU B N 1
ATOM 2559 C CA . LEU B 1 50 ? 5.023 10.172 7.754 1 96.81 50 LEU B CA 1
ATOM 2560 C C . LEU B 1 50 ? 6.281 10.852 8.289 1 96.81 50 LEU B C 1
ATOM 2562 O O . LEU B 1 50 ? 6.41 12.078 8.211 1 96.81 50 LEU B O 1
ATOM 2566 N N . ASP B 1 51 ? 7.195 10.078 8.758 1 95.12 51 ASP B N 1
ATOM 2567 C CA . ASP B 1 51 ? 8.43 10.656 9.281 1 95.12 51 ASP B CA 1
ATOM 2568 C C . ASP B 1 51 ? 9.352 11.094 8.141 1 95.12 51 ASP B C 1
ATOM 2570 O O . ASP B 1 51 ? 10.188 11.977 8.328 1 95.12 51 ASP B O 1
ATOM 2574 N N . TYR B 1 52 ? 9.227 10.43 7.098 1 94.5 52 TYR B N 1
ATOM 2575 C CA . TYR B 1 52 ? 9.859 10.789 5.832 1 94.5 52 TYR B CA 1
ATOM 2576 C C . TYR B 1 52 ? 9.07 10.227 4.652 1 94.5 52 TYR B C 1
ATOM 2578 O O . TYR B 1 52 ? 8.586 9.102 4.707 1 94.5 52 TYR B O 1
ATOM 2586 N N . TRP B 1 53 ? 9.109 11.039 3.582 1 96.31 53 TRP B N 1
ATOM 2587 C CA . TRP B 1 53 ? 8.469 10.555 2.363 1 96.31 53 TRP B CA 1
ATOM 2588 C C . TRP B 1 53 ? 8.969 11.32 1.144 1 96.31 53 TRP B C 1
ATOM 2590 O O . TRP B 1 53 ? 9.156 12.539 1.198 1 96.31 53 TRP B O 1
ATOM 2600 N N . TYR B 1 54 ? 9.195 10.633 0.125 1 97.44 54 TYR B N 1
ATOM 2601 C CA . TYR B 1 54 ? 9.523 11.227 -1.167 1 97.44 54 TYR B CA 1
ATOM 2602 C C . TYR B 1 54 ? 8.906 10.422 -2.307 1 97.44 54 TYR B C 1
ATOM 2604 O O . TYR B 1 54 ? 9.133 9.211 -2.42 1 97.44 54 TYR B O 1
ATOM 2612 N N . GLU B 1 55 ? 8.133 11.039 -3.148 1 97.88 55 GLU B N 1
ATOM 2613 C CA . GLU B 1 55 ? 7.512 10.391 -4.301 1 97.88 55 GLU B CA 1
ATOM 2614 C C . GLU B 1 55 ? 8.375 10.547 -5.551 1 97.88 55 GLU B C 1
ATOM 2616 O O . GLU B 1 55 ? 8.305 11.57 -6.234 1 97.88 55 GLU B O 1
ATOM 2621 N N . TYR B 1 56 ? 9.156 9.523 -5.859 1 97.94 56 TYR B N 1
ATOM 2622 C CA . TYR B 1 56 ? 9.875 9.523 -7.125 1 97.94 56 TYR B CA 1
ATOM 2623 C C . TYR B 1 56 ? 8.93 9.289 -8.297 1 97.94 56 TYR B C 1
ATOM 2625 O O . TYR B 1 56 ? 7.762 8.938 -8.094 1 97.94 56 TYR B O 1
ATOM 2633 N N . LYS B 1 57 ? 9.445 9.477 -9.453 1 96.81 57 LYS B N 1
ATOM 2634 C CA . LYS B 1 57 ? 8.617 9.367 -10.648 1 96.81 57 LYS B CA 1
ATOM 2635 C C . LYS B 1 57 ? 8.008 7.977 -10.781 1 96.81 57 LYS B C 1
ATOM 2637 O O . LYS B 1 57 ? 6.852 7.828 -11.18 1 96.81 57 LYS B O 1
ATOM 2642 N N . THR B 1 58 ? 8.828 6.91 -10.398 1 97.69 58 THR B N 1
ATOM 2643 C CA . THR B 1 58 ? 8.352 5.566 -10.711 1 97.69 58 THR B CA 1
ATOM 2644 C C . THR B 1 58 ? 8.297 4.711 -9.445 1 97.69 58 THR B C 1
ATOM 2646 O O . THR B 1 58 ? 7.746 3.605 -9.469 1 97.69 58 THR B O 1
ATOM 2649 N N . VAL B 1 59 ? 8.828 5.148 -8.352 1 98.31 59 VAL B N 1
ATOM 2650 C CA . VAL B 1 59 ? 8.914 4.352 -7.129 1 98.31 59 VAL B CA 1
ATOM 2651 C C . VAL B 1 59 ? 8.578 5.227 -5.922 1 98.31 59 VAL B C 1
ATOM 2653 O O . VAL B 1 59 ? 8.578 6.453 -6.016 1 98.31 59 VAL B O 1
ATOM 2656 N N . VAL B 1 60 ? 8.32 4.625 -4.836 1 98.31 60 VAL B N 1
ATOM 2657 C CA . VAL B 1 60 ? 8.086 5.273 -3.549 1 98.31 60 VAL B CA 1
ATOM 2658 C C . VAL B 1 60 ? 8.781 4.484 -2.441 1 98.31 60 VAL B C 1
ATOM 2660 O O . VAL B 1 60 ? 9.117 3.311 -2.621 1 98.31 60 VAL B O 1
ATOM 2663 N N . PRO B 1 61 ? 9.023 5.094 -1.267 1 97.81 61 PRO B N 1
ATOM 2664 C CA . PRO B 1 61 ? 9.641 4.371 -0.149 1 97.81 61 PRO B CA 1
ATOM 2665 C C . PRO B 1 61 ? 8.812 3.164 0.296 1 97.81 61 PRO B C 1
ATOM 2667 O O . PRO B 1 61 ? 7.586 3.189 0.221 1 97.81 61 PRO B O 1
ATOM 2670 N N . ARG B 1 62 ? 9.5 2.156 0.754 1 97.62 62 ARG B N 1
ATOM 2671 C CA . ARG B 1 62 ? 8.875 0.965 1.324 1 97.62 62 ARG B CA 1
ATOM 2672 C C . ARG B 1 62 ? 8.047 1.315 2.553 1 97.62 62 ARG B C 1
ATOM 2674 O O . ARG B 1 62 ? 8.375 2.248 3.287 1 97.62 62 ARG B O 1
ATOM 2681 N N . GLY B 1 63 ? 6.906 0.497 2.672 1 96.69 63 GLY B N 1
ATOM 2682 C CA . GLY B 1 63 ? 6.207 0.55 3.945 1 96.69 63 GLY B CA 1
ATOM 2683 C C . GLY B 1 63 ? 4.812 1.14 3.838 1 96.69 63 GLY B C 1
ATOM 2684 O O . GLY B 1 63 ? 4.367 1.499 2.746 1 96.69 63 GLY B O 1
ATOM 2685 N N . TYR B 1 64 ? 4.074 1.075 4.906 1 97.69 64 TYR B N 1
ATOM 2686 C CA . TYR B 1 64 ? 2.811 1.757 5.168 1 97.69 64 TYR B CA 1
ATOM 2687 C C . TYR B 1 64 ? 1.684 1.148 4.344 1 97.69 64 TYR B C 1
ATOM 2689 O O . TYR B 1 64 ? 0.742 1.846 3.957 1 97.69 64 TYR B O 1
ATOM 2697 N N . ILE B 1 65 ? 1.788 -0.07 4.016 1 98 65 ILE B N 1
ATOM 2698 C CA . ILE B 1 65 ? 0.805 -0.754 3.184 1 98 65 ILE B CA 1
ATOM 2699 C C . ILE B 1 65 ? -0.568 -0.691 3.85 1 98 65 ILE B C 1
ATOM 2701 O O . ILE B 1 65 ? -1.562 -0.343 3.207 1 98 65 ILE B O 1
ATOM 2705 N N . ARG B 1 66 ? -0.588 -1.03 5.086 1 98.38 66 ARG B N 1
ATOM 2706 C CA . ARG B 1 66 ? -1.853 -1.077 5.816 1 98.38 66 ARG B CA 1
ATOM 2707 C C . ARG B 1 66 ? -2.455 0.317 5.953 1 98.38 66 ARG B C 1
ATOM 2709 O O . ARG B 1 66 ? -3.66 0.499 5.77 1 98.38 66 ARG B O 1
ATOM 2716 N N . PHE B 1 67 ? -1.629 1.25 6.301 1 98.75 67 PHE B N 1
ATOM 2717 C CA . PHE B 1 67 ? -2.072 2.627 6.48 1 98.75 67 PHE B CA 1
ATOM 2718 C C . PHE B 1 67 ? -2.623 3.193 5.18 1 98.75 67 PHE B C 1
ATOM 2720 O O . PHE B 1 67 ? -3.75 3.691 5.141 1 98.75 67 PHE B O 1
ATOM 2727 N N . PHE B 1 68 ? -1.847 3.113 4.059 1 98.75 68 PHE B N 1
ATOM 2728 C CA . PHE B 1 68 ? -2.287 3.621 2.764 1 98.75 68 PHE B CA 1
ATOM 2729 C C . PHE B 1 68 ? -3.533 2.887 2.289 1 98.75 68 PHE B C 1
ATOM 2731 O O . PHE B 1 68 ? -4.438 3.496 1.713 1 98.75 68 PHE B O 1
ATOM 2738 N N . GLY B 1 69 ? -3.549 1.586 2.527 1 98.5 69 GLY B N 1
ATOM 2739 C CA . GLY B 1 69 ? -4.742 0.824 2.197 1 98.5 69 GLY B CA 1
ATOM 2740 C C . GLY B 1 69 ? -5.98 1.306 2.932 1 98.5 69 GLY B C 1
ATOM 2741 O O . GLY B 1 69 ? -7.055 1.417 2.338 1 98.5 69 GLY B O 1
ATOM 2742 N N . ALA B 1 70 ? -5.852 1.555 4.191 1 98.38 70 ALA B N 1
ATOM 2743 C CA . ALA B 1 70 ? -6.957 2.049 5.008 1 98.38 70 ALA B CA 1
ATOM 2744 C C . ALA B 1 70 ? -7.438 3.41 4.512 1 98.38 70 ALA B C 1
ATOM 2746 O O . ALA B 1 70 ? -8.641 3.666 4.457 1 98.38 70 ALA B O 1
ATOM 2747 N N . LEU B 1 71 ? -6.52 4.262 4.164 1 98.75 71 LEU B N 1
ATOM 2748 C CA . LEU B 1 71 ? -6.887 5.57 3.635 1 98.75 71 LEU B CA 1
ATOM 2749 C C . LEU B 1 71 ? -7.656 5.43 2.326 1 98.75 71 LEU B C 1
ATOM 2751 O O . LEU B 1 71 ? -8.664 6.113 2.115 1 98.75 71 LEU B O 1
ATOM 2755 N N . ALA B 1 72 ? -7.133 4.582 1.456 1 98.38 72 ALA B N 1
ATOM 2756 C CA . ALA B 1 72 ? -7.801 4.363 0.175 1 98.38 72 ALA B CA 1
ATOM 2757 C C . ALA B 1 72 ? -9.219 3.832 0.378 1 98.38 72 ALA B C 1
ATOM 2759 O O . ALA B 1 72 ? -10.156 4.289 -0.279 1 98.38 72 ALA B O 1
ATOM 2760 N N . SER B 1 73 ? -9.32 2.865 1.259 1 96.88 73 SER B N 1
ATOM 2761 C CA . SER B 1 73 ? -10.633 2.303 1.575 1 96.88 73 SER B CA 1
ATOM 2762 C C . SER B 1 73 ? -11.57 3.369 2.125 1 96.88 73 SER B C 1
ATOM 2764 O O . SER B 1 73 ? -12.75 3.412 1.76 1 96.88 73 SER B O 1
ATOM 2766 N N . LEU B 1 74 ? -11.102 4.16 2.988 1 97.56 74 LEU B N 1
ATOM 2767 C CA . LEU B 1 74 ? -11.883 5.254 3.559 1 97.56 74 LEU B CA 1
ATOM 2768 C C . LEU B 1 74 ? -12.336 6.219 2.469 1 97.56 74 LEU B C 1
ATOM 2770 O O . LEU B 1 74 ? -13.508 6.605 2.43 1 97.56 74 LEU B O 1
ATOM 2774 N N . ALA B 1 75 ? -11.445 6.59 1.63 1 97.88 75 ALA B N 1
ATOM 2775 C CA . ALA B 1 75 ? -11.766 7.477 0.514 1 97.88 75 ALA B CA 1
ATOM 2776 C C . ALA B 1 75 ? -12.836 6.855 -0.385 1 97.88 75 ALA B C 1
ATOM 2778 O O . ALA B 1 75 ? -13.781 7.527 -0.788 1 97.88 75 ALA B O 1
ATOM 2779 N N . ASP B 1 76 ? -12.703 5.59 -0.664 1 95.81 76 ASP B N 1
ATOM 2780 C CA . ASP B 1 76 ? -13.641 4.883 -1.53 1 95.81 76 ASP B CA 1
ATOM 2781 C C . ASP B 1 76 ? -15.031 4.824 -0.903 1 95.81 76 ASP B C 1
ATOM 2783 O O . ASP B 1 76 ? -16.031 4.688 -1.611 1 95.81 76 ASP B O 1
ATOM 2787 N N . SER B 1 77 ? -15.07 4.879 0.365 1 95.12 77 SER B N 1
ATOM 2788 C CA . SER B 1 77 ? -16.359 4.816 1.06 1 95.12 77 SER B CA 1
ATOM 2789 C C . SER B 1 77 ? -17.062 6.168 1.039 1 95.12 77 SER B C 1
ATOM 2791 O O . SER B 1 77 ? -18.203 6.281 1.472 1 95.12 77 SER B O 1
ATOM 2793 N N . GLY B 1 78 ? -16.344 7.188 0.601 1 96.12 78 GLY B N 1
ATOM 2794 C CA . GLY B 1 78 ? -16.984 8.477 0.419 1 96.12 78 GLY B CA 1
ATOM 2795 C C . GLY B 1 78 ? -16.422 9.555 1.326 1 96.12 78 GLY B C 1
ATOM 2796 O O . GLY B 1 78 ? -16.828 10.719 1.252 1 96.12 78 GLY B O 1
ATOM 2797 N N . VAL B 1 79 ? -15.516 9.266 2.201 1 98.06 79 VAL B N 1
ATOM 2798 C CA . VAL B 1 79 ? -14.898 10.242 3.096 1 98.06 79 VAL B CA 1
ATOM 2799 C C . VAL B 1 79 ? -13.938 11.133 2.311 1 98.06 79 VAL B C 1
ATOM 2801 O O . VAL B 1 79 ? -13.086 10.633 1.566 1 98.06 79 VAL B O 1
ATOM 2804 N N . LYS B 1 80 ? -14.07 12.406 2.43 1 98.44 80 LYS B N 1
ATOM 2805 C CA . LYS B 1 80 ? -13.102 13.328 1.84 1 98.44 80 LYS B CA 1
ATOM 2806 C C . LYS B 1 80 ? -11.859 13.461 2.721 1 98.44 80 LYS B C 1
ATOM 2808 O O . LYS B 1 80 ? -11.969 13.742 3.914 1 98.44 80 LYS B O 1
ATOM 2813 N N . ILE B 1 81 ? -10.742 13.266 2.166 1 98.75 81 ILE B N 1
ATOM 2814 C CA . ILE B 1 81 ? -9.508 13.25 2.947 1 98.75 81 ILE B CA 1
ATOM 2815 C C . ILE B 1 81 ? -8.602 14.391 2.496 1 98.75 81 ILE B C 1
ATOM 2817 O O . ILE B 1 81 ? -8.336 14.547 1.301 1 98.75 81 ILE B O 1
ATOM 2821 N N . TYR B 1 82 ? -8.148 15.156 3.436 1 98.88 82 TYR B N 1
ATOM 2822 C CA . TYR B 1 82 ? -7.219 16.266 3.217 1 98.88 82 TYR B CA 1
ATOM 2823 C C . TYR B 1 82 ? -5.898 16.016 3.936 1 98.88 82 TYR B C 1
ATOM 2825 O O . TYR B 1 82 ? -5.879 15.734 5.137 1 98.88 82 TYR B O 1
ATOM 2833 N N . TRP B 1 83 ? -4.848 16.078 3.191 1 98.81 83 TRP B N 1
ATOM 2834 C CA . TRP B 1 83 ? -3.504 15.867 3.723 1 98.81 83 TRP B CA 1
ATOM 2835 C C . TRP B 1 83 ? -2.674 17.141 3.625 1 98.81 83 TRP B C 1
ATOM 2837 O O . TRP B 1 83 ? -2.289 17.562 2.527 1 98.81 83 TRP B O 1
ATOM 2847 N N . PHE B 1 84 ? -2.402 17.734 4.758 1 98.5 84 PHE B N 1
ATOM 2848 C CA . PHE B 1 84 ? -1.521 18.906 4.801 1 98.5 84 PHE B CA 1
ATOM 2849 C C . PHE B 1 84 ? -0.059 18.469 4.816 1 98.5 84 PHE B C 1
ATOM 2851 O O . PHE B 1 84 ? 0.302 17.5 5.5 1 98.5 84 PHE B O 1
ATOM 2858 N N . ILE B 1 85 ? 0.748 19.172 4.086 1 97.31 85 ILE B N 1
ATOM 2859 C CA . ILE B 1 85 ? 2.184 18.922 4.078 1 97.31 85 ILE B CA 1
ATOM 2860 C C . ILE B 1 85 ? 2.807 19.438 5.375 1 97.31 85 ILE B C 1
ATOM 2862 O O . ILE B 1 85 ? 2.545 20.562 5.789 1 97.31 85 ILE B O 1
ATOM 2866 N N . GLY B 1 86 ? 3.482 18.609 6.059 1 95.62 86 GLY B N 1
ATOM 2867 C CA . GLY B 1 86 ? 4.309 19 7.191 1 95.62 86 GLY B CA 1
ATOM 2868 C C . GLY B 1 86 ? 5.785 19.094 6.852 1 95.62 86 GLY B C 1
ATOM 2869 O O . GLY B 1 86 ? 6.16 19.047 5.676 1 95.62 86 GLY B O 1
ATOM 2870 N N . ASN B 1 87 ? 6.621 19.297 7.781 1 93.38 87 ASN B N 1
ATOM 2871 C CA . ASN B 1 87 ? 8.039 19.469 7.504 1 93.38 87 ASN B CA 1
ATOM 2872 C C . ASN B 1 87 ? 8.742 18.125 7.332 1 93.38 87 ASN B C 1
ATOM 2874 O O . ASN B 1 87 ? 9.852 18.062 6.793 1 93.38 87 ASN B O 1
ATOM 2878 N N . HIS B 1 88 ? 8.148 16.953 7.691 1 92.56 88 HIS B N 1
ATOM 2879 C CA . HIS B 1 88 ? 8.734 15.633 7.535 1 92.56 88 HIS B CA 1
ATOM 2880 C C . HIS B 1 88 ? 8.211 14.945 6.277 1 92.56 88 HIS B C 1
ATOM 2882 O O . HIS B 1 88 ? 8.789 13.961 5.816 1 92.56 88 HIS B O 1
ATOM 2888 N N . ASP B 1 89 ? 7.188 15.359 5.754 1 93.88 89 ASP B N 1
ATOM 2889 C CA . ASP B 1 89 ? 6.59 14.758 4.566 1 93.88 89 ASP B CA 1
ATOM 2890 C C . ASP B 1 89 ? 6.254 15.82 3.523 1 93.88 89 ASP B C 1
ATOM 2892 O O . ASP B 1 89 ? 5.133 15.852 3.01 1 93.88 89 ASP B O 1
ATOM 2896 N N . ILE B 1 90 ? 7.234 16.531 3.215 1 94.12 90 ILE B N 1
ATOM 2897 C CA . ILE B 1 90 ? 7.148 17.688 2.336 1 94.12 90 ILE B CA 1
ATOM 2898 C C . ILE B 1 90 ? 6.879 17.234 0.904 1 94.12 90 ILE B C 1
ATOM 2900 O O . ILE B 1 90 ? 6.184 17.922 0.149 1 94.12 90 ILE B O 1
ATOM 2904 N N . TRP B 1 91 ? 7.418 16.141 0.552 1 96.25 91 TRP B N 1
ATOM 2905 C CA . TRP B 1 91 ? 7.527 15.781 -0.858 1 96.25 91 TRP B CA 1
ATOM 2906 C C . TRP B 1 91 ? 6.383 14.867 -1.279 1 96.25 91 TRP B C 1
ATOM 2908 O O . TRP B 1 91 ? 6.613 13.773 -1.804 1 96.25 91 TRP B O 1
ATOM 2918 N N . LEU B 1 92 ? 5.223 15.312 -0.95 1 96.88 92 LEU B N 1
ATOM 2919 C CA . LEU B 1 92 ? 3.971 14.797 -1.495 1 96.88 92 LEU B CA 1
ATOM 2920 C C . LEU B 1 92 ? 3.623 15.484 -2.809 1 96.88 92 LEU B C 1
ATOM 2922 O O . LEU B 1 92 ? 3.387 16.703 -2.832 1 96.88 92 LEU B O 1
ATOM 2926 N N . PHE B 1 93 ? 3.594 14.734 -3.867 1 96.06 93 PHE B N 1
ATOM 2927 C CA . PHE B 1 93 ? 3.379 15.32 -5.184 1 96.06 93 PHE B CA 1
ATOM 2928 C C . PHE B 1 93 ? 2.109 14.773 -5.82 1 96.06 93 PHE B C 1
ATOM 2930 O O . PHE B 1 93 ? 1.001 15.117 -5.402 1 96.06 93 PHE B O 1
ATOM 2937 N N . ASP B 1 94 ? 2.236 13.852 -6.688 1 97 94 ASP B N 1
ATOM 2938 C CA . ASP B 1 94 ? 1.071 13.398 -7.441 1 97 94 ASP B CA 1
ATOM 2939 C C . ASP B 1 94 ? 0.643 12 -7.004 1 97 94 ASP B C 1
ATOM 2941 O O . ASP B 1 94 ? -0.493 11.594 -7.246 1 97 94 ASP B O 1
ATOM 2945 N N . TYR B 1 95 ? 1.457 11.266 -6.395 1 97.94 95 TYR B N 1
ATOM 2946 C CA . TYR B 1 95 ? 1.259 9.828 -6.227 1 97.94 95 TYR B CA 1
ATOM 2947 C C . TYR B 1 95 ? 0.076 9.547 -5.309 1 97.94 95 TYR B C 1
ATOM 2949 O O . TYR B 1 95 ? -0.922 8.961 -5.738 1 97.94 95 TYR B O 1
ATOM 2957 N N . LEU B 1 96 ? 0.147 9.977 -4.074 1 97.69 96 LEU B N 1
ATOM 2958 C CA . LEU B 1 96 ? -0.905 9.656 -3.117 1 97.69 96 LEU B CA 1
ATOM 2959 C C . LEU B 1 96 ? -2.203 10.375 -3.473 1 97.69 96 LEU B C 1
ATOM 2961 O O . LEU B 1 96 ? -3.293 9.836 -3.26 1 97.69 96 LEU B O 1
ATOM 2965 N N . LYS B 1 97 ? -2.055 11.57 -4 1 97.12 97 LYS B N 1
ATOM 2966 C CA . LYS B 1 97 ? -3.211 12.305 -4.504 1 97.12 97 LYS B CA 1
ATOM 2967 C C . LYS B 1 97 ? -3.975 11.492 -5.543 1 97.12 97 LYS B C 1
ATOM 2969 O O . LYS B 1 97 ? -5.188 11.297 -5.426 1 97.12 97 LYS B O 1
ATOM 2974 N N . ASN B 1 98 ? -3.285 10.961 -6.48 1 96.31 98 ASN B N 1
ATOM 2975 C CA . ASN B 1 98 ? -3.902 10.242 -7.59 1 96.31 98 ASN B CA 1
ATOM 2976 C C . ASN B 1 98 ? -4.328 8.836 -7.184 1 96.31 98 ASN B C 1
ATOM 2978 O O . ASN B 1 98 ? -5.383 8.359 -7.598 1 96.31 98 ASN B O 1
ATOM 2982 N N . GLU B 1 99 ? -3.543 8.188 -6.406 1 96.94 99 GLU B N 1
ATOM 2983 C CA . GLU B 1 99 ? -3.781 6.789 -6.051 1 96.94 99 GLU B CA 1
ATOM 2984 C C . GLU B 1 99 ? -4.949 6.66 -5.078 1 96.94 99 GLU B C 1
ATOM 2986 O O . GLU B 1 99 ? -5.75 5.73 -5.184 1 96.94 99 GLU B O 1
ATOM 2991 N N . ILE B 1 100 ? -5.027 7.582 -4.133 1 97.62 100 ILE B N 1
ATOM 2992 C CA . ILE B 1 100 ? -6.016 7.445 -3.068 1 97.62 100 ILE B CA 1
ATOM 2993 C C . ILE B 1 100 ? -7.191 8.391 -3.33 1 97.62 100 ILE B C 1
ATOM 2995 O O . ILE B 1 100 ? -8.32 8.109 -2.93 1 97.62 100 ILE B O 1
ATOM 2999 N N . GLY B 1 101 ? -6.906 9.461 -4.023 1 96.5 101 GLY B N 1
ATOM 3000 C CA . GLY B 1 101 ? -7.926 10.461 -4.277 1 96.5 101 GLY B CA 1
ATOM 3001 C C . GLY B 1 101 ? -8.031 11.5 -3.172 1 96.5 101 GLY B C 1
ATOM 3002 O O . GLY B 1 101 ? -9.094 12.078 -2.955 1 96.5 101 GLY B O 1
ATOM 3003 N N . LEU B 1 102 ? -6.988 11.703 -2.439 1 97.75 102 LEU B N 1
ATOM 3004 C CA . LEU B 1 102 ? -6.996 12.703 -1.375 1 97.75 102 LEU B CA 1
ATOM 3005 C C . LEU B 1 102 ? -6.531 14.062 -1.896 1 97.75 102 LEU B C 1
ATOM 3007 O O . LEU B 1 102 ? -6.051 14.164 -3.027 1 97.75 102 LEU B O 1
ATOM 3011 N N . THR B 1 103 ? -6.84 15.094 -1.157 1 98.38 103 THR B N 1
ATOM 3012 C CA . THR B 1 103 ? -6.402 16.438 -1.479 1 98.38 103 THR B CA 1
ATOM 3013 C C . THR B 1 103 ? -5.172 16.828 -0.656 1 98.38 103 THR B C 1
ATOM 3015 O O . THR B 1 103 ? -5.18 16.703 0.57 1 98.38 103 THR B O 1
ATOM 3018 N N . VAL B 1 104 ? -4.176 17.234 -1.348 1 98.31 104 VAL B N 1
ATOM 3019 C CA . VAL B 1 104 ? -2.959 17.656 -0.668 1 98.31 104 VAL B CA 1
ATOM 3020 C C . VAL B 1 104 ? -2.953 19.172 -0.523 1 98.31 104 VAL B C 1
ATOM 3022 O O . VAL B 1 104 ? -3.221 19.906 -1.486 1 98.31 104 VAL B O 1
ATOM 3025 N N . ILE B 1 105 ? -2.699 19.625 0.657 1 98 105 ILE B N 1
ATOM 3026 C CA . ILE B 1 105 ? -2.689 21.062 0.938 1 98 105 ILE B CA 1
ATOM 3027 C C . ILE B 1 105 ? -1.288 21.5 1.367 1 98 105 ILE B C 1
ATOM 3029 O O . ILE B 1 105 ? -0.727 20.938 2.318 1 98 105 ILE B O 1
ATOM 3033 N N . ASP B 1 106 ? -0.718 22.375 0.654 1 95.81 106 ASP B N 1
ATOM 3034 C CA . ASP B 1 106 ? 0.531 23.031 1.048 1 95.81 106 ASP B CA 1
ATOM 3035 C C . ASP B 1 106 ? 0.27 24.391 1.684 1 95.81 106 ASP B C 1
ATOM 3037 O O . ASP B 1 106 ? -0.269 25.281 1.035 1 95.81 106 ASP B O 1
ATOM 3041 N N . GLY B 1 107 ? 0.693 24.469 2.887 1 95.75 107 GLY B N 1
ATOM 3042 C CA . GLY B 1 107 ? 0.429 25.703 3.609 1 95.75 107 GLY B CA 1
ATOM 3043 C C . GLY B 1 107 ? -0.817 25.641 4.469 1 95.75 107 GLY B C 1
ATOM 3044 O O . GLY B 1 107 ? -0.962 24.734 5.293 1 95.75 107 GLY B O 1
ATOM 3045 N N . TRP B 1 108 ? -1.7 26.734 4.305 1 97.44 108 TRP B N 1
ATOM 3046 C CA . TRP B 1 108 ? -2.908 26.812 5.121 1 97.44 108 TRP B CA 1
ATOM 3047 C C . TRP B 1 108 ? -4.141 27.016 4.25 1 97.44 108 TRP B C 1
ATOM 3049 O O . TRP B 1 108 ? -4.023 27.422 3.086 1 97.44 108 TRP B O 1
ATOM 3059 N N . ILE B 1 109 ? -5.332 26.672 4.785 1 98.19 109 ILE B N 1
ATOM 3060 C CA . ILE B 1 109 ? -6.602 26.984 4.133 1 98.19 109 ILE B CA 1
ATOM 3061 C C . ILE B 1 109 ? -7.594 27.516 5.164 1 98.19 109 ILE B C 1
ATOM 3063 O O . ILE B 1 109 ? -7.434 27.297 6.363 1 98.19 109 ILE B O 1
ATOM 3067 N N . THR B 1 110 ? -8.516 28.297 4.691 1 98.12 110 THR B N 1
ATOM 3068 C CA . THR B 1 110 ? -9.719 28.641 5.438 1 98.12 110 THR B CA 1
ATOM 3069 C C . THR B 1 110 ? -10.945 27.984 4.809 1 98.12 110 THR B C 1
ATOM 3071 O O . THR B 1 110 ? -11.094 27.969 3.584 1 98.12 110 THR B O 1
ATOM 3074 N N . LYS B 1 111 ? -11.742 27.391 5.598 1 97.81 111 LYS B N 1
ATOM 3075 C CA . LYS B 1 111 ? -12.906 26.672 5.094 1 97.81 111 LYS B CA 1
ATOM 3076 C C . LYS B 1 111 ? -14.086 26.781 6.055 1 97.81 111 LYS B C 1
ATOM 3078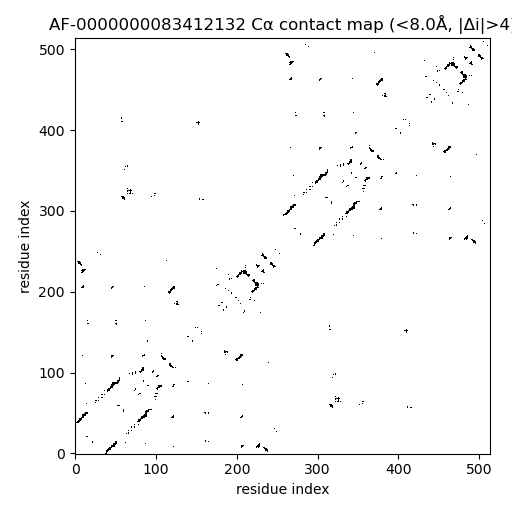 O O . LYS B 1 111 ? -13.914 26.719 7.273 1 97.81 111 LYS B O 1
ATOM 3083 N N . GLU B 1 112 ? -15.219 27 5.527 1 97.75 112 GLU B N 1
ATOM 3084 C CA . GLU B 1 112 ? -16.422 27 6.348 1 97.75 112 GLU B CA 1
ATOM 3085 C C . GLU B 1 112 ? -17.031 25.594 6.43 1 97.75 112 GLU B C 1
ATOM 3087 O O . GLU B 1 112 ? -17.234 24.938 5.406 1 97.75 112 GLU B O 1
ATOM 3092 N N . ILE B 1 113 ? -17.203 25.109 7.629 1 96.62 113 ILE B N 1
ATOM 3093 C CA . ILE B 1 113 ? -17.797 23.812 7.891 1 96.62 113 ILE B CA 1
ATOM 3094 C C . ILE B 1 113 ? -18.953 23.953 8.883 1 96.62 113 ILE B C 1
ATOM 3096 O O . ILE B 1 113 ? -18.734 24.328 10.047 1 96.62 113 ILE B O 1
ATOM 3100 N N . ALA B 1 114 ? -20.188 23.641 8.398 1 95.38 114 ALA B N 1
ATOM 3101 C CA . ALA B 1 114 ? -21.391 23.688 9.227 1 95.38 114 ALA B CA 1
ATOM 3102 C C . ALA B 1 114 ? -21.547 25.031 9.914 1 95.38 114 ALA B C 1
ATOM 3104 O O . ALA B 1 114 ? -21.797 25.109 11.117 1 95.38 114 ALA B O 1
ATOM 3105 N N . GLY B 1 115 ? -21.203 26.094 9.203 1 95.12 115 GLY B N 1
ATOM 3106 C CA . GLY B 1 115 ? -21.438 27.453 9.688 1 95.12 115 GLY B CA 1
ATOM 3107 C C . GLY B 1 115 ? -20.297 28 10.5 1 95.12 115 GLY B C 1
ATOM 3108 O O . GLY B 1 115 ? -20.344 29.141 10.961 1 95.12 115 GLY B O 1
ATOM 3109 N N . LYS B 1 116 ? -19.297 27.172 10.734 1 96.88 116 LYS B N 1
ATOM 3110 C CA . LYS B 1 116 ? -18.094 27.625 11.438 1 96.88 116 LYS B CA 1
ATOM 3111 C C . LYS B 1 116 ? -16.906 27.75 10.477 1 96.88 116 LYS B C 1
ATOM 3113 O O . LYS B 1 116 ? -16.734 26.922 9.586 1 96.88 116 LYS B O 1
ATOM 3118 N N . LYS B 1 117 ? -16.141 28.797 10.695 1 97.75 117 LYS B N 1
ATOM 3119 C CA . LYS B 1 117 ? -14.992 29.031 9.828 1 97.75 117 LYS B CA 1
ATOM 3120 C C . LYS B 1 117 ? -13.711 28.516 10.477 1 97.75 117 LYS B C 1
ATOM 3122 O O . LYS B 1 117 ? -13.406 28.844 11.625 1 97.75 117 LYS B O 1
ATOM 3127 N N . PHE B 1 118 ? -13 27.688 9.664 1 98.62 118 PHE B N 1
ATOM 3128 C CA . PHE B 1 118 ? -11.781 27.047 10.141 1 98.62 118 PHE B CA 1
ATOM 3129 C C . PHE B 1 118 ? -10.562 27.594 9.406 1 98.62 118 PHE B C 1
ATOM 3131 O O . PHE B 1 118 ? -10.602 27.797 8.188 1 98.62 118 PHE B O 1
ATOM 3138 N N . PHE B 1 119 ? -9.555 27.938 10.203 1 98.62 119 PHE B N 1
ATOM 3139 C CA . PHE B 1 119 ? -8.203 28.078 9.68 1 98.62 119 PHE B CA 1
ATOM 3140 C C . PHE B 1 119 ? -7.355 26.859 10.016 1 98.62 119 PHE B C 1
ATOM 3142 O O . PHE B 1 119 ? -7.188 26.516 11.18 1 98.62 119 PHE B O 1
ATOM 3149 N N . MET B 1 120 ? -6.848 26.172 8.992 1 98.75 120 MET B N 1
ATOM 3150 C CA . MET B 1 120 ? -6.148 24.906 9.219 1 98.75 120 MET B CA 1
ATOM 3151 C C . MET B 1 120 ? -4.758 24.938 8.594 1 98.75 120 MET B C 1
ATOM 3153 O O . MET B 1 120 ? -4.586 25.391 7.465 1 98.75 120 MET B O 1
ATOM 3157 N N . SER B 1 121 ? -3.828 24.453 9.344 1 98.38 121 SER B N 1
ATOM 3158 C CA . SER B 1 121 ? -2.443 24.359 8.891 1 98.38 121 SER B CA 1
ATOM 3159 C C . SER B 1 121 ? -1.654 23.359 9.742 1 98.38 121 SER B C 1
ATOM 3161 O O . SER B 1 121 ? -2.041 23.062 10.875 1 98.38 121 SER B O 1
ATOM 3163 N N . HIS B 1 122 ? -0.605 22.844 9.133 1 97.88 122 HIS B N 1
ATOM 3164 C CA . HIS B 1 122 ? 0.295 22.078 9.984 1 97.88 122 HIS B CA 1
ATOM 3165 C C . HIS B 1 122 ? 0.909 22.938 11.078 1 97.88 122 HIS B C 1
ATOM 3167 O O . HIS B 1 122 ? 1.034 22.5 12.219 1 97.88 122 HIS B O 1
ATOM 3173 N N . GLY B 1 123 ? 1.402 24.156 10.695 1 95.81 123 GLY B N 1
ATOM 3174 C CA . GLY B 1 123 ? 1.843 25.125 11.695 1 95.81 123 GLY B CA 1
ATOM 3175 C C . GLY B 1 123 ? 3.346 25.328 11.703 1 95.81 123 GLY B C 1
ATOM 3176 O O . GLY B 1 123 ? 3.85 26.234 12.367 1 95.81 123 GLY B O 1
ATOM 3177 N N . ASP B 1 124 ? 4.164 24.531 10.969 1 91.62 124 ASP B N 1
ATOM 3178 C CA . ASP B 1 124 ? 5.621 24.609 11.008 1 91.62 124 ASP B CA 1
ATOM 3179 C C . ASP B 1 124 ? 6.125 25.906 10.391 1 91.62 124 ASP B C 1
ATOM 3181 O O . ASP B 1 124 ? 7.211 26.375 10.727 1 91.62 124 ASP B O 1
ATOM 3185 N N . GLY B 1 125 ? 5.422 26.5 9.531 1 88.81 125 GLY B N 1
ATOM 3186 C CA . GLY B 1 125 ? 5.848 27.719 8.852 1 88.81 125 GLY B CA 1
ATOM 3187 C C . GLY B 1 125 ? 5.191 28.969 9.398 1 88.81 125 GLY B C 1
ATOM 3188 O O . GLY B 1 125 ? 5.297 30.047 8.805 1 88.81 125 GLY B O 1
ATOM 3189 N N . LEU B 1 126 ? 4.5 28.812 10.469 1 91.5 126 LEU B N 1
ATOM 3190 C CA . LEU B 1 126 ? 3.766 29.938 11.023 1 91.5 126 LEU B CA 1
ATOM 3191 C C . LEU B 1 126 ? 4.457 30.484 12.273 1 91.5 126 LEU B C 1
ATOM 3193 O O . LEU B 1 126 ? 5.012 29.719 13.062 1 91.5 126 LEU B O 1
ATOM 3197 N N . GLY B 1 127 ? 4.426 31.75 12.398 1 83.56 127 GLY B N 1
ATOM 3198 C CA . GLY B 1 127 ? 5.039 32.375 13.555 1 83.56 127 GLY B CA 1
ATOM 3199 C C . GLY B 1 127 ? 6.504 32.719 13.344 1 83.56 127 GLY B C 1
ATOM 3200 O O . GLY B 1 127 ? 6.945 32.938 12.211 1 83.56 127 GLY B O 1
ATOM 3201 N N . LYS B 1 128 ? 7.238 32.781 14.469 1 82.31 128 LYS B N 1
ATOM 3202 C CA . LYS B 1 128 ? 8.656 33.094 14.414 1 82.31 128 LYS B CA 1
ATOM 3203 C C . LYS B 1 128 ? 9.492 31.875 14.094 1 82.31 128 LYS B C 1
ATOM 3205 O O . LYS B 1 128 ? 9.43 30.875 14.805 1 82.31 128 LYS B O 1
ATOM 3210 N N . LEU B 1 129 ? 10.164 31.938 12.977 1 84.88 129 LEU B N 1
ATOM 3211 C CA . LEU B 1 129 ? 10.984 30.812 12.531 1 84.88 129 LEU B CA 1
ATOM 3212 C C . LEU B 1 129 ? 12.469 31.172 12.578 1 84.88 129 LEU B C 1
ATOM 3214 O O . LEU B 1 129 ? 12.852 32.281 12.266 1 84.88 129 LEU B O 1
ATOM 3218 N N . LYS B 1 130 ? 13.18 30.219 12.992 1 87.69 130 LYS B N 1
ATOM 3219 C CA . LYS B 1 130 ? 14.625 30.375 12.906 1 87.69 130 LYS B CA 1
ATOM 3220 C C . LYS B 1 130 ? 15.078 30.5 11.453 1 87.69 130 LYS B C 1
ATOM 3222 O O . LYS B 1 130 ? 14.539 29.844 10.562 1 87.69 130 LYS B O 1
ATOM 3227 N N . PRO B 1 131 ? 16.047 31.328 11.266 1 91.38 131 PRO B N 1
ATOM 3228 C CA . PRO B 1 131 ? 16.516 31.547 9.898 1 91.38 131 PRO B CA 1
ATOM 3229 C C . PRO B 1 131 ? 17 30.25 9.234 1 91.38 131 PRO B C 1
ATOM 3231 O O . PRO B 1 131 ? 16.766 30.047 8.039 1 91.38 131 PRO B O 1
ATOM 3234 N N . THR B 1 132 ? 17.641 29.469 9.93 1 89.75 132 THR B N 1
ATOM 3235 C CA . THR B 1 132 ? 18.141 28.219 9.391 1 89.75 132 THR B CA 1
ATOM 3236 C C . THR B 1 132 ? 16.984 27.344 8.914 1 89.75 132 THR B C 1
ATOM 3238 O O . THR B 1 132 ? 17.062 26.703 7.863 1 89.75 132 THR B O 1
ATOM 3241 N N . PHE B 1 133 ? 15.93 27.359 9.688 1 87.81 133 PHE B N 1
ATOM 3242 C CA . PHE B 1 133 ? 14.758 26.578 9.32 1 87.81 133 PHE B CA 1
ATOM 3243 C C . PHE B 1 133 ? 14.117 27.125 8.055 1 87.81 133 PHE B C 1
ATOM 3245 O O . PHE B 1 133 ? 13.719 26.359 7.172 1 87.81 133 PHE B O 1
ATOM 3252 N N . ARG B 1 134 ? 14.117 28.359 7.965 1 90.5 134 ARG B N 1
ATOM 3253 C CA . ARG B 1 134 ? 13.523 29 6.793 1 90.5 134 ARG B CA 1
ATOM 3254 C C . ARG B 1 134 ? 14.305 28.656 5.527 1 90.5 134 ARG B C 1
ATOM 3256 O O . ARG B 1 134 ? 13.703 28.391 4.48 1 90.5 134 ARG B O 1
ATOM 3263 N N . LEU B 1 135 ? 15.594 28.688 5.676 1 91.94 135 LEU B N 1
ATOM 3264 C CA . LEU B 1 135 ? 16.453 28.375 4.543 1 91.94 135 LEU B CA 1
ATOM 3265 C C . LEU B 1 135 ? 16.25 26.922 4.102 1 91.94 135 LEU B C 1
ATOM 3267 O O . LEU B 1 135 ? 16.094 26.656 2.906 1 91.94 135 LEU B O 1
ATOM 3271 N N . MET B 1 136 ? 16.266 26.047 5.066 1 90.44 136 MET B N 1
ATOM 3272 C CA . MET B 1 136 ? 16.109 24.641 4.766 1 90.44 136 MET B CA 1
ATOM 3273 C C . MET B 1 136 ? 14.734 24.359 4.16 1 90.44 136 MET B C 1
ATOM 3275 O O . MET B 1 136 ? 14.625 23.625 3.178 1 90.44 136 MET B O 1
ATOM 3279 N N . ARG B 1 137 ? 13.773 24.953 4.816 1 90.94 137 ARG B N 1
ATOM 3280 C CA . ARG B 1 137 ? 12.414 24.828 4.305 1 90.94 137 ARG B CA 1
ATOM 3281 C C . ARG B 1 137 ? 12.328 25.281 2.852 1 90.94 137 ARG B C 1
ATOM 3283 O O . ARG B 1 137 ? 11.711 24.609 2.021 1 90.94 137 ARG B O 1
ATOM 3290 N N . GLY B 1 138 ? 12.961 26.406 2.541 1 92.19 138 GLY B N 1
ATOM 3291 C CA . GLY B 1 138 ? 13.008 26.922 1.183 1 92.19 138 GLY B CA 1
ATOM 3292 C C . GLY B 1 138 ? 13.711 25.984 0.214 1 92.19 138 GLY B C 1
ATOM 3293 O O . GLY B 1 138 ? 13.234 25.766 -0.9 1 92.19 138 GLY B O 1
ATOM 3294 N N . MET B 1 139 ? 14.742 25.391 0.646 1 93.94 139 MET B N 1
ATOM 3295 C CA . MET B 1 139 ? 15.523 24.469 -0.178 1 93.94 139 MET B CA 1
ATOM 3296 C C . MET B 1 139 ? 14.727 23.219 -0.505 1 93.94 139 MET B C 1
ATOM 3298 O O . MET B 1 139 ? 14.711 22.766 -1.652 1 93.94 139 MET B O 1
ATOM 3302 N N . PHE B 1 140 ? 14.039 22.703 0.475 1 92.62 140 PHE B N 1
ATOM 3303 C CA . PHE B 1 140 ? 13.297 21.453 0.296 1 92.62 140 PHE B CA 1
ATOM 3304 C C . PHE B 1 140 ? 12.086 21.672 -0.61 1 92.62 140 PHE B C 1
ATOM 3306 O O . PHE B 1 140 ? 11.625 20.75 -1.274 1 92.62 140 PHE B O 1
ATOM 3313 N N . ARG B 1 141 ? 11.68 22.906 -0.675 1 93.81 141 ARG B N 1
ATOM 3314 C CA . ARG B 1 141 ? 10.484 23.188 -1.457 1 93.81 141 ARG B CA 1
ATOM 3315 C C . ARG B 1 141 ? 10.852 23.703 -2.85 1 93.81 141 ARG B C 1
ATOM 3317 O O . ARG B 1 141 ? 9.984 23.797 -3.725 1 93.81 141 ARG B O 1
ATOM 3324 N N . ASN B 1 142 ? 12.156 23.906 -3.07 1 95.81 142 ASN B N 1
ATOM 3325 C CA . ASN B 1 142 ? 12.633 24.391 -4.363 1 95.81 142 ASN B CA 1
ATOM 3326 C C . ASN B 1 142 ? 12.562 23.297 -5.426 1 95.81 142 ASN B C 1
ATOM 3328 O O . ASN B 1 142 ? 13.094 22.203 -5.242 1 95.81 142 ASN B O 1
ATOM 3332 N N . LYS B 1 143 ? 11.961 23.609 -6.566 1 95.94 143 LYS B N 1
ATOM 3333 C CA . LYS B 1 143 ? 11.719 22.625 -7.613 1 95.94 143 LYS B CA 1
ATOM 3334 C C . LYS B 1 143 ? 13.031 22.109 -8.195 1 95.94 143 LYS B C 1
ATOM 3336 O O . LYS B 1 143 ? 13.133 20.938 -8.562 1 95.94 143 LYS B O 1
ATOM 3341 N N . VAL B 1 144 ? 14.008 22.969 -8.359 1 96.88 144 VAL B N 1
ATOM 3342 C CA . VAL B 1 144 ? 15.305 22.578 -8.906 1 96.88 144 VAL B CA 1
ATOM 3343 C C . VAL B 1 144 ? 15.984 21.594 -7.949 1 96.88 144 VAL B C 1
ATOM 3345 O O . VAL B 1 144 ? 16.516 20.562 -8.375 1 96.88 144 VAL B O 1
ATOM 3348 N N . CYS B 1 145 ? 15.992 21.875 -6.641 1 96.5 145 CYS B N 1
ATOM 3349 C CA . CYS B 1 145 ? 16.578 21 -5.633 1 96.5 145 CYS B CA 1
ATOM 3350 C C . CYS B 1 145 ? 15.867 19.656 -5.617 1 96.5 145 CYS B C 1
ATOM 3352 O O . CYS B 1 145 ? 16.516 18.609 -5.508 1 96.5 145 CYS B O 1
ATOM 3354 N N . GLN B 1 146 ? 14.547 19.703 -5.707 1 96.12 146 GLN B N 1
ATOM 3355 C CA . GLN B 1 146 ? 13.766 18.484 -5.738 1 96.12 146 GLN B CA 1
ATOM 3356 C C . GLN B 1 146 ? 14.133 17.625 -6.949 1 96.12 146 GLN B C 1
ATOM 3358 O O . GLN B 1 146 ? 14.281 16.406 -6.836 1 96.12 146 GLN B O 1
ATOM 3363 N N . LYS B 1 147 ? 14.297 18.219 -8.109 1 95.94 147 LYS B N 1
ATOM 3364 C CA . LYS B 1 147 ? 14.68 17.516 -9.32 1 95.94 147 LYS B CA 1
ATOM 3365 C C . LYS B 1 147 ? 16.062 16.891 -9.18 1 95.94 147 LYS B C 1
ATOM 3367 O O . LYS B 1 147 ? 16.266 15.727 -9.547 1 95.94 147 LYS B O 1
ATOM 3372 N N . LEU B 1 148 ? 16.969 17.672 -8.68 1 96.69 148 LEU B N 1
ATOM 3373 C CA . LEU B 1 148 ? 18.328 17.156 -8.477 1 96.69 148 LEU B CA 1
ATOM 3374 C C . LEU B 1 148 ? 18.328 15.984 -7.504 1 96.69 148 LEU B C 1
ATOM 3376 O O . LEU B 1 148 ? 19 14.977 -7.73 1 96.69 148 LEU B O 1
ATOM 3380 N N . TYR B 1 149 ? 17.578 16.125 -6.445 1 96.88 149 TYR B N 1
ATOM 3381 C CA . TYR B 1 149 ? 17.453 15.062 -5.453 1 96.88 149 TYR B CA 1
ATOM 3382 C C . TYR B 1 149 ? 16.891 13.789 -6.082 1 96.88 149 TYR B C 1
ATOM 3384 O O . TYR B 1 149 ? 17.359 12.688 -5.789 1 96.88 149 TYR B O 1
ATOM 3392 N N . SER B 1 150 ? 15.977 13.922 -6.988 1 96.56 150 SER B N 1
ATOM 3393 C CA . SER B 1 150 ? 15.281 12.789 -7.594 1 96.56 150 SER B CA 1
ATOM 3394 C C . SER B 1 150 ? 16.219 11.992 -8.5 1 96.56 150 SER B C 1
ATOM 3396 O O . SER B 1 150 ? 15.906 10.859 -8.883 1 96.56 150 SER B O 1
ATOM 3398 N N . THR B 1 151 ? 17.328 12.555 -8.883 1 96.56 151 THR B N 1
ATOM 3399 C CA . THR B 1 151 ? 18.266 11.891 -9.781 1 96.56 151 THR B CA 1
ATOM 3400 C C . THR B 1 151 ? 19.203 10.977 -9 1 96.56 151 THR B C 1
ATOM 3402 O O . THR B 1 151 ? 19.891 10.133 -9.586 1 96.56 151 THR B O 1
ATOM 3405 N N . ILE B 1 152 ? 19.266 11.25 -7.738 1 97.62 152 ILE B N 1
ATOM 3406 C CA . ILE B 1 152 ? 20.094 10.406 -6.887 1 97.62 152 ILE B CA 1
ATOM 3407 C C . ILE B 1 152 ? 19.375 9.086 -6.609 1 97.62 152 ILE B C 1
ATOM 3409 O O . ILE B 1 152 ? 18.188 9.07 -6.32 1 97.62 152 ILE B O 1
ATOM 3413 N N . HIS B 1 153 ? 20.156 7.992 -6.738 1 98.12 153 HIS B N 1
ATOM 3414 C CA . HIS B 1 153 ? 19.562 6.676 -6.508 1 98.12 153 HIS B CA 1
ATOM 3415 C C . HIS B 1 153 ? 18.969 6.578 -5.109 1 98.12 153 HIS B C 1
ATOM 3417 O O . HIS B 1 153 ? 19.609 6.949 -4.125 1 98.12 153 HIS B O 1
ATOM 3423 N N . PRO B 1 154 ? 17.766 6.031 -4.988 1 97.81 154 PRO B N 1
ATOM 3424 C CA . PRO B 1 154 ? 17.062 6.008 -3.701 1 97.81 154 PRO B CA 1
ATOM 3425 C C . PRO B 1 154 ? 17.828 5.223 -2.633 1 97.81 154 PRO B C 1
ATOM 3427 O O . PRO B 1 154 ? 17.609 5.441 -1.437 1 97.81 154 PRO B O 1
ATOM 3430 N N . ARG B 1 155 ? 18.688 4.359 -2.977 1 96.56 155 ARG B N 1
ATOM 3431 C CA . ARG B 1 155 ? 19.453 3.576 -2.012 1 96.56 155 ARG B CA 1
ATOM 3432 C C . ARG B 1 155 ? 20.297 4.48 -1.121 1 96.56 155 ARG B C 1
ATOM 3434 O O . ARG B 1 155 ? 20.688 4.086 -0.018 1 96.56 155 ARG B O 1
ATOM 3441 N N . TRP B 1 156 ? 20.5 5.695 -1.627 1 96.38 156 TRP B N 1
ATOM 3442 C CA . TRP B 1 156 ? 21.312 6.633 -0.864 1 96.38 156 TRP B CA 1
ATOM 3443 C C . TRP B 1 156 ? 20.453 7.711 -0.22 1 96.38 156 TRP B C 1
ATOM 3445 O O . TRP B 1 156 ? 20.703 8.133 0.911 1 96.38 156 TRP B O 1
ATOM 3455 N N . THR B 1 157 ? 19.422 8.141 -0.914 1 96 157 THR B N 1
ATOM 3456 C CA . THR B 1 157 ? 18.641 9.266 -0.438 1 96 157 THR B CA 1
ATOM 3457 C C . THR B 1 157 ? 17.781 8.859 0.755 1 96 157 THR B C 1
ATOM 3459 O O . THR B 1 157 ? 17.656 9.609 1.73 1 96 157 THR B O 1
ATOM 3462 N N . ILE B 1 158 ? 17.234 7.672 0.722 1 94.25 158 ILE B N 1
ATOM 3463 C CA . ILE B 1 158 ? 16.266 7.258 1.728 1 94.25 158 ILE B CA 1
ATOM 3464 C C . ILE B 1 158 ? 16.969 7.059 3.07 1 94.25 158 ILE B C 1
ATOM 3466 O O . ILE B 1 158 ? 16.578 7.648 4.078 1 94.25 158 ILE B O 1
ATOM 3470 N N . PRO B 1 159 ? 18.047 6.293 3.094 1 91.81 159 PRO B N 1
ATOM 3471 C CA . PRO B 1 159 ? 18.719 6.156 4.387 1 91.81 159 PRO B CA 1
ATOM 3472 C C . PRO B 1 159 ? 19.234 7.492 4.93 1 91.81 159 PRO B C 1
ATOM 3474 O O . PRO B 1 159 ? 19.156 7.742 6.137 1 91.81 159 PRO B O 1
ATOM 3477 N N . PHE B 1 160 ? 19.672 8.281 4.078 1 91.12 160 PHE B N 1
ATOM 3478 C CA . PHE B 1 160 ? 20.156 9.594 4.477 1 91.12 160 PHE B CA 1
ATOM 3479 C C . PHE B 1 160 ? 19.047 10.414 5.109 1 91.12 160 PHE B C 1
ATOM 3481 O O . PHE B 1 160 ? 19.219 10.977 6.191 1 91.12 160 PHE B O 1
ATOM 3488 N N . ALA B 1 161 ? 17.922 10.461 4.508 1 90.38 161 ALA B N 1
ATOM 3489 C CA . ALA B 1 161 ? 16.797 11.273 4.953 1 90.38 161 ALA B CA 1
ATOM 3490 C C . ALA B 1 161 ? 16.203 10.734 6.25 1 90.38 161 ALA B C 1
ATOM 3492 O O . ALA B 1 161 ? 15.812 11.508 7.129 1 90.38 161 ALA B O 1
ATOM 3493 N N . LEU B 1 162 ? 16.125 9.445 6.336 1 87.62 162 LEU B N 1
ATOM 3494 C CA . LEU B 1 162 ? 15.594 8.836 7.551 1 87.62 162 LEU B CA 1
ATOM 3495 C C . LEU B 1 162 ? 16.484 9.141 8.75 1 87.62 162 LEU B C 1
ATOM 3497 O O . LEU B 1 162 ? 15.992 9.422 9.844 1 87.62 162 LEU B O 1
ATOM 3501 N N . ASN B 1 163 ? 17.766 9.102 8.5 1 85.06 163 ASN B N 1
ATOM 3502 C CA . ASN B 1 163 ? 18.703 9.461 9.555 1 85.06 163 ASN B CA 1
ATOM 3503 C C . ASN B 1 163 ? 18.578 10.93 9.938 1 85.06 163 ASN B C 1
ATOM 3505 O O . ASN B 1 163 ? 18.625 11.281 11.117 1 85.06 163 ASN B O 1
ATOM 3509 N N . TRP B 1 164 ? 18.438 11.68 8.984 1 82.81 164 TRP B N 1
ATOM 3510 C CA . TRP B 1 164 ? 18.297 13.117 9.203 1 82.81 164 TRP B CA 1
ATOM 3511 C C . TRP B 1 164 ? 17 13.43 9.945 1 82.81 164 TRP B C 1
ATOM 3513 O O . TRP B 1 164 ? 17 14.242 10.875 1 82.81 164 TRP B O 1
ATOM 3523 N N . SER B 1 165 ? 15.914 12.82 9.547 1 82.94 165 SER B N 1
ATOM 3524 C CA . SER B 1 165 ? 14.625 13.016 10.195 1 82.94 165 SER B CA 1
ATOM 3525 C C . SER B 1 165 ? 14.672 12.594 11.664 1 82.94 165 SER B C 1
ATOM 3527 O O . SER B 1 165 ? 14.07 13.242 12.523 1 82.94 165 SER B O 1
ATOM 3529 N N . SER B 1 166 ? 15.367 11.578 11.891 1 79.75 166 SER B N 1
ATOM 3530 C CA . SER B 1 166 ? 15.492 11.078 13.258 1 79.75 166 SER B CA 1
ATOM 3531 C C . SER B 1 166 ? 16.344 12.008 14.109 1 79.75 166 SER B C 1
ATOM 3533 O O . SER B 1 166 ? 16.062 12.195 15.297 1 79.75 166 SER B O 1
ATOM 3535 N N . SER B 1 167 ? 17.297 12.555 13.445 1 75 167 SER B N 1
ATOM 3536 C CA . SER B 1 167 ? 18.203 13.438 14.18 1 75 167 SER B CA 1
ATOM 3537 C C . SER B 1 167 ? 17.547 14.773 14.484 1 75 167 SER B C 1
ATOM 3539 O O . SER B 1 167 ? 17.828 15.398 15.508 1 75 167 SER B O 1
ATOM 3541 N N . SER B 1 168 ? 16.812 15.148 13.586 1 64.38 168 SER B N 1
ATOM 3542 C CA . SER B 1 168 ? 16.172 16.453 13.758 1 64.38 168 SER B CA 1
ATOM 3543 C C . SER B 1 168 ? 15.125 16.406 14.867 1 64.38 168 SER B C 1
ATOM 3545 O O . SER B 1 168 ? 14.734 17.453 15.398 1 64.38 168 SER B O 1
ATOM 3547 N N . ARG B 1 169 ? 14.664 15.227 15.117 1 63.44 169 ARG B N 1
ATOM 3548 C CA . ARG B 1 169 ? 13.719 15.094 16.219 1 63.44 169 ARG B CA 1
ATOM 3549 C C . ARG B 1 169 ? 14.445 14.922 17.547 1 63.44 169 ARG B C 1
ATOM 3551 O O . ARG B 1 169 ? 15.188 13.961 17.734 1 63.44 169 ARG B O 1
ATOM 3558 N N . ASN B 1 170 ? 15.195 15.953 17.875 1 52.88 170 ASN B N 1
ATOM 3559 C CA . ASN B 1 170 ? 15.688 15.836 19.25 1 52.88 170 ASN B CA 1
ATOM 3560 C C . ASN B 1 170 ? 14.695 15.102 20.141 1 52.88 170 ASN B C 1
ATOM 3562 O O . ASN B 1 170 ? 14.008 15.727 20.953 1 52.88 170 ASN B O 1
ATOM 3566 N N . PHE B 1 171 ? 14.047 14.047 19.594 1 49.97 171 PHE B N 1
ATOM 3567 C CA . PHE B 1 171 ? 13.109 13.406 20.5 1 49.97 171 PHE B CA 1
ATOM 3568 C C . PHE B 1 171 ? 13.742 13.18 21.859 1 49.97 171 PHE B C 1
ATOM 3570 O O . PHE B 1 171 ? 14.586 12.297 22.031 1 49.97 171 PHE B O 1
ATOM 3577 N N . SER B 1 172 ? 14.125 14.273 22.391 1 49.47 172 SER B N 1
ATOM 3578 C CA . SER B 1 172 ? 14.297 14.039 23.812 1 49.47 172 SER B CA 1
ATOM 3579 C C . SER B 1 172 ? 13.125 13.266 24.391 1 49.47 172 SER B C 1
ATOM 3581 O O . SER B 1 172 ? 11.992 13.406 23.922 1 49.47 172 SER B O 1
ATOM 3583 N N . GLU B 1 173 ? 13.375 12.164 24.938 1 56.53 173 GLU B N 1
ATOM 3584 C CA . GLU B 1 173 ? 12.453 11.414 25.781 1 56.53 173 GLU B CA 1
ATOM 3585 C C . GLU B 1 173 ? 11.43 12.336 26.438 1 56.53 173 GLU B C 1
ATOM 3587 O O . GLU B 1 173 ? 10.406 11.875 26.953 1 56.53 173 GLU B O 1
ATOM 3592 N N . GLU B 1 174 ? 11.594 13.719 26.156 1 65.06 174 GLU B N 1
ATOM 3593 C CA . GLU B 1 174 ? 10.703 14.57 26.938 1 65.06 174 GLU B CA 1
ATOM 3594 C C . GLU B 1 174 ? 9.5 15.008 26.109 1 65.06 174 GLU B C 1
ATOM 3596 O O . GLU B 1 174 ? 9.648 15.453 24.969 1 65.06 174 GLU B O 1
ATOM 3601 N N . ILE B 1 175 ? 8.297 14.773 26.469 1 73.94 175 ILE B N 1
ATOM 3602 C CA . ILE B 1 175 ? 7.012 15.219 25.938 1 73.94 175 ILE B CA 1
ATOM 3603 C C . ILE B 1 175 ? 6.965 16.734 25.891 1 73.94 175 ILE B C 1
ATOM 3605 O O . ILE B 1 175 ? 7.141 17.406 26.922 1 73.94 175 ILE B O 1
ATOM 3609 N N . PRO B 1 176 ? 6.82 17.297 24.672 1 81.69 176 PRO B N 1
ATOM 3610 C CA . PRO B 1 176 ? 6.684 18.766 24.625 1 81.69 176 PRO B CA 1
ATOM 3611 C C . PRO B 1 176 ? 5.598 19.281 25.562 1 81.69 176 PRO B C 1
ATOM 3613 O O . PRO B 1 176 ? 4.555 18.656 25.719 1 81.69 176 PRO B O 1
ATOM 3616 N N . GLN B 1 177 ? 5.949 20.391 26.172 1 83.25 177 GLN B N 1
ATOM 3617 C CA . GLN B 1 177 ? 5.023 20.938 27.156 1 83.25 177 GLN B CA 1
ATOM 3618 C C . GLN B 1 177 ? 4.508 22.312 26.703 1 83.25 177 GLN B C 1
ATOM 3620 O O . GLN B 1 177 ? 5.211 23.047 26.016 1 83.25 177 GLN B O 1
ATOM 3625 N N . PHE B 1 178 ? 3.318 22.562 27.109 1 88.12 178 PHE B N 1
ATOM 3626 C CA . PHE B 1 178 ? 2.748 23.891 26.906 1 88.12 178 PHE B CA 1
ATOM 3627 C C . PHE B 1 178 ? 3.387 24.906 27.844 1 88.12 178 PHE B C 1
ATOM 3629 O O . PHE B 1 178 ? 3.318 24.766 29.062 1 88.12 178 PHE B O 1
ATOM 3636 N N . ALA B 1 179 ? 3.994 25.922 27.328 1 86.25 179 ALA B N 1
ATOM 3637 C CA . ALA B 1 179 ? 4.766 26.859 28.141 1 86.25 179 ALA B CA 1
ATOM 3638 C C . ALA B 1 179 ? 4.035 28.203 28.281 1 86.25 179 ALA B C 1
ATOM 3640 O O . ALA B 1 179 ? 4.656 29.219 28.547 1 86.25 179 ALA B O 1
ATOM 3641 N N . GLY B 1 180 ? 2.732 28.156 28.016 1 89.38 180 GLY B N 1
ATOM 3642 C CA . GLY B 1 180 ? 1.964 29.391 28.078 1 89.38 180 GLY B CA 1
ATOM 3643 C C . GLY B 1 180 ? 1.683 29.984 26.703 1 89.38 180 GLY B C 1
ATOM 3644 O O . GLY B 1 180 ? 2.471 29.812 25.766 1 89.38 180 GLY B O 1
ATOM 3645 N N . ALA B 1 181 ? 0.638 30.672 26.656 1 89.69 181 ALA B N 1
ATOM 3646 C CA . ALA B 1 181 ? 0.141 31.188 25.391 1 89.69 181 ALA B CA 1
ATOM 3647 C C . ALA B 1 181 ? 1.153 32.125 24.75 1 89.69 181 ALA B C 1
ATOM 3649 O O . ALA B 1 181 ? 1.341 32.125 23.531 1 89.69 181 ALA B O 1
ATOM 3650 N N . GLU B 1 182 ? 1.801 32.906 25.562 1 89.88 182 GLU B N 1
ATOM 3651 C CA . GLU B 1 182 ? 2.73 33.906 25.062 1 89.88 182 GLU B CA 1
ATOM 3652 C C . GLU B 1 182 ? 3.98 33.25 24.469 1 89.88 182 GLU B C 1
ATOM 3654 O O . GLU B 1 182 ? 4.652 33.844 23.625 1 89.88 182 GLU B O 1
ATOM 3659 N N . ASN B 1 183 ? 4.18 32.062 24.859 1 90.25 183 ASN B N 1
ATOM 3660 C CA . ASN B 1 183 ? 5.383 31.359 24.422 1 90.25 183 ASN B CA 1
ATOM 3661 C C . ASN B 1 183 ? 5.07 30.344 23.328 1 90.25 183 ASN B C 1
ATOM 3663 O O . ASN B 1 183 ? 5.953 29.609 22.875 1 90.25 183 ASN B O 1
ATOM 3667 N N . GLU B 1 184 ? 3.859 30.297 23 1 91.69 184 GLU B N 1
ATOM 3668 C CA . GLU B 1 184 ? 3.449 29.406 21.922 1 91.69 184 GLU B CA 1
ATOM 3669 C C . GLU B 1 184 ? 3.246 30.172 20.609 1 91.69 184 GLU B C 1
ATOM 3671 O O . GLU B 1 184 ? 2.273 30.922 20.469 1 91.69 184 GLU B O 1
ATOM 3676 N N . SER B 1 185 ? 4.137 29.938 19.703 1 92.06 185 SER B N 1
ATOM 3677 C CA . SER B 1 185 ? 4.168 30.688 18.453 1 92.06 185 SER B CA 1
ATOM 3678 C C . SER B 1 185 ? 2.848 30.562 17.703 1 92.06 185 SER B C 1
ATOM 3680 O O . SER B 1 185 ? 2.375 31.531 17.094 1 92.06 185 SER B O 1
ATOM 3682 N N . LEU B 1 186 ? 2.211 29.422 17.734 1 95 186 LEU B N 1
ATOM 3683 C CA . LEU B 1 186 ? 0.974 29.203 17 1 95 186 LEU B CA 1
ATOM 3684 C C . LEU B 1 186 ? -0.184 29.969 17.625 1 95 186 LEU B C 1
ATOM 3686 O O . LEU B 1 186 ? -1.041 30.5 16.922 1 95 186 LEU B O 1
ATOM 3690 N N . ILE B 1 187 ? -0.184 30.062 18.953 1 95.06 187 ILE B N 1
ATOM 3691 C CA . ILE B 1 187 ? -1.233 30.812 19.641 1 95.06 187 ILE B CA 1
ATOM 3692 C C . ILE B 1 187 ? -1.05 32.312 19.406 1 95.06 187 ILE B C 1
ATOM 3694 O O . ILE B 1 187 ? -2.02 33.031 19.156 1 95.06 187 ILE B O 1
ATOM 3698 N N . THR B 1 188 ? 0.228 32.719 19.484 1 95 188 THR B N 1
ATOM 3699 C CA . THR B 1 188 ? 0.511 34.125 19.219 1 95 188 THR B CA 1
ATOM 3700 C C . THR B 1 188 ? 0.108 34.5 17.797 1 95 188 THR B C 1
ATOM 3702 O O . THR B 1 188 ? -0.518 35.531 17.578 1 95 188 THR B O 1
ATOM 3705 N N . PHE B 1 189 ? 0.477 33.656 16.906 1 95.94 189 PHE B N 1
ATOM 3706 C CA . PHE B 1 189 ? 0.098 33.875 15.516 1 95.94 189 PHE B CA 1
ATOM 3707 C C . PHE B 1 189 ? -1.416 33.969 15.375 1 95.94 189 PHE B C 1
ATOM 3709 O O . PHE B 1 189 ? -1.929 34.938 14.797 1 95.94 189 PHE B O 1
ATOM 3716 N N . ALA B 1 190 ? -2.129 33.031 15.852 1 96.44 190 ALA B N 1
ATOM 3717 C CA . ALA B 1 190 ? -3.582 32.969 15.719 1 96.44 190 ALA B CA 1
ATOM 3718 C C . ALA B 1 190 ? -4.238 34.188 16.359 1 96.44 190 ALA B C 1
ATOM 3720 O O . ALA B 1 190 ? -5.188 34.75 15.805 1 96.44 190 ALA B O 1
ATOM 3721 N N . SER B 1 191 ? -3.729 34.594 17.516 1 95.12 191 SER B N 1
ATOM 3722 C CA . SER B 1 191 ? -4.266 35.75 18.219 1 95.12 191 SER B CA 1
ATOM 3723 C C . SER B 1 191 ? -4.141 37 17.391 1 95.12 191 SER B C 1
ATOM 3725 O O . SER B 1 191 ? -5.086 37.781 17.297 1 95.12 191 SER B O 1
ATOM 3727 N N . GLU B 1 192 ? -3.01 37.125 16.781 1 94.94 192 GLU B N 1
ATOM 3728 C CA . GLU B 1 192 ? -2.777 38.281 15.938 1 94.94 192 GLU B CA 1
ATOM 3729 C C . GLU B 1 192 ? -3.607 38.219 14.656 1 94.94 192 GLU B C 1
ATOM 3731 O O . GLU B 1 192 ? -4.246 39.188 14.273 1 94.94 192 GLU B O 1
ATOM 3736 N N . TYR B 1 193 ? -3.564 37.094 14.031 1 95.38 193 TYR B N 1
ATOM 3737 C CA . TYR B 1 193 ? -4.277 36.875 12.773 1 95.38 193 TYR B CA 1
ATOM 3738 C C . TYR B 1 193 ? -5.777 37.094 12.961 1 95.38 193 TYR B C 1
ATOM 3740 O O . TYR B 1 193 ? -6.449 37.625 12.086 1 95.38 193 TYR B O 1
ATOM 3748 N N . SER B 1 194 ? -6.289 36.625 14.055 1 94.19 194 SER B N 1
ATOM 3749 C CA . SER B 1 194 ? -7.723 36.688 14.328 1 94.19 194 SER B CA 1
ATOM 3750 C C . SER B 1 194 ? -8.211 38.125 14.461 1 94.19 194 SER B C 1
ATOM 3752 O O . SER B 1 194 ? -9.398 38.406 14.273 1 94.19 194 SER B O 1
ATOM 3754 N N . LEU B 1 195 ? -7.312 39.031 14.812 1 93.12 195 LEU B N 1
ATOM 3755 C CA . LEU B 1 195 ? -7.68 40.438 14.945 1 93.12 195 LEU B CA 1
ATOM 3756 C C . LEU B 1 195 ? -8.086 41.031 13.602 1 93.12 195 LEU B C 1
ATOM 3758 O O . LEU B 1 195 ? -8.922 41.938 13.539 1 93.12 195 LEU B O 1
ATOM 3762 N N . GLN B 1 196 ? -7.484 40.531 12.555 1 93.44 196 GLN B N 1
ATOM 3763 C CA . GLN B 1 196 ? -7.781 41 11.211 1 93.44 196 GLN B CA 1
ATOM 3764 C C . GLN B 1 196 ? -8.789 40.094 10.516 1 93.44 196 GLN B C 1
ATOM 3766 O O . GLN B 1 196 ? -9.312 40.438 9.453 1 93.44 196 GLN B O 1
ATOM 3771 N N . HIS B 1 197 ? -9.047 39 11.078 1 93.81 197 HIS B N 1
ATOM 3772 C CA . HIS B 1 197 ? -9.977 38 10.523 1 93.81 197 HIS B CA 1
ATOM 3773 C C . HIS B 1 197 ? -10.961 37.531 11.586 1 93.81 197 HIS B C 1
ATOM 3775 O O . HIS B 1 197 ? -10.867 36.375 12.055 1 93.81 197 HIS B O 1
ATOM 3781 N N . LEU B 1 198 ? -11.969 38.281 11.773 1 90.81 198 LEU B N 1
ATOM 3782 C CA . LEU B 1 198 ? -12.875 38.094 12.898 1 90.81 198 LEU B CA 1
ATOM 3783 C C . LEU B 1 198 ? -13.852 36.938 12.625 1 90.81 198 LEU B C 1
ATOM 3785 O O . LEU B 1 198 ? -14.492 36.438 13.555 1 90.81 198 LEU B O 1
ATOM 3789 N N . ASP B 1 199 ? -13.898 36.5 11.461 1 94.38 199 ASP B N 1
ATOM 3790 C CA . ASP B 1 199 ? -14.891 35.5 11.07 1 94.38 199 ASP B CA 1
ATOM 3791 C C . ASP B 1 199 ? -14.383 34.094 11.352 1 94.38 199 ASP B C 1
ATOM 3793 O O . ASP B 1 199 ? -15.148 33.125 11.266 1 94.38 199 ASP B O 1
ATOM 3797 N N . ILE B 1 200 ? -13.164 33.969 11.758 1 97 200 ILE B N 1
ATOM 3798 C CA . ILE B 1 200 ? -12.602 32.625 12.008 1 97 200 ILE B CA 1
ATOM 3799 C C . ILE B 1 200 ? -12.984 32.156 13.414 1 97 200 ILE B C 1
ATOM 3801 O O . ILE B 1 200 ? -12.773 32.875 14.391 1 97 200 ILE B O 1
ATOM 3805 N N . ASP B 1 201 ? -13.547 30.969 13.492 1 97.25 201 ASP B N 1
ATOM 3806 C CA . ASP B 1 201 ? -13.977 30.422 14.773 1 97.25 201 ASP B CA 1
ATOM 3807 C C . ASP B 1 201 ? -12.906 29.5 15.367 1 97.25 201 ASP B C 1
ATOM 3809 O O . ASP B 1 201 ? -12.688 29.484 16.578 1 97.25 201 ASP B O 1
ATOM 3813 N N . TYR B 1 202 ? -12.273 28.688 14.492 1 98.25 202 TYR B N 1
ATOM 3814 C CA . TYR B 1 202 ? -11.305 27.703 14.953 1 98.25 202 TYR B CA 1
ATOM 3815 C C . TYR B 1 202 ? -10 27.812 14.172 1 98.25 202 TYR B C 1
ATOM 3817 O O . TYR B 1 202 ? -10.008 27.891 12.945 1 98.25 202 TYR B O 1
ATOM 3825 N N . PHE B 1 203 ? -8.891 27.891 14.922 1 98.25 203 PHE B N 1
ATOM 3826 C CA . PHE B 1 203 ? -7.559 27.641 14.383 1 98.25 203 PHE B CA 1
ATOM 3827 C C . PHE B 1 203 ? -7.078 26.25 14.734 1 98.25 203 PHE B C 1
ATOM 3829 O O . PHE B 1 203 ? -6.918 25.922 15.914 1 98.25 203 PHE B O 1
ATOM 3836 N N . VAL B 1 204 ? -6.852 25.391 13.742 1 98.69 204 VAL B N 1
ATOM 3837 C CA . VAL B 1 204 ? -6.465 24 14.016 1 98.69 204 VAL B CA 1
ATOM 3838 C C . VAL B 1 204 ? -5.062 23.75 13.469 1 98.69 204 VAL B C 1
ATOM 3840 O O . VAL B 1 204 ? -4.797 23.969 12.289 1 98.69 204 VAL B O 1
ATOM 3843 N N . PHE B 1 205 ? -4.184 23.281 14.375 1 98.25 205 PHE B N 1
ATOM 3844 C CA . PHE B 1 205 ? -2.785 23.094 14.008 1 98.25 205 PHE B CA 1
ATOM 3845 C C . PHE B 1 205 ? -2.283 21.734 14.484 1 98.25 205 PHE B C 1
ATOM 3847 O O . PHE B 1 205 ? -2.869 21.125 15.383 1 98.25 205 PHE B O 1
ATOM 3854 N N . GLY B 1 206 ? -1.24 21.25 13.828 1 96.88 206 GLY B N 1
ATOM 3855 C CA . GLY B 1 206 ? -0.377 20.203 14.344 1 96.88 206 GLY B CA 1
ATOM 3856 C C . GLY B 1 206 ? 1.008 20.703 14.719 1 96.88 206 GLY B C 1
ATOM 3857 O O . GLY B 1 206 ? 1.15 21.75 15.352 1 96.88 206 GLY B O 1
ATOM 3858 N N . HIS B 1 207 ? 2.023 19.984 14.617 1 93.06 207 HIS B N 1
ATOM 3859 C CA . HIS B 1 207 ? 3.434 20.359 14.625 1 93.06 207 HIS B CA 1
ATOM 3860 C C . HIS B 1 207 ? 3.992 20.359 16.047 1 93.06 207 HIS B C 1
ATOM 3862 O O . HIS B 1 207 ? 5.078 19.828 16.281 1 93.06 207 HIS B O 1
ATOM 3868 N N . ARG B 1 208 ? 3.303 20.891 16.969 1 91.44 208 ARG B N 1
ATOM 3869 C CA . ARG B 1 208 ? 3.859 21.172 18.281 1 91.44 208 ARG B CA 1
ATOM 3870 C C . ARG B 1 208 ? 3.775 19.938 19.188 1 91.44 208 ARG B C 1
ATOM 3872 O O . ARG B 1 208 ? 4.422 19.891 20.234 1 91.44 208 ARG B O 1
ATOM 3879 N N . HIS B 1 209 ? 3.012 19.047 18.844 1 91.25 209 HIS B N 1
ATOM 3880 C CA . HIS B 1 209 ? 2.859 17.781 19.562 1 91.25 209 HIS B CA 1
ATOM 3881 C C . HIS B 1 209 ? 2.312 18.016 20.969 1 91.25 209 HIS B C 1
ATOM 3883 O O . HIS B 1 209 ? 2.629 17.266 21.891 1 91.25 209 HIS B O 1
ATOM 3889 N N . ILE B 1 210 ? 1.598 19.156 21 1 88.69 210 ILE B N 1
ATOM 3890 C CA . ILE B 1 210 ? 0.946 19.422 22.281 1 88.69 210 ILE B CA 1
ATOM 3891 C C . ILE B 1 210 ? -0.57 19.359 22.109 1 88.69 210 ILE B C 1
ATOM 3893 O O . ILE B 1 210 ? -1.087 19.594 21.016 1 88.69 210 ILE B O 1
ATOM 3897 N N . LEU B 1 211 ? -1.291 18.797 22.922 1 93.56 211 LEU B N 1
ATOM 3898 C CA . LEU B 1 211 ? -2.736 18.594 22.984 1 93.56 211 LEU B CA 1
ATOM 3899 C C . LEU B 1 211 ? -3.395 19.719 23.781 1 93.56 211 LEU B C 1
ATOM 3901 O O . LEU B 1 211 ? -3.398 19.688 25.016 1 93.56 211 LEU B O 1
ATOM 3905 N N . ILE B 1 212 ? -3.904 20.828 22.969 1 94.81 212 ILE B N 1
ATOM 3906 C CA . ILE B 1 212 ? -4.5 21.922 23.734 1 94.81 212 ILE B CA 1
ATOM 3907 C C . ILE B 1 212 ? -5.668 22.516 22.938 1 94.81 212 ILE B C 1
ATOM 3909 O O . ILE B 1 212 ? -5.68 22.469 21.719 1 94.81 212 ILE B O 1
ATOM 3913 N N . ASP B 1 213 ? -6.695 22.969 23.594 1 96.44 213 ASP B N 1
ATOM 3914 C CA . ASP B 1 213 ? -7.781 23.844 23.156 1 96.44 213 ASP B CA 1
ATOM 3915 C C . ASP B 1 213 ? -7.762 25.156 23.922 1 96.44 213 ASP B C 1
ATOM 3917 O O . ASP B 1 213 ? -8.148 25.219 25.094 1 96.44 213 ASP B O 1
ATOM 3921 N N . TYR B 1 214 ? -7.273 26.219 23.266 1 95.94 214 TYR B N 1
ATOM 3922 C CA . TYR B 1 214 ? -7.035 27.484 23.953 1 95.94 214 TYR B CA 1
ATOM 3923 C C . TYR B 1 214 ? -7.949 28.578 23.406 1 95.94 214 TYR B C 1
ATOM 3925 O O . TYR B 1 214 ? -7.93 28.875 22.219 1 95.94 214 TYR B O 1
ATOM 3933 N N . PRO B 1 215 ? -8.734 29.188 24.266 1 95.38 215 PRO B N 1
ATOM 3934 C CA . PRO B 1 215 ? -9.586 30.281 23.812 1 95.38 215 PRO B CA 1
ATOM 3935 C C . PRO B 1 215 ? -8.805 31.562 23.547 1 95.38 215 PRO B C 1
ATOM 3937 O O . PRO B 1 215 ? -7.867 31.891 24.281 1 95.38 215 PRO B O 1
ATOM 3940 N N . ILE B 1 216 ? -9.125 32.125 22.453 1 93.31 216 ILE B N 1
ATOM 3941 C CA . ILE B 1 216 ? -8.539 33.406 22.141 1 93.31 216 ILE B CA 1
ATOM 3942 C C . ILE B 1 216 ? -9.648 34.406 21.781 1 93.31 216 ILE B C 1
ATOM 3944 O O . ILE B 1 216 ? -10.648 34.031 21.156 1 93.31 216 ILE B O 1
ATOM 3948 N N . ASN B 1 217 ? -9.391 35.719 22.109 1 87.25 217 ASN B N 1
ATOM 3949 C CA . ASN B 1 217 ? -10.234 36.812 21.703 1 87.25 217 ASN B CA 1
ATOM 3950 C C . ASN B 1 217 ? -11.711 36.5 21.828 1 87.25 217 ASN B C 1
ATOM 3952 O O . ASN B 1 217 ? -12.484 36.719 20.891 1 87.25 217 ASN B O 1
ATOM 3956 N N . GLY B 1 218 ? -12.133 35.844 22.938 1 80.81 218 GLY B N 1
ATOM 3957 C CA . GLY B 1 218 ? -13.547 35.594 23.172 1 80.81 218 GLY B CA 1
ATOM 3958 C C . GLY B 1 218 ? -13.945 34.156 22.844 1 80.81 218 GLY B C 1
ATOM 3959 O O . GLY B 1 218 ? -13.43 33.219 23.438 1 80.81 218 GLY B O 1
ATOM 3960 N N . ASP B 1 219 ? -14.68 34 21.578 1 88.06 219 ASP B N 1
ATOM 3961 C CA . ASP B 1 219 ? -15.336 32.719 21.297 1 88.06 219 ASP B CA 1
ATOM 3962 C C . ASP B 1 219 ? -14.516 31.906 20.297 1 88.06 219 ASP B C 1
ATOM 3964 O O . ASP B 1 219 ? -14.961 30.844 19.844 1 88.06 219 ASP B O 1
ATOM 3968 N N . LYS B 1 220 ? -13.312 32.406 20.031 1 95.62 220 LYS B N 1
ATOM 3969 C CA . LYS B 1 220 ? -12.461 31.703 19.094 1 95.62 220 LYS B CA 1
ATOM 3970 C C . LYS B 1 220 ? -11.555 30.703 19.812 1 95.62 220 LYS B C 1
ATOM 3972 O O . LYS B 1 220 ? -11.234 30.891 20.984 1 95.62 220 LYS B O 1
ATOM 3977 N N . HIS B 1 221 ? -11.203 29.625 19.109 1 97.56 221 HIS B N 1
ATOM 3978 C CA . HIS B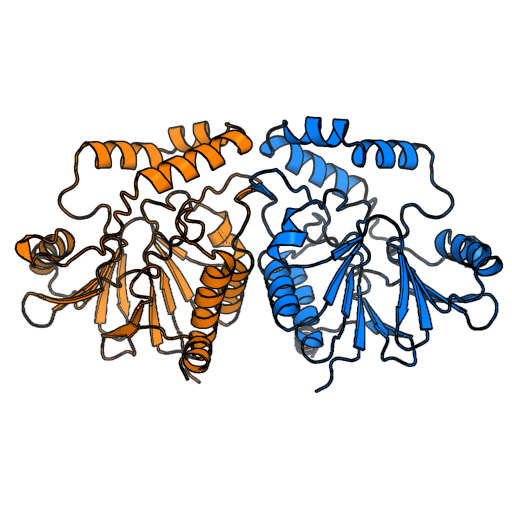 1 221 ? -10.383 28.594 19.734 1 97.56 221 HIS B CA 1
ATOM 3979 C C . HIS B 1 221 ? -9.172 28.25 18.875 1 97.56 221 HIS B C 1
ATOM 3981 O O . HIS B 1 221 ? -9.281 28.141 17.656 1 97.56 221 HIS B O 1
ATOM 3987 N N . VAL B 1 222 ? -8.008 28.172 19.562 1 97.62 222 VAL B N 1
ATOM 3988 C CA . VAL B 1 222 ? -6.824 27.578 18.969 1 97.62 222 VAL B CA 1
ATOM 3989 C C . VAL B 1 222 ? -6.691 26.125 19.406 1 97.62 222 VAL B C 1
ATOM 3991 O O . VAL B 1 222 ? -6.547 25.844 20.594 1 97.62 222 VAL B O 1
ATOM 3994 N N . ILE B 1 223 ? -6.789 25.25 18.422 1 98.06 223 ILE B N 1
ATOM 3995 C CA . ILE B 1 223 ? -6.68 23.828 18.688 1 98.06 223 ILE B CA 1
ATOM 3996 C C . ILE B 1 223 ? -5.328 23.312 18.188 1 98.06 223 ILE B C 1
ATOM 3998 O O . ILE B 1 223 ? -4.984 23.484 17.016 1 98.06 223 ILE B O 1
ATOM 4002 N N . ILE B 1 224 ? -4.57 22.703 19.047 1 97.12 224 ILE B N 1
ATOM 4003 C CA . ILE B 1 224 ? -3.375 21.953 18.672 1 97.12 224 ILE B CA 1
ATOM 4004 C C . ILE B 1 224 ? -3.6 20.469 18.953 1 97.12 224 ILE B C 1
ATOM 4006 O O . ILE B 1 224 ? -3.816 20.062 20.094 1 97.12 224 ILE B O 1
ATOM 4010 N N . LEU B 1 225 ? -3.637 19.547 17.969 1 96.62 225 LEU B N 1
ATOM 4011 C CA . LEU B 1 225 ? -4.141 18.172 17.969 1 96.62 225 LEU B CA 1
ATOM 4012 C C . LEU B 1 225 ? -3.23 17.266 18.781 1 96.62 225 LEU B C 1
ATOM 4014 O O . LEU B 1 225 ? -3.654 16.188 19.219 1 96.62 225 LEU B O 1
ATOM 4018 N N . GLY B 1 226 ? -2.096 17.516 19.141 1 93.5 226 GLY B N 1
ATOM 4019 C CA . GLY B 1 226 ? -1.15 16.562 19.688 1 93.5 226 GLY B CA 1
ATOM 4020 C C . GLY B 1 226 ? -0.577 15.617 18.656 1 93.5 226 GLY B C 1
ATOM 4021 O O . GLY B 1 226 ? -0.628 15.891 17.453 1 93.5 226 GLY B O 1
ATOM 4022 N N . ASP B 1 227 ? 0.016 14.477 19.219 1 93.75 227 ASP B N 1
ATOM 4023 C CA . ASP B 1 227 ? 0.657 13.516 18.312 1 93.75 227 ASP B CA 1
ATOM 4024 C C . ASP B 1 227 ? 0.17 12.094 18.594 1 93.75 227 ASP B C 1
ATOM 4026 O O . ASP B 1 227 ? -0.734 11.891 19.406 1 93.75 227 ASP B O 1
ATOM 4030 N N . TRP B 1 228 ? 0.607 11.219 17.797 1 93.62 228 TRP B N 1
ATOM 4031 C CA . TRP B 1 228 ? 0.279 9.812 17.984 1 93.62 228 TRP B CA 1
ATOM 4032 C C . TRP B 1 228 ? 1.488 9.031 18.484 1 93.62 228 TRP B C 1
ATOM 4034 O O . TRP B 1 228 ? 1.645 7.848 18.188 1 93.62 228 TRP B O 1
ATOM 4044 N N . ILE B 1 229 ? 2.281 9.688 19.047 1 89.69 229 ILE B N 1
ATOM 4045 C CA . ILE B 1 229 ? 3.441 9.07 19.688 1 89.69 229 ILE B CA 1
ATOM 4046 C C . ILE B 1 229 ? 3.242 9.023 21.203 1 89.69 229 ILE B C 1
ATOM 4048 O O . ILE B 1 229 ? 3.354 7.965 21.812 1 89.69 229 ILE B O 1
ATOM 4052 N N . HIS B 1 230 ? 2.799 10.195 21.75 1 88.12 230 HIS B N 1
ATOM 4053 C CA . HIS B 1 230 ? 2.648 10.312 23.188 1 88.12 230 HIS B CA 1
ATOM 4054 C C . HIS B 1 230 ? 1.176 10.383 23.578 1 88.12 230 HIS B C 1
ATOM 4056 O O . HIS B 1 230 ? 0.772 9.789 24.594 1 88.12 230 HIS B O 1
ATOM 4062 N N . HIS B 1 231 ? 0.399 11.039 22.828 1 89.69 231 HIS B N 1
ATOM 4063 C CA . HIS B 1 231 ? -0.958 11.367 23.25 1 89.69 231 HIS B CA 1
ATOM 4064 C C . HIS B 1 231 ? -1.977 10.43 22.609 1 89.69 231 HIS B C 1
ATOM 4066 O O . HIS B 1 231 ? -3.025 10.156 23.188 1 89.69 231 HIS B O 1
ATOM 4072 N N . PHE B 1 232 ? -1.764 10.008 21.359 1 93.75 232 PHE B N 1
ATOM 4073 C CA . PHE B 1 232 ? -2.738 9.266 20.578 1 93.75 232 PHE B CA 1
ATOM 4074 C C . PHE B 1 232 ? -4.066 10.016 20.516 1 93.75 232 PHE B C 1
ATOM 4076 O O . PHE B 1 232 ? -5.105 9.477 20.906 1 93.75 232 PHE B O 1
ATOM 4083 N N . SER B 1 233 ? -3.988 11.195 20 1 96.56 233 SER B N 1
ATOM 4084 C CA . SER B 1 233 ? -5.133 12.094 20.078 1 96.56 233 SER B CA 1
ATOM 4085 C C . SER B 1 233 ? -5.664 12.453 18.703 1 96.56 233 SER B C 1
ATOM 4087 O O . SER B 1 233 ? -4.969 12.273 17.703 1 96.56 233 SER B O 1
ATOM 4089 N N . PHE B 1 234 ? -6.898 12.852 18.641 1 98.25 234 PHE B N 1
ATOM 4090 C CA . PHE B 1 234 ? -7.539 13.344 17.438 1 98.25 234 PHE B CA 1
ATOM 4091 C C . PHE B 1 234 ? -8.609 14.367 17.766 1 98.25 234 PHE B C 1
ATOM 4093 O O . PHE B 1 234 ? -9.086 14.438 18.891 1 98.25 234 PHE B O 1
ATOM 4100 N N . GLY B 1 235 ? -8.883 15.242 16.828 1 98.5 235 GLY B N 1
ATOM 4101 C CA . GLY B 1 235 ? -9.984 16.188 16.938 1 98.5 235 GLY B CA 1
ATOM 4102 C C . GLY B 1 235 ? -11.242 15.727 16.234 1 98.5 235 GLY B C 1
ATOM 4103 O O . GLY B 1 235 ? -11.172 15.023 15.219 1 98.5 235 GLY B O 1
ATOM 4104 N N . LYS B 1 236 ? -12.336 16.156 16.766 1 98.44 236 LYS B N 1
ATOM 4105 C CA . LYS B 1 236 ? -13.633 15.852 16.156 1 98.44 236 LYS B CA 1
ATOM 4106 C C . LYS B 1 236 ? -14.555 17.062 16.203 1 98.44 236 LYS B C 1
ATOM 4108 O O . LYS B 1 236 ? -14.672 17.734 17.234 1 98.44 236 LYS B O 1
ATOM 4113 N N . PHE B 1 237 ? -15.07 17.438 15.07 1 98.38 237 PHE B N 1
ATOM 4114 C CA . PHE B 1 237 ? -16.125 18.438 14.961 1 98.38 237 PHE B CA 1
ATOM 4115 C C . PHE B 1 2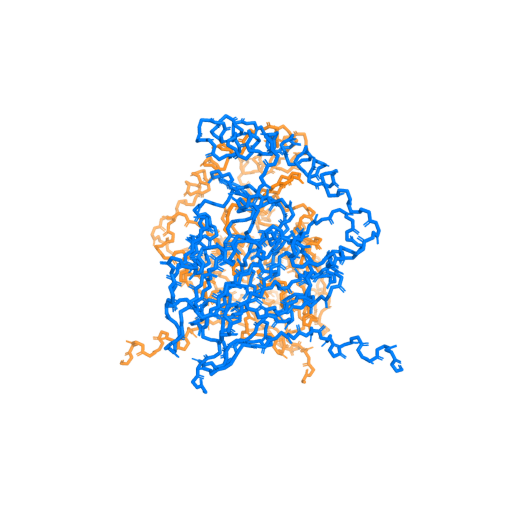37 ? -17.422 17.812 14.492 1 98.38 237 PHE B C 1
ATOM 4117 O O . PHE B 1 237 ? -17.484 17.234 13.406 1 98.38 237 PHE B O 1
ATOM 4124 N N . ASP B 1 238 ? -18.469 17.906 15.289 1 96.38 238 ASP B N 1
ATOM 4125 C CA . ASP B 1 238 ? -19.719 17.203 15.008 1 96.38 238 ASP B CA 1
ATOM 4126 C C . ASP B 1 238 ? -20.734 18.125 14.336 1 96.38 238 ASP B C 1
ATOM 4128 O O . ASP B 1 238 ? -21.906 17.766 14.188 1 96.38 238 ASP B O 1
ATOM 4132 N N . GLY B 1 239 ? -20.297 19.328 13.953 1 93.88 239 GLY B N 1
ATOM 4133 C CA . GLY B 1 239 ? -21.188 20.312 13.359 1 93.88 239 GLY B CA 1
ATOM 4134 C C . GLY B 1 239 ? -21.578 21.422 14.32 1 93.88 239 GLY B C 1
ATOM 4135 O O . GLY B 1 239 ? -22.094 22.453 13.898 1 93.88 239 GLY B O 1
ATOM 4136 N N . LYS B 1 240 ? -21.312 21.219 15.555 1 93.12 240 LYS B N 1
ATOM 4137 C CA . LYS B 1 240 ? -21.688 22.203 16.562 1 93.12 240 LYS B CA 1
ATOM 4138 C C . LYS B 1 240 ? -20.469 22.625 17.391 1 93.12 240 LYS B C 1
ATOM 4140 O O . LYS B 1 240 ? -20.234 23.812 17.609 1 93.12 240 LYS B O 1
ATOM 4145 N N . SER B 1 241 ? -19.75 21.609 17.844 1 94.06 241 SER B N 1
ATOM 4146 C CA . SER B 1 241 ? -18.594 21.906 18.703 1 94.06 241 SER B CA 1
ATOM 4147 C C . SER B 1 241 ? -17.391 21.078 18.297 1 94.06 241 SER B C 1
ATOM 4149 O O . SER B 1 241 ? -17.531 20.016 17.672 1 94.06 241 SER B O 1
ATOM 4151 N N . PHE B 1 242 ? -16.234 21.594 18.656 1 97.69 242 PHE B N 1
ATOM 4152 C CA . PHE B 1 242 ? -14.969 20.906 18.438 1 97.69 242 PHE B CA 1
ATOM 4153 C C . PHE B 1 242 ? -14.469 20.266 19.734 1 97.69 242 PHE B C 1
ATOM 4155 O O . PHE B 1 242 ? -14.43 20.922 20.781 1 97.69 242 PHE B O 1
ATOM 4162 N N . GLU B 1 243 ? -14.164 18.984 19.656 1 97.44 243 GLU B N 1
ATOM 4163 C CA . GLU B 1 243 ? -13.672 18.281 20.828 1 97.44 243 GLU B CA 1
ATOM 4164 C C . GLU B 1 243 ? -12.375 17.531 20.531 1 97.44 243 GLU B C 1
ATOM 4166 O O . GLU B 1 243 ? -12.211 17 19.438 1 97.44 243 GLU B O 1
ATOM 4171 N N . LEU B 1 244 ? -11.508 17.531 21.516 1 97.81 244 LEU B N 1
ATOM 4172 C CA . LEU B 1 244 ? -10.297 16.734 21.453 1 97.81 244 LEU B CA 1
ATOM 4173 C C . LEU B 1 244 ? -10.492 15.406 22.188 1 97.81 244 LEU B C 1
ATOM 4175 O O . LEU B 1 244 ? -11.039 15.367 23.297 1 97.81 244 LEU B O 1
ATOM 4179 N N . HIS B 1 245 ? -10.039 14.367 21.516 1 97.06 245 HIS B N 1
ATOM 4180 C CA . HIS B 1 245 ? -10.211 13.031 22.062 1 97.06 245 HIS B CA 1
ATOM 4181 C C . HIS B 1 245 ? -8.898 12.266 22.094 1 97.06 245 HIS B C 1
ATOM 4183 O O . HIS B 1 245 ? -7.996 12.547 21.297 1 97.06 245 HIS B O 1
ATOM 4189 N N . LEU B 1 246 ? -8.844 11.391 23.078 1 96.06 246 LEU B N 1
ATOM 4190 C CA . LEU B 1 246 ? -7.766 10.398 23.094 1 96.06 246 LEU B CA 1
ATOM 4191 C C . LEU B 1 246 ? -8.25 9.055 22.547 1 96.06 246 LEU B C 1
ATOM 4193 O O . LEU B 1 246 ? -9.375 8.641 22.844 1 96.06 246 LEU B O 1
ATOM 4197 N N . TYR B 1 247 ? -7.367 8.445 21.75 1 95.62 247 TYR B N 1
ATOM 4198 C CA . TYR B 1 247 ? -7.727 7.129 21.219 1 95.62 247 TYR B CA 1
ATOM 4199 C C . TYR B 1 247 ? -7.203 6.02 22.125 1 95.62 247 TYR B C 1
ATOM 4201 O O . TYR B 1 247 ? -6.023 6.004 22.484 1 95.62 247 TYR B O 1
ATOM 4209 N N . THR B 1 248 ? -8.062 5.184 22.609 1 88.31 248 THR B N 1
ATOM 4210 C CA . THR B 1 248 ? -7.688 4.016 23.406 1 88.31 248 THR B CA 1
ATOM 4211 C C . THR B 1 248 ? -8.117 2.73 22.703 1 88.31 248 THR B C 1
ATOM 4213 O O . THR B 1 248 ? -9.25 2.627 22.219 1 88.31 248 THR B O 1
ATOM 4216 N N . ASP B 1 249 ? -7.062 1.945 22.406 1 76.56 249 ASP B N 1
ATOM 4217 C CA . ASP B 1 249 ? -7.359 0.68 21.75 1 76.56 249 ASP B CA 1
ATOM 4218 C C . ASP B 1 249 ? -8.25 -0.202 22.625 1 76.56 249 ASP B C 1
ATOM 4220 O O . ASP B 1 249 ? -8.109 -0.215 23.844 1 76.56 249 ASP B O 1
ATOM 4224 N N . ASP B 1 250 ? -9.445 -0.61 22.281 1 59.78 250 ASP B N 1
ATOM 4225 C CA . ASP B 1 250 ? -10.109 -1.628 23.094 1 59.78 250 ASP B CA 1
ATOM 4226 C C . ASP B 1 250 ? -9.195 -2.828 23.328 1 59.78 250 ASP B C 1
ATOM 4228 O O . ASP B 1 250 ? -9.398 -3.602 24.25 1 59.78 250 ASP B O 1
ATOM 4232 N N . VAL B 1 251 ? -8.32 -3.119 22.484 1 52.06 251 VAL B N 1
ATOM 4233 C CA . VAL B 1 251 ? -7.426 -4.25 22.672 1 52.06 251 VAL B CA 1
ATOM 4234 C C . VAL B 1 251 ? -6.512 -3.984 23.875 1 52.06 251 VAL B C 1
ATOM 4236 O O . VAL B 1 251 ? -6.121 -4.914 24.578 1 52.06 251 VAL B O 1
ATOM 4239 N N . ASP B 1 252 ? -5.949 -2.799 24.031 1 47.09 252 ASP B N 1
ATOM 4240 C CA . ASP B 1 252 ? -5.133 -2.488 25.203 1 47.09 252 ASP B CA 1
ATOM 4241 C C . ASP B 1 252 ? -5.973 -2.504 26.469 1 47.09 252 ASP B C 1
ATOM 4243 O O . ASP B 1 252 ? -5.43 -2.461 27.578 1 47.09 252 ASP B O 1
ATOM 4247 N N . LYS B 1 253 ? -7.148 -2.141 26.484 1 41.72 253 LYS B N 1
ATOM 4248 C CA . LYS B 1 253 ? -7.906 -2.361 27.703 1 41.72 253 LYS B CA 1
ATOM 4249 C C . LYS B 1 253 ? -7.863 -3.83 28.125 1 41.72 253 LYS B C 1
ATOM 4251 O O . LYS B 1 253 ? -8.062 -4.156 29.297 1 41.72 253 LYS B O 1
ATOM 4256 N N . LYS B 1 254 ? -7.934 -4.773 27.188 1 39.97 254 LYS B N 1
ATOM 4257 C CA . LYS B 1 254 ? -8.016 -6.145 27.688 1 39.97 254 LYS B CA 1
ATOM 4258 C C . LYS B 1 254 ? -6.734 -6.543 28.406 1 39.97 254 LYS B C 1
ATOM 4260 O O . LYS B 1 254 ? -6.684 -7.582 29.078 1 39.97 254 LYS B O 1
ATOM 4265 N N . SER B 1 255 ? -5.613 -6.082 27.969 1 31.64 255 SER B N 1
ATOM 4266 C CA . SER B 1 255 ? -4.453 -6.508 28.734 1 31.64 255 SER B CA 1
ATOM 4267 C C . SER B 1 255 ? -4.371 -5.77 30.062 1 31.64 255 SER B C 1
ATOM 4269 O O . SER B 1 255 ? -3.494 -6.051 30.891 1 31.64 255 SER B O 1
ATOM 4271 N N . ALA B 1 256 ? -4.93 -4.699 30.125 1 29.31 256 ALA B N 1
ATOM 4272 C CA . ALA B 1 256 ? -4.836 -4.105 31.453 1 29.31 256 ALA B CA 1
ATOM 4273 C C . ALA B 1 256 ? -5.727 -4.852 32.438 1 29.31 256 ALA B C 1
ATOM 4275 O O . ALA B 1 256 ? -5.66 -4.605 33.656 1 29.31 256 ALA B O 1
ATOM 4276 N N . PHE B 1 257 ? -6.723 -5.543 32 1 22.98 257 PHE B N 1
ATOM 4277 C CA . PHE B 1 257 ? -7.371 -6.281 33.094 1 22.98 257 PHE B CA 1
ATOM 4278 C C . PHE B 1 257 ? -6.746 -7.664 33.25 1 22.98 257 PHE B C 1
ATOM 4280 O O . PHE B 1 257 ? -6.316 -8.273 32.25 1 22.98 257 PHE B O 1
#

pLDDT: mean 91.72, std 12.34, range [22.98, 98.88]

Organism: NCBI:txid2530390

Solvent-accessible surface area (backbone atoms only — not comparable to full-atom values): 27541 Å² total; per-residue (Å²): 120,82,49,59,26,35,36,34,38,25,33,47,30,48,84,39,83,82,50,89,52,57,66,62,51,46,48,51,52,35,52,51,55,60,70,42,55,70,40,33,33,34,38,39,33,25,11,22,50,32,33,59,51,54,68,50,95,52,31,31,60,65,75,60,44,56,46,51,13,47,50,27,53,40,32,73,74,63,29,45,40,36,39,27,39,22,92,37,26,58,44,70,71,61,61,62,34,68,74,41,63,38,45,76,40,78,60,69,52,74,48,77,54,74,89,39,26,34,38,41,28,12,50,81,86,48,54,87,69,57,66,68,54,51,52,49,53,50,48,70,67,30,66,68,53,45,54,57,55,65,70,49,48,56,77,54,53,50,60,52,48,51,51,48,45,50,59,69,44,70,69,48,96,64,75,60,70,86,76,48,64,89,68,29,47,65,52,46,40,49,54,56,53,38,72,80,37,75,74,49,37,36,38,40,31,20,72,64,47,33,74,48,80,41,73,37,96,74,86,21,35,40,34,32,41,11,13,49,79,86,58,33,28,30,32,39,31,67,56,82,56,78,46,80,42,70,67,73,59,72,68,60,53,57,69,72,98,119,83,48,59,27,33,36,34,37,22,33,47,31,48,83,40,82,82,50,88,52,58,66,62,52,45,50,51,55,35,52,53,54,60,70,40,54,73,39,34,33,34,38,40,34,24,11,22,50,31,33,60,52,54,66,50,96,52,32,29,62,65,74,61,45,56,46,52,12,46,51,27,53,40,33,72,73,63,29,45,40,37,38,28,40,22,91,35,26,58,46,69,71,61,60,63,34,67,75,42,64,38,44,76,39,80,60,68,52,75,48,75,53,73,89,39,25,33,37,39,27,13,51,81,86,48,56,86,70,56,69,69,55,53,51,51,53,50,47,69,68,30,67,68,52,46,54,59,54,64,71,48,48,56,79,54,53,49,61,51,49,51,51,48,46,50,59,70,45,70,70,49,97,63,77,62,73,88,75,48,61,90,68,30,48,64,51,46,40,49,54,56,51,37,73,80,37,75,74,50,37,36,37,40,30,20,74,63,46,35,73,46,80,42,73,38,97,74,87,22,34,40,34,28,38,11,15,48,78,86,58,33,29,31,32,38,30,67,57,83,54,77,45,81,42,71,66,72,60,72,70,60,54,56,70,70,99

Secondary structure (DSSP, 8-state):
----EEEEE----BT-TT-S-HHHHHHHHHHHHHHHTTTEEEEEE-S--BSS-B--SSEEES--HHHHHHHHHHHHTT-EEEEE--SSS-B--SHHHHHH-PEEE-SEEEEEETTEEEEEE--TTSSS--HHHHHHHHHHH-HHHHHHHHTS-HHHHHHHHHHHHHHH----SSPP----GGG-HHHHHHHHHHHH-TT--EEEE-SS--EEEEEETTTEEEEEE--TTTT-EEEEE-SS-EEEEE---HHHHHTT-/----EEEEE----BT-TT-S-HHHHHHHHHHHHHHHTTTEEEEEE-S--BSS-B--SSEEES--HHHHHHHHHHHHTT-EEEEE--SSS-B--SHHHHHH-PEEE-SEEEEEETTEEEEEE--TTSSS--HHHHHHHHHHH-HHHHHHHHTS-HHHHHHHHHHHHHHH----SSPP----GGG-HHHHHHHHHHHH-TT--EEEE-SS--EEEEEETTTEEEEEE--TTTT-EEEEE-SS-EEEEE---HHHHHHH-

Nearest PDB structures (foldseek):
  5k8k-assembly1_A  TM=8.508E-01  e=5.284E-19  Haemophilus influenzae Rd KW20
  6ph9-assembly1_A  TM=8.380E-01  e=7.207E-19  Klebsiella pneumoniae
  6pib-assembly1_A  TM=7.969E-01  e=8.113E-18  Klebsiella pneumoniae
  5b49-assembly2_B  TM=8.365E-01  e=7.125E-17  Pseudomonas aeruginosa PAO1
  5b4c-assembly2_B  TM=8.116E-01  e=6.696E-17  Pseudomonas aeruginosa PAO1

Foldseek 3Di:
DEQQKEKEAEQAQQPAPPDPCSVVSLVLVLVVLVVSLPRHQEYEYAENNHLAWADAPPDTDDDSVSVLVSLLVSVVSNYAYEYEYDPRYNHDDPVSCPPRVHHYDYAWDWDDGLNAIEIGHQCQPAFDDDPVCVVVSCLVNDPVNSVVLSPDDCVPSVVVSSVVSNVVCVPPVDQQDDPDQVPDRSSVRCQVVCVVVVRHAEYEHEDRQDADWDDHPPRHTYGYFHHSPPFCKMWMDNSPDIDIDHDDDPVVVVVVD/DEQQKEKEAEQAQQPAPPDPCSPVSLVLVLVVLVVSLPRHQEYEYAENNHLAWADAPPDTDDDSVSVLVSLLVSVVSNYAYEYEYDPRYNHDDPVSCPPRVYHYDYAWDWDDGLNAIEIGHQCQPAFDDDPVVVVVSCLVNDPVNSVVLSPDDCVPSVVVSSVVSNVVCVPPVDQQDDPDQVPDRSSVRCQVVCVVVVRHAEYEHEDRQDADWDDHPPRHTYGYFHHSPPFQKMWMDNSPDIDIDHDDDPVVVVVVD

Radius of gyration: 26.21 Å; Cα contacts (8 Å, |Δi|>4): 990; chains: 2; bounding box: 55×83×62 Å

Sequence (514 aa):
MERKNIYFISDLHLGATYLKNPRSYEQRVVRWLESIRDDAAELYMLGDILDYWYEYKTVVPRGYIRFFGALASLADSGVKIYWFIGNHDIWLFDYLKNEIGLTVIDGWITKEIAGKKFFMSHGDGLGKLKPTFRLMRGMFRNKVCQKLYSTIHPRWTIPFALNWSSSSRNFSEEIPQFAGAENESLITFASEYSLQHLDIDYFVFGHRHILIDYPINGDKHVIILGDWIHHFSFGKFDGKSFELHLYTDDVDKKSAFMERKNIYFISDLHLGATYLKNPRSYEQRVVRWLESIRDDAAELYMLGDILDYWYEYKTVVPRGYIRFFGALASLADSGVKIYWFIGNHDIWLFDYLKNEIGLTVIDGWITKEIAGKKFFMSHGDGLGKLKPTFRLMRGMFRNKVCQKLYSTIHPRWTIPFALNWSSSSRNFSEEIPQFAGAENESLITFASEYSLQHLDIDYFVFGHRHILIDYPINGDKHVIILGDWIHHFSFGKFDGKSFELHLYTDDVDKKSAF

InterPro domains:
  IPR004843 Calcineurin-like, phosphoesterase domain [PF00149] (5-210)
  IPR029052 Metallo-dependent phosphatase-like [G3DSA:3.60.21.10] (5-254)
  IPR029052 Metallo-dependent phosphatase-like [SSF56300] (5-250)
  IPR043461 UDP-2,3-diacylglucosamine hydrolase LpxH-like [PTHR34990] (3-244)